Protein AF-A0A4U7N0R2-F1 (afdb_monomer_lite)

pLDDT: mean 84.66, std 19.03, range [26.52, 98.19]

Sequence (463 aa):
MDIRACIILGVGALAMTPAIGAPRGTVIDGLATVQPNGAILVQYSPDLDAARRVENRLSLSYSKRRALQRDLSTLGYSPGSADGVLGRRSRQAIARWQNDRGYDVTGYITGNQLYEIGRLADEERERLARDDRAQERERAQQDKAFWQSTGALGSTWGLNRYLERYPNGAYARDARRQLSAQEENARRDQQAAQERDDRAYWRATGSAGSVSGLNDYLRRYPKGIYAADARRQLAAQRDAEDRAYWQRTGARGDADGLRRYLREYPDGVYAGTARRQLEEVERASRDGADWVRAERSDTIAGYREYLRRNPNGAYVSIAERRLSDLEYQTRTAREDAAWRDADRIHTLQGYRTFLRHYPNSRYASTARARLGDLAAATPLPDHTNAQIERARQYEESLLGPNPSLSMQMEQGLRKLGYQPGPIDGVIDEQTRDAIRALQRKLGRTVTGYVDADTYQILRSEMR

Organism: NCBI:txid420403

InterPro domains:
  IPR002477 Peptidoglycan binding-like [PF01471] (63-114)
  IPR002477 Peptidoglycan binding-like [PF01471] (408-458)
  IPR011990 Tetratricopeptide-like helical domain superfamily [G3DSA:1.25.40.10] (259-409)
  IPR036365 PGBD-like superfamily [SSF47090] (58-118)
  IPR036365 PGBD-like superfamily [SSF47090] (403-459)
  IPR036366 PGBD superfamily [G3DSA:1.10.101.10] (61-117)
  IPR036366 PGBD superfamily [G3DSA:1.10.101.10] (410-461)

Structure (mmCIF, N/CA/C/O backbone):
data_AF-A0A4U7N0R2-F1
#
_entry.id   AF-A0A4U7N0R2-F1
#
loop_
_atom_site.group_PDB
_atom_site.id
_atom_site.type_symbol
_atom_site.label_atom_id
_atom_site.label_alt_id
_atom_site.label_comp_id
_atom_site.label_asym_id
_atom_site.label_entity_id
_atom_site.label_seq_id
_atom_site.pdbx_PDB_ins_code
_atom_site.Cartn_x
_atom_site.Cartn_y
_atom_site.Cartn_z
_atom_site.occupancy
_atom_site.B_iso_or_equiv
_atom_site.auth_seq_id
_atom_site.auth_comp_id
_atom_site.auth_asym_id
_atom_site.auth_atom_id
_atom_site.pdbx_PDB_model_num
ATOM 1 N N . MET A 1 1 ? -0.429 -27.018 49.352 1.00 43.22 1 MET A N 1
ATOM 2 C CA . MET A 1 1 ? -0.210 -28.024 50.415 1.00 43.22 1 MET A CA 1
ATOM 3 C C . MET A 1 1 ? -0.253 -27.274 51.729 1.00 43.22 1 MET A C 1
ATOM 5 O O . MET A 1 1 ? 0.185 -26.134 51.703 1.00 43.22 1 MET A O 1
ATOM 9 N N . ASP A 1 2 ? -0.811 -27.892 52.775 1.00 30.69 2 ASP A N 1
ATOM 10 C CA . ASP A 1 2 ? -1.295 -27.304 54.047 1.00 30.69 2 ASP A CA 1
ATOM 11 C C . ASP A 1 2 ? -2.695 -26.655 53.966 1.00 30.69 2 ASP A C 1
ATOM 13 O O . ASP A 1 2 ? -2.969 -25.935 53.015 1.00 30.69 2 ASP A O 1
ATOM 17 N N . ILE A 1 3 ? -3.682 -26.880 54.852 1.00 31.72 3 ILE A N 1
ATOM 18 C CA . ILE A 1 3 ? -3.799 -27.613 56.131 1.00 31.72 3 ILE A CA 1
ATOM 19 C C . ILE A 1 3 ? -5.263 -28.096 56.311 1.00 31.72 3 ILE A C 1
ATOM 21 O O . ILE A 1 3 ? -6.213 -27.493 55.820 1.00 31.72 3 ILE A O 1
ATOM 25 N N . ARG A 1 4 ? -5.397 -29.207 57.043 1.00 34.94 4 ARG A N 1
ATOM 26 C CA . ARG A 1 4 ? -6.590 -29.899 57.571 1.00 34.94 4 ARG A CA 1
ATOM 27 C C . ARG A 1 4 ? -7.624 -28.997 58.278 1.00 34.94 4 ARG A C 1
ATOM 29 O O . ARG A 1 4 ? -7.218 -28.132 59.040 1.00 34.94 4 ARG A O 1
ATOM 36 N N . ALA A 1 5 ? -8.916 -29.360 58.224 1.00 29.95 5 ALA A N 1
ATOM 37 C CA . ALA A 1 5 ? -9.803 -29.333 59.404 1.00 29.95 5 ALA A CA 1
ATOM 38 C C . ALA A 1 5 ? -11.096 -30.147 59.186 1.00 29.95 5 ALA A C 1
ATOM 40 O O . ALA A 1 5 ? -11.986 -29.770 58.431 1.00 29.95 5 ALA A O 1
ATOM 41 N N . CYS A 1 6 ? -11.170 -31.273 59.891 1.00 35.12 6 CYS A N 1
ATOM 42 C CA . CYS A 1 6 ? -12.349 -32.094 60.132 1.00 35.12 6 CYS A CA 1
ATOM 43 C C . CYS A 1 6 ? -12.993 -31.604 61.434 1.00 35.12 6 CYS A C 1
ATOM 45 O O . CYS A 1 6 ? -12.292 -31.613 62.441 1.00 35.12 6 CYS A O 1
ATOM 47 N N . ILE A 1 7 ? -14.270 -31.198 61.443 1.00 30.86 7 ILE A N 1
ATOM 48 C CA . ILE A 1 7 ? -15.070 -31.061 62.676 1.00 30.86 7 ILE A CA 1
ATOM 49 C C . ILE A 1 7 ? -16.537 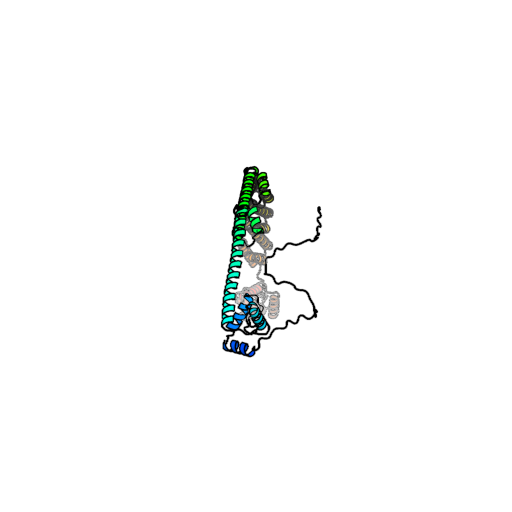-31.388 62.352 1.00 30.86 7 ILE A C 1
ATOM 51 O O . ILE A 1 7 ? -17.271 -30.554 61.831 1.00 30.86 7 ILE A O 1
ATOM 55 N N . ILE A 1 8 ? -16.968 -32.606 62.685 1.00 34.16 8 ILE A N 1
ATOM 56 C CA . ILE A 1 8 ? -18.376 -32.941 62.935 1.00 34.16 8 ILE A CA 1
ATOM 57 C C . ILE A 1 8 ? -18.435 -33.403 64.390 1.00 34.16 8 ILE A C 1
ATOM 59 O O . ILE A 1 8 ? -18.002 -34.504 64.716 1.00 34.16 8 ILE A O 1
ATOM 63 N N . LEU A 1 9 ? -18.946 -32.539 65.263 1.00 32.94 9 LEU A N 1
ATOM 64 C CA . LEU A 1 9 ? -19.370 -32.878 66.618 1.00 32.94 9 LEU A CA 1
ATOM 65 C C . LEU A 1 9 ? -20.692 -32.156 66.874 1.00 32.94 9 LEU A C 1
ATOM 67 O O . LEU A 1 9 ? -20.745 -30.930 66.878 1.00 32.94 9 LEU A O 1
ATOM 71 N N . GLY A 1 10 ? -21.754 -32.930 67.075 1.00 28.73 10 GLY A N 1
ATOM 72 C CA . GLY A 1 10 ? -23.036 -32.455 67.577 1.00 28.73 10 GLY A CA 1
ATOM 73 C C . GLY A 1 10 ? -23.445 -33.337 68.747 1.00 28.73 10 GLY A C 1
ATOM 74 O O . GLY A 1 10 ? -23.947 -34.437 68.539 1.00 28.73 10 GLY A O 1
ATOM 75 N N . VAL A 1 11 ? -23.194 -32.863 69.966 1.00 34.62 11 VAL A N 1
ATOM 76 C CA . VAL A 1 11 ? -23.727 -33.427 71.214 1.00 34.62 11 VAL A CA 1
ATOM 77 C C . VAL A 1 11 ? -24.776 -32.441 71.725 1.00 34.62 11 VAL A C 1
ATOM 79 O O . VAL A 1 11 ? -24.561 -31.231 71.668 1.00 34.62 11 VAL A O 1
ATOM 82 N N . GLY A 1 12 ? -25.936 -32.953 72.137 1.00 30.83 12 GLY A N 1
ATOM 83 C CA . GLY A 1 12 ? -27.104 -32.150 72.499 1.00 30.83 12 GLY A CA 1
ATOM 84 C C . GLY A 1 12 ? -27.069 -31.524 73.894 1.00 30.83 12 GLY A C 1
ATOM 85 O O . GLY A 1 12 ? -26.189 -31.832 74.688 1.00 30.83 12 GLY A O 1
ATOM 86 N N . ALA A 1 13 ? -28.076 -30.687 74.176 1.00 28.27 13 ALA A N 1
ATOM 87 C CA . ALA A 1 13 ? -28.791 -30.566 75.456 1.00 28.27 13 ALA A CA 1
ATOM 88 C C . ALA A 1 13 ? -29.796 -29.386 75.438 1.00 28.27 13 ALA A C 1
ATOM 90 O O . ALA A 1 13 ? -29.449 -28.292 75.013 1.00 28.27 13 ALA A O 1
ATOM 91 N N . LEU A 1 14 ? -31.011 -29.665 75.943 1.00 29.14 14 LEU A N 1
ATOM 92 C CA . LEU A 1 14 ? -31.886 -28.850 76.821 1.00 29.14 14 LEU A CA 1
ATOM 93 C C . LEU A 1 14 ? -32.187 -27.382 76.424 1.00 29.14 14 LEU A C 1
ATOM 95 O O . LEU A 1 14 ? -31.318 -26.526 76.413 1.00 29.14 14 LEU A O 1
ATOM 99 N N . ALA A 1 15 ? -33.417 -27.069 75.999 1.00 30.25 15 ALA A N 1
ATOM 100 C CA . ALA A 1 15 ? -34.596 -26.714 76.817 1.00 30.25 15 ALA A CA 1
ATOM 101 C C . ALA A 1 15 ? -34.608 -25.254 77.314 1.00 30.25 15 ALA A C 1
ATOM 103 O O . ALA A 1 15 ? -33.767 -24.883 78.117 1.00 30.25 15 ALA A O 1
ATOM 104 N N . MET A 1 16 ? -35.621 -24.474 76.900 1.00 27.06 16 MET A N 1
ATOM 105 C CA . MET A 1 16 ? -36.374 -23.538 77.756 1.00 27.06 16 MET A CA 1
ATOM 106 C C . MET A 1 16 ? -37.531 -22.875 76.983 1.00 27.06 16 MET A C 1
ATOM 108 O O . MET A 1 16 ? -37.342 -22.057 76.088 1.00 27.06 16 MET A O 1
ATOM 112 N N . THR A 1 17 ? -38.746 -23.247 77.377 1.00 36.19 17 THR A N 1
ATOM 113 C CA . THR A 1 17 ? -39.987 -22.456 77.301 1.00 36.19 17 THR A CA 1
ATOM 114 C C . THR A 1 17 ? -39.931 -21.240 78.242 1.00 36.19 17 THR A C 1
ATOM 116 O O . THR A 1 17 ? -39.114 -21.224 79.166 1.00 36.19 17 THR A O 1
ATOM 119 N N . PRO A 1 18 ? -40.871 -20.284 78.113 1.00 36.97 18 PRO A N 1
ATOM 120 C CA . PRO A 1 18 ? -41.927 -20.240 79.131 1.00 36.97 18 PRO A CA 1
ATOM 121 C C . PRO A 1 18 ? -43.350 -20.020 78.586 1.00 36.97 18 PRO A C 1
ATOM 123 O O . PRO A 1 18 ? -43.575 -19.526 77.485 1.00 36.97 18 PRO A O 1
ATOM 126 N N . ALA A 1 19 ? -44.294 -20.451 79.421 1.00 29.98 19 ALA A N 1
ATOM 127 C CA . ALA A 1 19 ? -45.746 -20.440 79.278 1.00 29.98 19 ALA A CA 1
ATOM 128 C C . ALA A 1 19 ? -46.394 -19.168 79.865 1.00 29.98 19 ALA A C 1
ATOM 130 O O . ALA A 1 19 ? -45.705 -18.412 80.540 1.00 29.98 19 ALA A O 1
ATOM 131 N N . ILE A 1 20 ? -47.713 -19.003 79.653 1.00 31.81 20 ILE A N 1
ATOM 132 C CA . ILE A 1 20 ? -48.794 -18.539 80.574 1.00 31.81 20 ILE A CA 1
ATOM 133 C C . ILE A 1 20 ? -50.075 -18.418 79.707 1.00 31.81 20 ILE A C 1
ATOM 135 O O . ILE A 1 20 ? -50.011 -17.837 78.633 1.00 31.81 20 ILE A O 1
ATOM 139 N N . GLY A 1 21 ? -51.275 -18.901 80.042 1.00 28.11 21 GLY A N 1
ATOM 140 C CA . GLY A 1 21 ? -51.793 -19.638 81.193 1.00 28.11 21 GLY A CA 1
ATOM 141 C C . GLY A 1 21 ? -53.308 -19.861 81.002 1.00 28.11 21 GLY A C 1
ATOM 142 O O . GLY A 1 21 ? -54.006 -18.983 80.504 1.00 28.11 21 GLY A O 1
ATOM 143 N N . ALA A 1 22 ? -53.808 -21.036 81.388 1.00 27.53 22 ALA A N 1
ATOM 144 C CA . ALA A 1 22 ? -55.233 -21.381 81.455 1.00 27.53 22 ALA A CA 1
ATOM 145 C C . ALA A 1 22 ? -55.630 -21.631 82.926 1.00 27.53 22 ALA A C 1
ATOM 147 O O . ALA A 1 22 ? -54.783 -22.101 83.695 1.00 27.53 22 ALA A O 1
ATOM 148 N N . PRO A 1 23 ? -56.876 -21.353 83.360 1.00 36.75 23 PRO A N 1
ATOM 149 C CA . PRO A 1 23 ? -57.280 -21.606 84.738 1.00 36.75 23 PRO A CA 1
ATOM 150 C C . PRO A 1 23 ? -57.888 -23.008 84.957 1.00 36.75 23 PRO A C 1
ATOM 152 O O . PRO A 1 23 ? -58.881 -23.381 84.348 1.00 36.75 23 PRO A O 1
ATOM 155 N N . ARG A 1 24 ? -57.236 -23.728 85.881 1.00 32.34 24 ARG A N 1
ATOM 156 C CA . ARG A 1 24 ? -57.703 -24.606 86.984 1.00 32.34 24 ARG A CA 1
ATOM 157 C C . ARG A 1 24 ? -58.969 -25.477 86.844 1.00 32.34 24 ARG A C 1
ATOM 159 O O . ARG A 1 24 ? -60.076 -24.973 86.714 1.00 32.34 24 ARG A O 1
ATOM 166 N N . GLY A 1 25 ? -58.791 -26.764 87.174 1.00 28.11 25 GLY A N 1
ATOM 167 C CA . GLY A 1 25 ? -59.831 -27.688 87.640 1.00 28.11 25 GLY A CA 1
ATOM 168 C C . GLY A 1 25 ? -59.230 -28.939 88.301 1.00 28.11 25 GLY A C 1
ATOM 169 O O . GLY A 1 25 ? -58.577 -29.736 87.645 1.00 28.11 25 GLY A O 1
ATOM 170 N N . THR A 1 26 ? -59.411 -29.030 89.614 1.00 30.77 26 THR A N 1
ATOM 171 C CA . THR A 1 26 ? -58.976 -30.005 90.631 1.00 30.77 26 THR A CA 1
ATOM 172 C C . THR A 1 26 ? -59.116 -31.496 90.271 1.00 30.77 26 THR A C 1
ATOM 174 O O . THR A 1 26 ? -60.133 -31.914 89.729 1.00 30.77 26 THR A O 1
ATOM 177 N N . VAL A 1 27 ? -58.125 -32.309 90.667 1.00 27.91 27 VAL A N 1
ATOM 178 C CA . VAL A 1 27 ? -58.166 -33.784 90.663 1.00 27.91 27 VAL A CA 1
ATOM 179 C C . VAL A 1 27 ? -58.765 -34.281 91.983 1.00 27.91 27 VAL A C 1
ATOM 181 O O . VAL A 1 27 ? -58.284 -33.906 93.051 1.00 27.91 27 VAL A O 1
ATOM 184 N N . ILE A 1 28 ? -59.776 -35.147 91.899 1.00 30.97 28 ILE A N 1
ATOM 185 C CA . ILE A 1 28 ? -60.160 -36.093 92.954 1.00 30.97 28 ILE A CA 1
ATOM 186 C C . ILE A 1 28 ? -60.012 -37.514 92.402 1.00 30.97 28 ILE A C 1
ATOM 188 O O . ILE A 1 28 ? -60.328 -37.780 91.244 1.00 30.97 28 ILE A O 1
ATOM 192 N N . ASP A 1 29 ? -59.450 -38.373 93.242 1.00 31.53 29 ASP A N 1
ATOM 193 C CA . ASP A 1 29 ? -59.035 -39.751 92.988 1.00 31.53 29 ASP A CA 1
ATOM 194 C C . ASP A 1 29 ? -60.234 -40.718 92.891 1.00 31.53 29 ASP A C 1
ATOM 196 O O . ASP A 1 29 ? -61.252 -40.502 93.552 1.00 31.53 29 ASP A O 1
ATOM 200 N N . GLY A 1 30 ? -60.088 -41.811 92.128 1.00 27.50 30 GLY A N 1
ATOM 201 C CA . GLY A 1 30 ? -60.951 -42.997 92.248 1.00 27.50 30 GLY A CA 1
ATOM 202 C C . GLY A 1 30 ? -61.660 -43.521 90.988 1.00 27.50 30 GLY A C 1
ATOM 203 O O . GLY A 1 30 ? -62.795 -43.159 90.708 1.00 27.50 30 GLY A O 1
ATOM 204 N N . LEU A 1 31 ? -61.018 -44.517 90.357 1.00 27.02 31 LEU A N 1
ATOM 205 C CA . LEU A 1 31 ? -61.595 -45.666 89.629 1.00 27.02 31 LEU A CA 1
ATOM 206 C C . LEU A 1 31 ? -62.413 -45.408 88.343 1.00 27.02 31 LEU A C 1
ATOM 208 O O . LEU A 1 31 ? -63.621 -45.208 88.382 1.00 27.02 31 LEU A O 1
ATOM 212 N N . ALA A 1 32 ? -61.784 -45.621 87.180 1.00 26.52 32 ALA A N 1
ATOM 213 C CA . ALA A 1 32 ? -61.969 -46.849 86.381 1.00 26.52 32 ALA A CA 1
ATOM 214 C C . ALA A 1 32 ? -61.526 -46.670 84.909 1.00 26.52 32 ALA A C 1
ATOM 216 O O . ALA A 1 32 ? -62.101 -45.901 84.148 1.00 26.52 32 ALA A O 1
ATOM 217 N N . THR A 1 33 ? -60.535 -47.485 84.528 1.00 26.73 33 THR A N 1
ATOM 218 C CA . THR A 1 33 ? -60.283 -48.097 83.203 1.00 26.73 33 THR A CA 1
ATOM 219 C C . THR A 1 33 ? -60.179 -47.235 81.936 1.00 26.73 33 THR A C 1
ATOM 221 O O . THR A 1 33 ? -61.156 -46.765 81.365 1.00 26.73 33 THR A O 1
ATOM 224 N N . VAL A 1 34 ? -58.957 -47.231 81.394 1.00 33.34 34 VAL A N 1
ATOM 225 C CA . VAL A 1 34 ? -58.637 -47.025 79.974 1.00 33.34 34 VAL A CA 1
ATOM 226 C C . VAL A 1 34 ? -59.209 -48.173 79.126 1.00 33.34 34 VAL A C 1
ATOM 228 O O . VAL A 1 34 ? -59.023 -49.340 79.471 1.00 33.34 34 VAL A O 1
ATOM 231 N N . GLN A 1 35 ? -59.793 -47.852 77.965 1.00 29.08 35 GLN A N 1
ATOM 232 C CA . GLN A 1 35 ? -59.765 -48.726 76.785 1.00 29.08 35 GLN A CA 1
ATOM 233 C C . GLN A 1 35 ? -59.067 -48.008 75.613 1.00 29.08 35 GLN A C 1
ATOM 235 O O . GLN A 1 35 ? -59.294 -46.814 75.406 1.00 29.08 35 GLN A O 1
ATOM 240 N N . PRO A 1 36 ? -58.214 -48.707 74.839 1.00 41.34 36 PRO A N 1
ATOM 241 C CA . PRO A 1 36 ? -57.491 -48.136 73.716 1.00 41.34 36 PRO A CA 1
ATOM 242 C C . PRO A 1 36 ? -58.350 -48.270 72.460 1.00 41.34 36 PRO A C 1
ATOM 244 O O . PRO A 1 36 ? -58.511 -49.372 71.959 1.00 41.34 36 PRO A O 1
ATOM 247 N N . ASN A 1 37 ? -58.942 -47.166 72.005 1.00 36.56 37 ASN A N 1
ATOM 248 C CA . ASN A 1 37 ? -59.401 -46.908 70.632 1.00 36.56 37 ASN A CA 1
ATOM 249 C C . ASN A 1 37 ? -60.066 -45.524 70.641 1.00 36.56 37 ASN A C 1
ATOM 251 O O . ASN A 1 37 ? -61.200 -45.386 71.089 1.00 36.56 37 ASN A O 1
ATOM 255 N N . GLY A 1 38 ? -59.349 -44.485 70.202 1.00 38.16 38 GLY A N 1
ATOM 256 C CA . GLY A 1 38 ? -59.771 -43.076 70.267 1.00 38.16 38 GLY A CA 1
ATOM 257 C C . GLY A 1 38 ? -60.905 -42.694 69.308 1.00 38.16 38 GLY A C 1
ATOM 258 O O . GLY A 1 38 ? -60.763 -41.762 68.520 1.00 38.16 38 GLY A O 1
ATOM 259 N N . ALA A 1 39 ? -62.028 -43.409 69.359 1.00 33.66 39 ALA A N 1
ATOM 260 C CA . ALA A 1 39 ? -63.290 -42.969 68.791 1.00 33.66 39 ALA A CA 1
ATOM 261 C C . ALA A 1 39 ? -63.841 -41.829 69.662 1.00 33.66 39 ALA A C 1
ATOM 263 O O . ALA A 1 39 ? -64.302 -42.046 70.780 1.00 33.66 39 ALA A O 1
ATOM 264 N N . ILE A 1 40 ? -63.775 -40.601 69.147 1.00 36.62 40 ILE A N 1
ATOM 265 C CA . ILE A 1 40 ? -64.466 -39.457 69.743 1.00 36.62 40 ILE A CA 1
ATOM 266 C C . ILE A 1 40 ? -65.966 -39.665 69.509 1.00 36.62 40 ILE A C 1
ATOM 268 O O . ILE A 1 40 ? -66.434 -39.618 68.370 1.00 36.62 40 ILE A O 1
ATOM 272 N N . LEU A 1 41 ? -66.714 -39.905 70.587 1.00 34.59 41 LEU A N 1
ATOM 273 C CA . LEU A 1 41 ? -68.175 -39.879 70.584 1.00 34.59 41 LEU A CA 1
ATOM 274 C C . LEU A 1 41 ? -68.637 -38.440 70.333 1.00 34.59 41 LEU A C 1
ATOM 276 O O . LEU A 1 41 ? -68.708 -37.615 71.239 1.00 34.59 41 LEU A O 1
ATOM 280 N N . VAL A 1 42 ? -68.925 -38.145 69.067 1.00 40.00 42 VAL A N 1
ATOM 281 C CA . VAL A 1 42 ? -69.628 -36.934 68.645 1.00 40.00 42 VAL A CA 1
ATOM 282 C C . VAL A 1 42 ? -71.044 -37.014 69.214 1.00 40.00 42 VAL A C 1
ATOM 284 O O . VAL A 1 42 ? -71.835 -37.845 68.769 1.00 40.00 42 VAL A O 1
ATOM 287 N N . GLN A 1 43 ? -71.381 -36.168 70.189 1.00 37.16 43 GLN A N 1
ATOM 288 C CA . GLN A 1 43 ? -72.783 -35.915 70.514 1.00 37.16 43 GLN A CA 1
ATOM 289 C C . GLN A 1 43 ? -73.429 -35.241 69.298 1.00 37.16 43 GLN A C 1
ATOM 291 O O . GLN A 1 43 ? -73.208 -34.071 69.000 1.00 37.16 43 GLN A O 1
ATOM 296 N N . TYR A 1 44 ? -74.162 -36.047 68.540 1.00 39.94 44 TYR A N 1
ATOM 297 C CA . TYR A 1 44 ? -74.904 -35.660 67.353 1.00 39.94 44 TYR A CA 1
ATOM 298 C C . TYR A 1 44 ? -76.145 -34.879 67.800 1.00 39.94 44 TYR A C 1
ATOM 300 O O . TYR A 1 44 ? -77.042 -35.452 68.418 1.00 39.94 44 TYR A O 1
ATOM 308 N N . SER A 1 45 ? -76.183 -33.571 67.538 1.00 46.81 45 SER A N 1
ATOM 309 C CA . SER A 1 45 ? -77.359 -32.748 67.852 1.00 46.81 45 SER A CA 1
ATOM 310 C C . SER A 1 45 ? -78.581 -33.261 67.046 1.00 46.81 45 SER A C 1
ATOM 312 O O . SER A 1 45 ? -78.404 -33.612 65.873 1.00 46.81 45 SER A O 1
ATOM 314 N N . PRO A 1 46 ? -79.803 -33.356 67.614 1.00 53.44 46 PRO A N 1
ATOM 315 C CA . PRO A 1 46 ? -80.897 -34.173 67.070 1.00 53.44 46 PRO A CA 1
ATOM 316 C C . PRO A 1 46 ? -81.608 -33.646 65.804 1.00 53.44 46 PRO A C 1
ATOM 318 O O . PRO A 1 46 ? -82.710 -34.099 65.512 1.00 53.44 46 PRO A O 1
ATOM 321 N N . ASP A 1 47 ? -81.021 -32.740 65.009 1.00 66.62 47 ASP A N 1
ATOM 322 C CA . ASP A 1 47 ? -81.687 -32.256 63.784 1.00 66.62 47 ASP A CA 1
ATOM 323 C C . ASP A 1 47 ? -80.729 -31.808 62.654 1.00 66.62 47 ASP A C 1
ATOM 325 O O . ASP A 1 47 ? -80.777 -30.680 62.150 1.00 66.62 47 ASP A O 1
ATOM 329 N N . LEU A 1 48 ? -79.837 -32.705 62.205 1.00 71.44 48 LEU A N 1
ATOM 330 C CA . LEU A 1 48 ? -79.017 -32.458 61.004 1.00 71.44 48 LEU A CA 1
ATOM 331 C C . LEU A 1 48 ? -79.858 -32.180 59.753 1.00 71.44 48 LEU A C 1
ATOM 333 O O . LEU A 1 48 ? -79.441 -31.410 58.883 1.00 71.44 48 LEU A O 1
ATOM 337 N N . ASP A 1 49 ? -81.036 -32.794 59.654 1.00 76.62 49 ASP A N 1
ATOM 338 C CA . ASP A 1 49 ? -81.939 -32.569 58.534 1.00 76.62 49 ASP A CA 1
ATOM 339 C C . ASP A 1 49 ? -82.517 -31.148 58.560 1.00 76.62 49 ASP A C 1
ATOM 341 O O . ASP A 1 49 ? -82.628 -30.518 57.502 1.00 76.62 49 ASP A O 1
ATOM 345 N N . ALA A 1 50 ? -82.817 -30.578 59.734 1.00 79.81 50 ALA A N 1
ATOM 346 C CA . ALA A 1 50 ? -83.157 -29.160 59.836 1.00 79.81 50 ALA A CA 1
ATOM 347 C C . ALA A 1 50 ? -81.986 -28.250 59.455 1.00 79.81 50 ALA A C 1
ATOM 349 O O . ALA A 1 50 ? -82.192 -27.324 58.667 1.00 79.81 50 ALA A O 1
ATOM 350 N N . ALA A 1 51 ? -80.768 -28.531 59.925 1.00 82.50 51 ALA A N 1
ATOM 351 C CA . ALA A 1 51 ? -79.579 -27.743 59.583 1.00 82.50 51 ALA A CA 1
ATOM 352 C C . ALA A 1 51 ? -79.294 -27.750 58.067 1.00 82.50 51 ALA A C 1
ATOM 354 O O . ALA A 1 51 ? -79.054 -26.703 57.459 1.00 82.50 51 ALA A O 1
ATOM 355 N N . ARG A 1 52 ? -79.436 -28.912 57.415 1.00 87.38 52 ARG A N 1
ATOM 356 C CA . ARG A 1 52 ? -79.327 -29.055 55.955 1.00 87.38 52 ARG A CA 1
ATOM 357 C C . ARG A 1 52 ? -80.410 -28.275 55.209 1.00 87.38 52 ARG A C 1
ATOM 359 O O . ARG A 1 52 ? -80.122 -27.643 54.193 1.00 87.38 52 ARG A O 1
ATOM 366 N N . ARG A 1 53 ? -81.657 -28.289 55.698 1.00 85.81 53 ARG A N 1
ATOM 367 C CA . ARG A 1 53 ? -82.756 -27.486 55.127 1.00 85.81 53 ARG A CA 1
ATOM 368 C C . ARG A 1 53 ? -82.488 -25.986 55.258 1.00 85.81 53 ARG A C 1
ATOM 370 O O . ARG A 1 53 ? -82.786 -25.245 54.325 1.00 85.81 53 ARG A O 1
ATOM 377 N N . VAL A 1 54 ? -81.926 -25.537 56.381 1.00 87.38 54 VAL A N 1
ATOM 378 C CA . VAL A 1 54 ? -81.546 -24.132 56.596 1.00 87.38 54 VAL A CA 1
ATOM 379 C C . VAL A 1 54 ? -80.462 -23.702 55.608 1.00 87.38 54 VAL A C 1
ATOM 381 O O . VAL A 1 54 ? -80.646 -22.689 54.938 1.00 87.38 54 VAL A O 1
ATOM 384 N N . GLU A 1 55 ? -79.401 -24.492 55.432 1.00 90.81 55 GLU A N 1
ATOM 385 C CA . GLU A 1 55 ? -78.351 -24.195 54.448 1.00 90.81 55 GLU A CA 1
ATOM 386 C C . GLU A 1 55 ? -78.891 -24.181 53.006 1.00 90.81 55 GLU A C 1
ATOM 388 O O . GLU A 1 55 ? -78.576 -23.273 52.235 1.00 90.81 55 GLU A O 1
ATOM 393 N N . ASN A 1 56 ? -79.754 -25.137 52.639 1.00 89.12 56 ASN A N 1
ATOM 394 C CA . ASN A 1 56 ? -80.365 -25.180 51.306 1.00 89.12 56 ASN A CA 1
ATOM 395 C C . ASN A 1 56 ? -81.190 -23.917 51.003 1.00 89.12 56 ASN A C 1
ATOM 397 O O . ASN A 1 56 ? -81.144 -23.416 49.880 1.00 89.12 56 ASN A O 1
ATOM 401 N N . ARG A 1 57 ? -81.899 -23.360 51.998 1.00 91.19 57 ARG A N 1
ATOM 402 C CA . ARG A 1 57 ? -82.660 -22.104 51.846 1.00 91.19 57 ARG A CA 1
ATOM 403 C C . ARG A 1 57 ? -81.764 -20.893 51.587 1.00 91.19 57 ARG A C 1
ATOM 405 O O . ARG A 1 57 ? -82.217 -19.956 50.936 1.00 91.19 57 ARG A O 1
ATOM 412 N N . LEU A 1 58 ? -80.494 -20.922 52.008 1.00 88.56 58 LEU A N 1
ATOM 413 C CA . LEU A 1 58 ? -79.533 -19.853 51.697 1.00 88.56 58 LEU A CA 1
ATOM 414 C C . LEU A 1 58 ? -79.219 -19.757 50.199 1.00 88.56 58 LEU A C 1
ATOM 416 O O . LEU A 1 58 ? -78.659 -18.746 49.775 1.00 88.56 58 LEU A O 1
ATOM 420 N N . SER A 1 59 ? -79.553 -20.788 49.406 1.00 89.75 59 SER A N 1
ATOM 421 C CA . SER A 1 59 ? -79.396 -20.807 47.944 1.00 89.75 59 SER A CA 1
ATOM 422 C C . SER A 1 59 ? -78.020 -20.302 47.499 1.00 89.75 59 SER A C 1
ATOM 424 O O . SER A 1 59 ? -77.893 -19.462 46.605 1.00 89.75 59 SER A O 1
ATOM 426 N N . LEU A 1 60 ? -76.964 -20.768 48.176 1.00 90.62 60 LEU A N 1
ATOM 427 C CA . LEU A 1 60 ? -75.609 -20.277 47.939 1.00 90.62 60 LEU A CA 1
ATOM 428 C C . LEU A 1 60 ? -75.214 -20.533 46.487 1.00 90.62 60 LEU A C 1
ATOM 430 O O . LEU A 1 60 ? -75.290 -21.661 46.008 1.00 90.62 60 LEU A O 1
ATOM 434 N N . SER A 1 61 ? -74.758 -19.498 45.787 1.00 93.56 61 SER A N 1
ATOM 435 C CA . SER A 1 61 ? -74.206 -19.656 44.444 1.00 93.56 61 SER A CA 1
ATOM 436 C C . SER A 1 61 ? -72.891 -20.443 44.489 1.00 93.56 61 SER A C 1
ATOM 438 O O . SER A 1 61 ? -72.225 -20.538 45.525 1.00 93.56 61 SER A O 1
ATOM 440 N N . TYR A 1 62 ? -72.464 -20.956 43.334 1.00 92.56 62 TYR A N 1
ATOM 441 C CA . TYR A 1 62 ? -71.139 -21.562 43.171 1.00 92.56 62 TYR A CA 1
ATOM 442 C C . TYR A 1 62 ? -70.011 -20.641 43.670 1.00 92.56 62 TYR A C 1
ATOM 444 O O . TYR A 1 62 ? -69.131 -21.070 44.416 1.00 92.56 62 TYR A O 1
ATOM 452 N N . SER A 1 63 ? -70.075 -19.350 43.327 1.00 93.31 63 SER A N 1
ATOM 453 C CA . SER A 1 63 ? -69.101 -18.347 43.767 1.00 93.31 63 SER A CA 1
ATOM 454 C C . SER A 1 63 ? -69.094 -18.143 45.286 1.00 93.31 63 SER A C 1
ATOM 456 O O . SER A 1 63 ? -68.013 -18.060 45.867 1.00 93.31 63 SER A O 1
ATOM 458 N N . LYS A 1 64 ? -70.264 -18.130 45.943 1.00 94.88 64 LYS A N 1
ATOM 459 C CA . LYS A 1 64 ? -70.376 -18.009 47.408 1.00 94.88 64 LYS A CA 1
ATOM 460 C C . LYS A 1 64 ? -69.844 -19.246 48.136 1.00 94.88 64 LYS A C 1
ATOM 462 O O . LYS A 1 64 ? -69.165 -19.103 49.144 1.00 94.88 64 LYS A O 1
ATOM 467 N N . ARG A 1 65 ? -70.071 -20.454 47.605 1.00 96.12 65 ARG A N 1
ATOM 468 C CA . ARG A 1 65 ? -69.496 -21.691 48.173 1.00 96.12 65 ARG A CA 1
ATOM 469 C C . ARG A 1 65 ? -67.971 -21.728 48.055 1.00 96.12 65 ARG A C 1
ATOM 471 O O . ARG A 1 65 ? -67.300 -22.100 49.012 1.00 96.12 65 ARG A O 1
ATOM 478 N N . ARG A 1 66 ? -67.420 -21.275 46.923 1.00 97.06 66 ARG A N 1
ATOM 479 C CA . ARG A 1 66 ? -65.966 -21.099 46.761 1.00 97.06 66 ARG A CA 1
ATOM 480 C C . ARG A 1 66 ? -65.394 -20.059 47.719 1.00 97.06 66 ARG A C 1
ATOM 482 O O . ARG A 1 66 ? -64.301 -20.265 48.233 1.00 97.06 66 ARG A O 1
ATOM 489 N N . ALA A 1 67 ? -66.104 -18.949 47.931 1.00 95.50 67 ALA A N 1
ATOM 490 C CA . ALA A 1 67 ? -65.704 -17.931 48.898 1.00 95.50 67 ALA A CA 1
ATOM 491 C C . ALA A 1 67 ? -65.641 -18.523 50.311 1.00 95.50 67 ALA A C 1
ATOM 493 O O . ALA A 1 67 ? -64.568 -18.506 50.896 1.00 95.50 67 ALA A O 1
ATOM 494 N N . LEU A 1 68 ? -66.702 -19.204 50.758 1.00 95.88 68 LEU A N 1
ATOM 495 C CA . LEU A 1 68 ? -66.738 -19.905 52.045 1.00 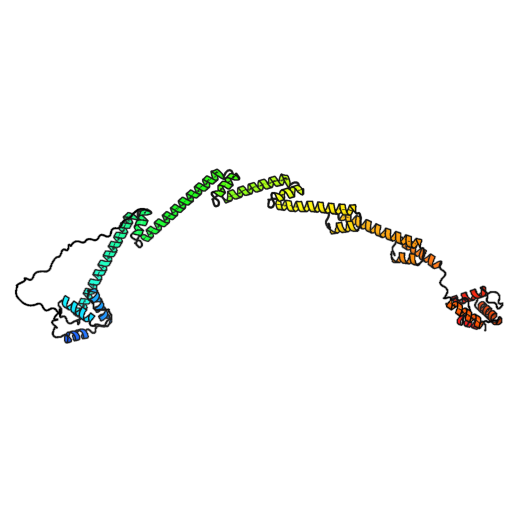95.88 68 LEU A CA 1
ATOM 496 C C . LEU A 1 68 ? -65.561 -20.880 52.228 1.00 95.88 68 LEU A C 1
ATOM 498 O O . LEU A 1 68 ? -64.934 -20.898 53.282 1.00 95.88 68 LEU A O 1
ATOM 502 N N . GLN A 1 69 ? -65.226 -21.682 51.210 1.00 96.94 69 GLN A N 1
ATOM 503 C CA . GLN A 1 69 ? -64.068 -22.583 51.274 1.00 96.94 69 GLN A CA 1
ATOM 504 C C . GLN A 1 69 ? -62.737 -21.817 51.384 1.00 96.94 69 GLN A C 1
ATOM 506 O O . GLN A 1 69 ? -61.870 -22.224 52.149 1.00 96.94 69 GLN A O 1
ATOM 511 N N . ARG A 1 70 ? -62.559 -20.701 50.666 1.00 96.75 70 ARG A N 1
ATOM 512 C CA . ARG A 1 70 ? -61.356 -19.862 50.819 1.00 96.75 70 ARG A CA 1
ATOM 513 C C . ARG A 1 70 ? -61.289 -19.207 52.193 1.00 96.75 70 ARG A C 1
ATOM 515 O O . ARG A 1 70 ? -60.220 -19.192 52.785 1.00 96.75 70 ARG A O 1
ATOM 522 N N . ASP A 1 71 ? -62.414 -18.710 52.691 1.00 97.44 71 ASP A N 1
ATOM 523 C CA . ASP A 1 71 ? -62.502 -18.033 53.982 1.00 97.44 71 ASP A CA 1
ATOM 524 C C . ASP A 1 71 ? -62.177 -18.999 55.125 1.00 97.44 71 ASP A C 1
ATOM 526 O O . ASP A 1 71 ? -61.339 -18.702 55.970 1.00 97.44 71 ASP A O 1
ATOM 530 N N . LEU A 1 72 ? -62.725 -20.216 55.084 1.00 96.19 72 LEU A N 1
ATOM 531 C CA . LEU A 1 72 ? -62.355 -21.285 56.011 1.00 96.19 72 LEU A CA 1
ATOM 532 C C . LEU A 1 72 ? -60.859 -21.634 55.929 1.00 96.19 72 LEU A C 1
ATOM 534 O O . LEU A 1 72 ? -60.245 -21.858 56.967 1.00 96.19 72 LEU A O 1
ATOM 538 N N . SER A 1 73 ? -60.258 -21.649 54.733 1.00 96.56 73 SER A N 1
ATOM 539 C CA . SER A 1 73 ? -58.809 -21.848 54.572 1.00 96.56 73 SER A CA 1
ATOM 540 C C . SER A 1 73 ? -57.966 -20.709 55.137 1.00 96.56 73 SER A C 1
ATOM 542 O O . SER A 1 73 ? -56.964 -20.983 55.791 1.00 96.56 73 SER A O 1
ATOM 544 N N . THR A 1 74 ? -58.366 -19.453 54.927 1.00 96.19 74 THR A N 1
ATOM 545 C CA . THR A 1 74 ? -57.723 -18.283 55.545 1.00 96.19 74 THR A CA 1
ATOM 546 C C . THR A 1 74 ? -57.746 -18.392 57.067 1.00 96.19 74 THR A C 1
ATOM 548 O O . THR A 1 74 ? -56.742 -18.118 57.710 1.00 96.19 74 THR A O 1
ATOM 551 N N . LEU A 1 75 ? -58.861 -18.853 57.634 1.00 95.62 75 LEU A N 1
ATOM 552 C CA . LEU A 1 75 ? -59.031 -19.041 59.076 1.00 95.62 75 LEU A CA 1
ATOM 553 C C . LEU A 1 75 ? -58.308 -20.282 59.636 1.00 95.62 75 LEU A C 1
ATOM 555 O O . LEU A 1 75 ? -58.462 -20.595 60.813 1.00 95.62 75 LEU A O 1
ATOM 559 N N . GLY A 1 76 ? -57.543 -21.010 58.816 1.00 94.38 76 GLY A N 1
ATOM 560 C CA . GLY A 1 76 ? -56.764 -22.176 59.244 1.00 94.38 76 GLY A CA 1
ATOM 561 C C . GLY A 1 76 ? -57.523 -23.508 59.229 1.00 94.38 76 GLY A C 1
ATOM 562 O O . GLY A 1 76 ? -56.958 -24.546 59.581 1.00 94.38 76 GLY A O 1
ATOM 563 N N . TYR A 1 77 ? -58.777 -23.535 58.773 1.00 95.81 77 TYR A N 1
ATOM 564 C CA . TYR A 1 77 ? -59.514 -24.779 58.560 1.00 95.81 77 TYR A CA 1
ATOM 565 C C . TYR A 1 77 ? -59.160 -25.399 57.203 1.00 95.81 77 TYR A C 1
ATOM 567 O O . TYR A 1 77 ? -58.741 -24.730 56.266 1.00 95.81 77 TYR A O 1
ATOM 575 N N . SER A 1 78 ? -59.333 -26.716 57.062 1.00 94.00 78 SER A N 1
ATOM 576 C CA . SER A 1 78 ? -58.930 -27.460 55.855 1.00 94.00 78 SER A CA 1
ATOM 577 C C . SER A 1 78 ? -60.127 -27.973 55.032 1.00 94.00 78 SER A C 1
ATOM 579 O O . SER A 1 78 ? -60.337 -29.188 54.958 1.00 94.00 78 SER A O 1
ATOM 581 N N . PRO A 1 79 ? -60.917 -27.094 54.378 1.00 91.38 79 PRO A N 1
ATOM 582 C CA . PRO A 1 79 ? -62.107 -27.489 53.623 1.00 91.38 79 PRO A CA 1
ATOM 583 C C . PRO A 1 79 ? -61.806 -28.239 52.318 1.00 91.38 79 PRO A C 1
ATOM 585 O O . PRO A 1 79 ? -62.730 -28.803 51.730 1.00 91.38 79 PRO A O 1
ATOM 588 N N . GLY A 1 80 ? -60.539 -28.286 51.889 1.00 90.94 80 GLY A N 1
ATOM 589 C CA . GLY A 1 80 ? -60.110 -28.804 50.588 1.00 90.94 80 GLY A CA 1
ATOM 590 C C . GLY A 1 80 ? -59.902 -27.680 49.572 1.00 90.94 80 GLY A C 1
ATOM 591 O O . GLY A 1 80 ? -59.778 -26.517 49.948 1.00 90.94 80 GLY A O 1
ATOM 592 N N . SER A 1 81 ? -59.843 -28.030 48.287 1.00 92.56 81 SER A N 1
ATOM 593 C CA . SER A 1 81 ? -59.774 -27.043 47.208 1.00 92.56 81 SER A CA 1
ATOM 594 C C . SER A 1 81 ? -61.041 -26.190 47.188 1.00 92.56 81 SER A C 1
ATOM 596 O O . SER A 1 81 ? -62.140 -26.708 47.365 1.00 92.56 81 SER A O 1
ATOM 598 N N . ALA A 1 82 ? -60.903 -24.887 46.941 1.00 92.62 82 ALA A N 1
ATOM 599 C CA . ALA A 1 82 ? -62.042 -23.987 46.784 1.00 92.62 82 ALA A CA 1
ATOM 600 C C . ALA A 1 82 ? -62.707 -24.187 45.411 1.00 92.62 82 ALA A C 1
ATOM 602 O O . ALA A 1 82 ? -62.588 -23.338 44.525 1.00 92.62 82 ALA A O 1
ATOM 603 N N . ASP A 1 83 ? -63.352 -25.333 45.225 1.00 90.50 83 ASP A N 1
ATOM 604 C CA . ASP A 1 83 ? -63.984 -25.824 43.998 1.00 90.50 83 ASP A CA 1
ATOM 605 C C . ASP A 1 83 ? -65.500 -25.575 43.949 1.00 90.50 83 ASP A C 1
ATOM 607 O O . ASP A 1 83 ? -66.144 -25.850 42.946 1.00 90.50 83 ASP A O 1
ATOM 611 N N . GLY A 1 84 ? -66.089 -25.033 45.015 1.00 91.19 84 GLY A N 1
ATOM 612 C CA . GLY A 1 84 ? -67.510 -24.716 45.110 1.00 91.19 84 GLY A CA 1
ATOM 613 C C . GLY A 1 84 ? -68.393 -25.917 45.446 1.00 91.19 84 GLY A C 1
ATOM 614 O O . GLY A 1 84 ? -69.617 -25.754 45.498 1.00 91.19 84 GLY A O 1
ATOM 615 N N . VAL A 1 85 ? -67.804 -27.091 45.698 1.00 93.56 85 VAL A N 1
ATOM 616 C CA . VAL A 1 85 ? -68.487 -28.321 46.108 1.00 93.56 85 VAL A CA 1
ATOM 617 C C . VAL A 1 85 ? -68.257 -28.551 47.604 1.00 93.56 85 VAL A C 1
ATOM 619 O O . VAL A 1 85 ? -67.159 -28.877 48.043 1.00 93.56 85 VAL A O 1
ATOM 622 N N . LEU A 1 86 ? -69.311 -28.438 48.421 1.00 92.12 86 LEU A N 1
ATOM 623 C CA . LEU A 1 86 ? -69.223 -28.661 49.875 1.00 92.12 86 LEU A CA 1
ATOM 624 C C . LEU A 1 86 ? -69.225 -30.160 50.219 1.00 92.12 86 LEU A C 1
ATOM 626 O O . LEU A 1 86 ? -70.189 -30.697 50.773 1.00 92.12 86 LEU A O 1
ATOM 630 N N . GLY A 1 87 ? -68.135 -30.838 49.853 1.00 91.31 87 GLY A N 1
ATOM 631 C CA . GLY A 1 87 ? -67.895 -32.255 50.126 1.00 91.31 87 GLY A CA 1
ATOM 632 C C . GLY A 1 87 ? -67.470 -32.535 51.573 1.00 91.31 87 GLY A C 1
ATOM 633 O O . GLY A 1 87 ? -67.396 -31.634 52.408 1.00 91.31 87 GLY A O 1
ATOM 634 N N . ARG A 1 88 ? -67.137 -33.799 51.878 1.00 92.88 88 ARG A N 1
ATOM 635 C CA . ARG A 1 88 ? -66.822 -34.265 53.248 1.00 92.88 88 ARG A CA 1
ATOM 636 C C . ARG A 1 88 ? -65.790 -33.393 53.981 1.00 92.88 88 ARG A C 1
ATOM 638 O O . ARG A 1 88 ? -65.982 -33.104 55.155 1.00 92.88 88 ARG A O 1
ATOM 645 N N . ARG A 1 89 ? -64.736 -32.934 53.294 1.00 92.12 89 ARG A N 1
ATOM 646 C CA . ARG A 1 89 ? -63.690 -32.071 53.879 1.00 92.12 89 ARG A CA 1
ATOM 647 C C . ARG A 1 89 ? -64.209 -30.680 54.243 1.00 92.12 89 ARG A C 1
ATOM 649 O O . ARG A 1 89 ? -63.937 -30.202 55.337 1.00 92.12 89 ARG A O 1
ATOM 656 N N . SER A 1 90 ? -65.010 -30.059 53.376 1.00 95.88 90 SER A N 1
ATOM 657 C CA . SER A 1 90 ? -65.636 -28.763 53.666 1.00 95.88 90 SER A CA 1
ATOM 658 C C . SER A 1 90 ? -66.637 -28.875 54.818 1.00 95.88 90 SER A C 1
ATOM 660 O O . SER A 1 90 ? -66.639 -28.022 55.696 1.00 95.88 90 SER A O 1
ATOM 662 N N . ARG A 1 91 ? -67.410 -29.969 54.883 1.00 94.94 91 ARG A N 1
ATOM 663 C CA . ARG A 1 91 ? -68.312 -30.261 56.014 1.00 94.94 91 ARG A CA 1
ATOM 664 C C . ARG A 1 91 ? -67.559 -30.403 57.335 1.00 94.94 91 ARG A C 1
ATOM 666 O O . ARG A 1 91 ? -67.967 -29.822 58.331 1.00 94.94 91 ARG A O 1
ATOM 673 N N . GLN A 1 92 ? -66.436 -31.123 57.336 1.00 94.69 92 GLN A N 1
ATOM 674 C CA . GLN A 1 92 ? -65.570 -31.251 58.512 1.00 94.69 92 GLN A CA 1
ATOM 675 C C . GLN A 1 92 ? -64.941 -29.914 58.925 1.00 94.69 92 GLN A C 1
ATOM 677 O O . GLN A 1 92 ? -64.852 -29.637 60.114 1.00 94.69 92 GLN A O 1
ATOM 682 N N . ALA A 1 93 ? -64.520 -29.080 57.971 1.00 94.19 93 ALA A N 1
ATOM 683 C CA . ALA A 1 93 ? -63.991 -27.746 58.254 1.00 94.19 93 ALA A CA 1
ATOM 684 C C . ALA A 1 93 ? -65.051 -26.826 58.880 1.00 94.19 93 ALA A C 1
ATOM 686 O O . ALA A 1 93 ? -64.758 -26.165 59.870 1.00 94.19 93 ALA A O 1
ATOM 687 N N . ILE A 1 94 ? -66.285 -26.847 58.360 1.00 95.06 94 ILE A N 1
ATOM 688 C CA . ILE A 1 94 ? -67.426 -26.120 58.941 1.00 95.06 94 ILE A CA 1
ATOM 689 C C . ILE A 1 94 ? -67.726 -26.636 60.349 1.00 95.06 94 ILE A C 1
ATOM 691 O O . ILE A 1 94 ? -67.878 -25.837 61.260 1.00 95.06 94 ILE A O 1
ATOM 695 N N . ALA A 1 95 ? -67.760 -27.956 60.545 1.00 92.88 95 ALA A N 1
ATOM 696 C CA . ALA A 1 95 ? -68.007 -28.564 61.851 1.00 92.88 95 ALA A CA 1
ATOM 697 C C . ALA A 1 95 ? -66.929 -28.188 62.885 1.00 92.88 95 ALA A C 1
ATOM 699 O O . ALA A 1 95 ? -67.255 -27.863 64.020 1.00 92.88 95 ALA A O 1
ATOM 700 N N . ARG A 1 96 ? -65.647 -28.178 62.493 1.00 95.88 96 ARG A N 1
ATOM 701 C CA . ARG A 1 96 ? -64.547 -27.725 63.362 1.00 95.88 96 ARG A CA 1
ATOM 702 C C . ARG A 1 96 ? -64.678 -26.247 63.709 1.00 95.88 96 ARG A C 1
ATOM 704 O O . ARG A 1 96 ? -64.599 -25.903 64.876 1.00 95.88 96 ARG A O 1
ATOM 711 N N . TRP A 1 97 ? -64.954 -25.399 62.720 1.00 96.31 97 TRP A N 1
ATOM 712 C CA . TRP A 1 97 ? -65.200 -23.980 62.968 1.00 96.31 97 TRP A CA 1
ATOM 713 C C . TRP A 1 97 ? -66.404 -23.762 63.895 1.00 96.31 97 TRP A C 1
ATOM 715 O O . TRP A 1 97 ? -66.323 -22.972 64.827 1.00 96.31 97 TRP A O 1
ATOM 725 N N . GLN A 1 98 ? -67.498 -24.502 63.696 1.00 95.19 98 GLN A N 1
ATOM 726 C CA . GLN A 1 98 ? -68.673 -24.455 64.570 1.00 95.19 98 GLN A CA 1
ATOM 727 C C . GLN A 1 98 ? -68.323 -24.850 66.005 1.00 95.19 98 GLN A C 1
ATOM 729 O O . GLN A 1 98 ? -68.665 -24.115 66.927 1.00 95.19 98 GLN A O 1
ATOM 734 N N . ASN A 1 99 ? -67.595 -25.955 66.181 1.00 94.19 99 ASN A N 1
ATOM 735 C CA . ASN A 1 99 ? -67.118 -26.418 67.481 1.00 94.19 99 ASN A CA 1
ATOM 736 C C . ASN A 1 99 ? -66.261 -25.355 68.184 1.00 94.19 99 ASN A C 1
ATOM 738 O O . ASN A 1 99 ? -66.514 -25.020 69.336 1.00 94.19 99 ASN A O 1
ATOM 742 N N . ASP A 1 100 ? -65.290 -24.781 67.473 1.00 94.50 100 ASP A N 1
ATOM 743 C CA . ASP A 1 100 ? -64.382 -23.766 68.018 1.00 94.50 100 ASP A CA 1
ATOM 744 C C . ASP A 1 100 ? -65.109 -22.463 68.386 1.00 94.50 100 ASP A C 1
ATOM 746 O O . ASP A 1 100 ? -64.627 -21.685 69.209 1.00 94.50 100 ASP A O 1
ATOM 750 N N . ARG A 1 101 ? -66.280 -22.217 67.786 1.00 94.25 101 ARG A N 1
ATOM 751 C CA . ARG A 1 101 ? -67.149 -21.070 68.075 1.00 94.25 101 ARG A CA 1
ATOM 752 C C . ARG A 1 101 ? -68.283 -21.367 69.054 1.00 94.25 101 ARG A C 1
ATOM 754 O O . ARG A 1 101 ? -69.038 -20.452 69.369 1.00 94.25 101 ARG A O 1
ATOM 761 N N . GLY A 1 102 ? -68.397 -22.601 69.547 1.00 90.56 102 GLY A N 1
ATOM 762 C CA . GLY A 1 102 ? -69.463 -23.006 70.468 1.00 90.56 102 GLY A CA 1
ATOM 763 C C . GLY A 1 102 ? -70.851 -23.092 69.822 1.00 90.56 102 GLY A C 1
ATOM 764 O O . GLY A 1 102 ? -71.856 -23.032 70.525 1.00 90.56 102 GLY A O 1
ATOM 765 N N . TYR A 1 103 ? -70.918 -23.210 68.495 1.00 91.62 103 TYR A N 1
ATOM 766 C CA . TYR A 1 103 ? -72.154 -23.511 67.777 1.00 91.62 103 TYR A CA 1
ATOM 767 C C . TYR A 1 103 ? -72.449 -25.012 67.791 1.00 91.62 103 TYR A C 1
ATOM 769 O O . TYR A 1 103 ? -71.546 -25.838 67.931 1.00 91.62 103 TYR A O 1
ATOM 777 N N . ASP A 1 104 ? -73.705 -25.372 67.521 1.00 88.44 104 ASP A N 1
ATOM 778 C CA . ASP A 1 104 ? -74.065 -26.756 67.223 1.00 88.44 104 ASP A CA 1
ATOM 779 C C . ASP A 1 104 ? -73.246 -27.290 66.036 1.00 88.44 104 ASP A C 1
ATOM 781 O O . ASP A 1 104 ? -73.265 -26.741 64.926 1.00 88.44 104 ASP A O 1
ATOM 785 N N . VAL A 1 105 ? -72.532 -28.393 66.274 1.00 91.94 105 VAL A N 1
ATOM 786 C CA . VAL A 1 105 ? -71.609 -29.016 65.317 1.00 91.94 105 VAL A CA 1
ATOM 787 C C . VAL A 1 105 ? -72.395 -29.825 64.284 1.00 91.94 105 VAL A C 1
ATOM 789 O O . VAL A 1 105 ? -72.530 -31.044 64.375 1.00 91.94 105 VAL A O 1
ATOM 792 N N . THR A 1 106 ? -72.944 -29.139 63.283 1.00 90.31 106 THR A N 1
ATOM 793 C CA . THR A 1 106 ? -73.801 -29.749 62.250 1.00 90.31 106 THR A CA 1
ATOM 794 C C . THR A 1 106 ? -73.073 -29.981 60.925 1.00 90.31 106 THR A C 1
ATOM 796 O O . THR A 1 106 ? -73.484 -30.820 60.124 1.00 90.31 106 THR A O 1
ATOM 799 N N . GLY A 1 107 ? -71.996 -29.234 60.657 1.00 89.81 107 GLY A N 1
ATOM 800 C CA . GLY A 1 107 ? -71.305 -29.226 59.363 1.00 89.81 107 GLY A CA 1
ATOM 801 C C . GLY A 1 107 ? -72.086 -28.536 58.231 1.00 89.81 107 GLY A C 1
ATOM 802 O O . GLY A 1 107 ? -71.632 -28.545 57.081 1.00 89.81 107 GLY A O 1
ATOM 803 N N . TYR A 1 108 ? -73.241 -27.936 58.540 1.00 92.56 108 TYR A N 1
ATOM 804 C CA . TYR A 1 108 ? -74.069 -27.131 57.637 1.00 92.56 108 TYR A CA 1
ATOM 805 C C . TYR A 1 108 ? -74.128 -25.689 58.141 1.00 92.56 108 TYR A C 1
ATOM 807 O O . TYR A 1 108 ? -74.236 -25.463 59.342 1.00 92.56 108 TYR A O 1
ATOM 815 N N . ILE A 1 109 ? -74.037 -24.715 57.237 1.00 93.31 109 ILE A N 1
ATOM 816 C CA . ILE A 1 109 ? -73.895 -23.299 57.592 1.00 93.31 109 ILE A CA 1
ATOM 817 C C . ILE A 1 109 ? -75.242 -22.564 57.611 1.00 93.31 109 ILE A C 1
ATOM 819 O O . ILE A 1 109 ? -76.111 -22.800 56.769 1.00 93.31 109 ILE A O 1
ATOM 823 N N . THR A 1 110 ? -75.406 -21.618 58.538 1.00 93.69 110 THR A N 1
ATOM 824 C CA . THR A 1 110 ? -76.518 -20.650 58.534 1.00 93.69 110 THR A CA 1
ATOM 825 C C . THR A 1 110 ? -76.107 -19.320 57.889 1.00 93.69 110 THR A C 1
ATOM 827 O O . THR A 1 110 ? -74.924 -19.050 57.693 1.00 93.69 110 THR A O 1
ATOM 830 N N . GLY A 1 111 ? -77.074 -18.456 57.555 1.00 90.06 111 GLY A N 1
ATOM 831 C CA . GLY A 1 111 ? -76.783 -17.142 56.960 1.00 90.06 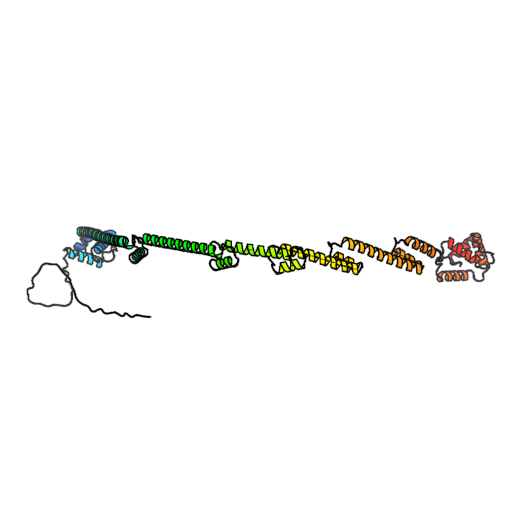111 GLY A CA 1
ATOM 832 C C . GLY A 1 111 ? -75.917 -16.257 57.864 1.00 90.06 111 GLY A C 1
ATOM 833 O O . GLY A 1 111 ? -74.965 -15.640 57.389 1.00 90.06 111 GLY A O 1
ATOM 834 N N . ASN A 1 112 ? -76.190 -16.276 59.173 1.00 92.19 112 ASN A N 1
ATOM 835 C CA . ASN A 1 112 ? -75.411 -15.538 60.169 1.00 92.19 112 ASN A CA 1
ATOM 836 C C . ASN A 1 112 ? -73.986 -16.093 60.295 1.00 92.19 112 ASN A C 1
ATOM 838 O O . ASN A 1 112 ? -73.032 -15.322 60.311 1.00 92.19 112 ASN A O 1
ATOM 842 N N . GLN A 1 113 ? -73.831 -17.421 60.309 1.00 94.12 113 GLN A N 1
ATOM 843 C CA . GLN A 1 113 ? -72.514 -18.058 60.366 1.00 94.12 113 GLN A CA 1
ATOM 844 C C . GLN A 1 113 ? -71.695 -17.804 59.088 1.00 94.12 113 GLN A C 1
ATOM 846 O O . GLN A 1 113 ? -70.492 -17.581 59.165 1.00 94.12 113 GLN A O 1
ATOM 851 N N . LEU A 1 114 ? -72.333 -17.777 57.911 1.00 94.50 114 LEU A N 1
ATOM 852 C CA . LEU A 1 114 ? -71.668 -17.424 56.653 1.00 94.50 114 LEU A CA 1
ATOM 853 C C . LEU A 1 114 ? -71.150 -15.978 56.664 1.00 94.50 114 LEU A C 1
ATOM 855 O O . LEU A 1 114 ? -70.020 -15.736 56.243 1.00 94.50 114 LEU A O 1
ATOM 859 N N . TYR A 1 115 ? -71.963 -15.031 57.144 1.00 92.88 115 TYR A N 1
ATOM 860 C CA . TYR A 1 115 ? -71.548 -13.635 57.312 1.00 92.88 115 TYR A CA 1
ATOM 861 C C . TYR A 1 115 ? -70.381 -13.514 58.298 1.00 92.88 115 TYR A C 1
ATOM 863 O O . TYR A 1 115 ? -69.407 -12.811 58.032 1.00 92.88 115 TYR A O 1
ATOM 871 N N . GLU A 1 116 ? -70.451 -14.243 59.412 1.00 95.00 116 GLU A N 1
ATOM 872 C CA . GLU A 1 116 ? -69.401 -14.241 60.421 1.00 95.00 116 GLU A CA 1
ATOM 873 C C . GLU A 1 116 ? -68.073 -14.793 59.884 1.00 95.00 116 GLU A C 1
ATOM 875 O O . GLU A 1 116 ? -67.046 -14.136 60.047 1.00 95.00 116 GLU A O 1
ATOM 880 N N . ILE A 1 117 ? -68.084 -15.945 59.202 1.00 95.69 117 ILE A N 1
ATOM 881 C CA . ILE A 1 117 ? -66.886 -16.520 58.565 1.00 95.69 117 ILE A CA 1
ATOM 882 C C . ILE A 1 117 ? -66.258 -15.529 57.581 1.00 95.69 117 ILE A C 1
ATOM 884 O O . ILE A 1 117 ? -65.043 -15.339 57.616 1.00 95.69 117 ILE A O 1
ATOM 888 N N . GLY A 1 118 ? -67.072 -14.884 56.737 1.00 95.19 118 GLY A N 1
ATOM 889 C CA . GLY A 1 118 ? -66.591 -13.900 55.764 1.00 95.19 118 GLY A CA 1
ATOM 890 C C . GLY A 1 118 ? -65.859 -12.734 56.433 1.00 95.19 118 GLY A C 1
ATOM 891 O O . GLY A 1 118 ? -64.701 -12.478 56.113 1.00 95.19 118 GLY A O 1
ATOM 892 N N . ARG A 1 119 ? -66.488 -12.100 57.433 1.00 96.06 119 ARG A N 1
ATOM 893 C CA . ARG A 1 119 ? -65.892 -10.984 58.191 1.00 96.06 119 ARG A CA 1
ATOM 894 C C . ARG A 1 119 ? -64.568 -11.374 58.854 1.00 96.06 119 ARG A C 1
ATOM 896 O O . ARG A 1 119 ? -63.595 -10.635 58.768 1.00 96.06 119 ARG A O 1
ATOM 903 N N . LEU A 1 120 ? -64.521 -12.533 59.510 1.00 95.62 120 LEU A N 1
ATOM 904 C CA . LEU A 1 120 ? -63.310 -13.001 60.191 1.00 95.62 120 LEU A CA 1
ATOM 905 C C . LEU A 1 120 ? -62.177 -13.292 59.209 1.00 95.62 120 LEU A C 1
ATOM 907 O O . LEU A 1 120 ? -61.016 -13.025 59.503 1.00 95.62 120 LEU A O 1
ATOM 911 N N . ALA A 1 121 ? -62.506 -13.863 58.052 1.00 95.75 121 ALA A N 1
ATOM 912 C CA . ALA A 1 121 ? -61.517 -14.131 57.024 1.00 95.75 121 ALA A CA 1
ATOM 913 C C . ALA A 1 121 ? -60.986 -12.832 56.399 1.00 95.75 121 ALA A C 1
ATOM 915 O O . ALA A 1 121 ? -59.800 -12.765 56.082 1.00 95.75 121 ALA A O 1
ATOM 916 N N . ASP A 1 122 ? -61.820 -11.798 56.250 1.00 95.31 122 ASP A N 1
ATOM 917 C CA . ASP A 1 122 ? -61.369 -10.460 55.846 1.00 95.31 122 ASP A CA 1
ATOM 918 C C . ASP A 1 122 ? -60.402 -9.856 56.877 1.00 95.31 122 ASP A C 1
ATOM 920 O O . ASP A 1 122 ? -59.299 -9.448 56.511 1.00 95.31 122 ASP A O 1
ATOM 924 N N . GLU A 1 123 ? -60.752 -9.892 58.165 1.00 95.19 123 GLU A N 1
ATOM 925 C CA . GLU A 1 123 ? -59.894 -9.410 59.261 1.00 95.19 123 GLU A CA 1
ATOM 926 C C . GLU A 1 123 ? -58.544 -10.141 59.310 1.00 95.19 123 GLU A C 1
ATOM 928 O O . GLU A 1 123 ? -57.489 -9.517 59.470 1.00 95.19 123 GLU A O 1
ATOM 933 N N . GLU A 1 124 ? -58.560 -11.461 59.128 1.00 94.81 124 GLU A N 1
ATOM 934 C CA . GLU A 1 124 ? -57.349 -12.278 59.123 1.00 94.81 124 GLU A CA 1
ATOM 935 C C . GLU A 1 124 ? -56.479 -12.005 57.888 1.00 94.81 124 GLU A C 1
ATOM 937 O O . GLU A 1 124 ? -55.263 -11.852 58.015 1.00 94.81 124 GLU A O 1
ATOM 942 N N . ARG A 1 125 ? -57.073 -11.842 56.696 1.00 93.62 125 ARG A N 1
ATOM 943 C CA . ARG A 1 125 ? -56.339 -11.409 55.491 1.00 93.62 125 ARG A CA 1
ATOM 944 C C . ARG A 1 125 ? -55.674 -10.053 55.689 1.00 93.62 125 ARG A C 1
ATOM 946 O O . ARG A 1 125 ? -54.525 -9.876 55.290 1.00 93.62 125 ARG A O 1
ATOM 953 N N . GLU A 1 126 ? -56.371 -9.096 56.294 1.00 93.19 126 GLU A N 1
ATOM 954 C CA . GLU A 1 126 ? -55.812 -7.774 56.584 1.00 93.19 126 GLU A CA 1
ATOM 955 C C . GLU A 1 126 ? -54.690 -7.826 57.621 1.00 93.19 126 GLU A C 1
ATOM 957 O O . GLU A 1 126 ? -53.720 -7.072 57.516 1.00 93.19 126 GLU A O 1
ATOM 962 N N . ARG A 1 127 ? -54.799 -8.694 58.633 1.00 93.12 127 ARG A N 1
ATOM 963 C CA . ARG A 1 127 ? -53.724 -8.933 59.603 1.00 93.12 127 ARG A CA 1
ATOM 964 C C . ARG A 1 127 ? -52.486 -9.502 58.911 1.00 93.12 127 ARG A C 1
ATOM 966 O O . ARG A 1 127 ? -51.425 -8.895 59.014 1.00 93.12 127 ARG A O 1
ATOM 973 N N . LEU A 1 128 ? -52.640 -10.575 58.134 1.00 91.50 128 LEU A N 1
ATOM 974 C CA . LEU A 1 128 ? -51.548 -11.186 57.368 1.00 91.50 128 LEU A CA 1
ATOM 975 C C . LEU A 1 128 ? -50.902 -10.178 56.409 1.00 91.50 128 LEU A C 1
ATOM 977 O O . LEU A 1 128 ? -49.689 -10.009 56.418 1.00 91.50 128 LEU A O 1
ATOM 981 N N . ALA A 1 129 ? -51.703 -9.411 55.665 1.00 92.44 129 ALA A N 1
ATOM 982 C CA . ALA A 1 129 ? -51.186 -8.376 54.772 1.00 92.44 129 ALA A CA 1
ATOM 983 C C . ALA A 1 129 ? -50.458 -7.243 55.520 1.00 92.44 129 ALA A C 1
ATOM 985 O O . ALA A 1 129 ? -49.517 -6.651 54.987 1.00 92.44 129 ALA A O 1
ATOM 986 N N . ARG A 1 130 ? -50.886 -6.890 56.741 1.00 92.44 130 ARG A N 1
ATOM 987 C CA . ARG A 1 130 ? -50.178 -5.914 57.587 1.00 92.44 130 ARG A CA 1
ATOM 988 C C . ARG A 1 130 ? -48.837 -6.459 58.063 1.00 92.44 130 ARG A C 1
ATOM 990 O O . ARG A 1 130 ? -47.860 -5.709 58.004 1.00 92.44 130 ARG A O 1
ATOM 997 N N . ASP A 1 131 ? -48.807 -7.716 58.490 1.00 91.00 131 ASP A N 1
ATOM 998 C CA . ASP A 1 131 ? -47.605 -8.403 58.960 1.00 91.00 131 ASP A CA 1
ATOM 999 C C . ASP A 1 131 ? -46.589 -8.554 57.819 1.00 91.00 131 ASP A C 1
ATOM 1001 O O . ASP A 1 131 ? -45.434 -8.156 57.976 1.00 91.00 131 ASP A O 1
ATOM 1005 N N . ASP A 1 132 ? -47.031 -8.989 56.637 1.00 91.69 132 ASP A N 1
ATOM 1006 C CA . ASP A 1 132 ? -46.198 -9.088 55.432 1.00 91.69 132 ASP A CA 1
ATOM 1007 C C . ASP A 1 132 ? -45.582 -7.728 55.073 1.00 91.69 132 ASP A C 1
ATOM 1009 O O . ASP A 1 132 ? -44.363 -7.598 54.944 1.00 91.69 132 ASP A O 1
ATOM 1013 N N . ARG A 1 133 ? -46.395 -6.660 55.025 1.00 92.31 133 ARG A N 1
ATOM 1014 C CA . ARG A 1 133 ? -45.898 -5.293 54.777 1.00 92.31 133 ARG A CA 1
ATOM 1015 C C . ARG A 1 133 ? -44.939 -4.812 55.867 1.00 92.31 133 ARG A C 1
ATOM 1017 O O . ARG A 1 133 ? -44.057 -4.002 55.586 1.00 92.31 133 ARG A O 1
ATOM 1024 N N . ALA A 1 134 ? -45.135 -5.216 57.122 1.00 90.81 134 ALA A N 1
ATOM 1025 C CA . ALA A 1 134 ? -44.237 -4.852 58.215 1.00 90.81 134 ALA A CA 1
ATOM 1026 C C . ALA A 1 134 ? -42.875 -5.534 58.053 1.00 90.81 134 ALA A C 1
ATOM 1028 O O . ALA A 1 134 ? -41.856 -4.847 58.123 1.00 90.81 134 ALA A O 1
ATOM 1029 N N . GLN A 1 135 ? -42.863 -6.829 57.735 1.00 90.19 135 GLN A N 1
ATOM 1030 C CA . GLN A 1 135 ? -41.639 -7.576 57.446 1.00 90.19 135 GLN A CA 1
ATOM 1031 C C . GLN A 1 135 ? -40.911 -7.029 56.213 1.00 90.19 135 GLN A C 1
ATOM 1033 O O . GLN A 1 135 ? -39.690 -6.877 56.232 1.00 90.19 135 GLN A O 1
ATOM 1038 N N . GLU A 1 136 ? -41.633 -6.688 55.144 1.00 90.00 136 GLU A N 1
ATOM 1039 C CA . GLU A 1 136 ? -41.054 -6.054 53.954 1.00 90.00 136 GLU A CA 1
ATOM 1040 C C . GLU A 1 136 ? -40.411 -4.704 54.282 1.00 90.00 136 GLU A C 1
ATOM 1042 O O . GLU A 1 136 ? -39.281 -4.442 53.865 1.00 90.00 136 GLU A O 1
ATOM 1047 N N . ARG A 1 137 ? -41.093 -3.859 55.070 1.00 91.12 137 ARG A N 1
ATOM 1048 C CA . ARG A 1 137 ? -40.536 -2.581 55.537 1.00 91.12 137 ARG A CA 1
ATOM 1049 C C . ARG A 1 137 ? -39.284 -2.785 56.374 1.00 91.12 137 ARG A C 1
ATOM 1051 O O . ARG A 1 137 ? -38.322 -2.048 56.187 1.00 91.12 137 ARG A O 1
ATOM 1058 N N . GLU A 1 138 ? -39.282 -3.763 57.271 1.00 91.44 138 GLU A N 1
ATOM 1059 C CA . GLU A 1 138 ? -38.121 -4.067 58.102 1.00 91.44 138 GLU A CA 1
ATOM 1060 C C . GLU A 1 138 ? -36.935 -4.530 57.247 1.00 91.44 138 GLU A C 1
ATOM 1062 O O . GLU A 1 138 ? -35.842 -3.981 57.366 1.00 91.44 138 GLU A O 1
ATOM 1067 N N . ARG A 1 139 ? -37.151 -5.459 56.307 1.00 90.94 139 ARG A N 1
ATOM 1068 C CA . ARG A 1 139 ? -36.113 -5.899 55.359 1.00 90.94 139 ARG A CA 1
ATOM 1069 C C . ARG A 1 139 ? -35.584 -4.740 54.517 1.00 90.94 139 ARG A C 1
ATOM 1071 O O . ARG A 1 139 ? -34.376 -4.617 54.349 1.00 90.94 139 ARG A O 1
ATOM 1078 N N . ALA A 1 140 ? -36.463 -3.864 54.030 1.00 91.00 140 ALA A N 1
ATOM 1079 C CA . ALA A 1 140 ? -36.068 -2.675 53.278 1.00 91.00 140 ALA A CA 1
ATOM 1080 C C . ALA A 1 140 ? -35.269 -1.679 54.137 1.00 91.00 140 ALA A C 1
ATOM 1082 O O . ALA A 1 140 ? -34.325 -1.055 53.652 1.00 91.00 140 ALA A O 1
ATOM 1083 N N . GLN A 1 141 ? -35.607 -1.540 55.422 1.00 93.00 141 GLN A N 1
ATOM 1084 C CA . GLN A 1 141 ? -34.832 -0.737 56.369 1.00 93.00 141 GLN A CA 1
ATOM 1085 C C . GLN A 1 141 ? -33.462 -1.359 56.649 1.00 93.00 141 GLN A C 1
ATOM 1087 O O . GLN A 1 141 ? -32.474 -0.630 56.667 1.00 93.00 141 GLN A O 1
ATOM 1092 N N . GLN A 1 142 ? -33.380 -2.683 56.813 1.00 93.62 142 GLN A N 1
ATOM 1093 C CA . GLN A 1 142 ? -32.117 -3.404 56.997 1.00 93.62 142 GLN A CA 1
ATOM 1094 C C . GLN A 1 142 ? -31.214 -3.294 55.759 1.00 93.62 142 GLN A C 1
ATOM 1096 O O . GLN A 1 142 ? -30.023 -3.022 55.903 1.00 93.62 142 GLN A O 1
ATOM 1101 N N . ASP A 1 143 ? -31.774 -3.441 54.554 1.00 94.62 143 ASP A N 1
ATOM 1102 C CA . ASP A 1 143 ? -31.086 -3.200 53.278 1.00 94.62 143 ASP A CA 1
ATOM 1103 C C . ASP A 1 143 ? -30.531 -1.764 53.235 1.00 94.62 143 ASP A C 1
ATOM 1105 O O . ASP A 1 143 ? -29.323 -1.553 53.104 1.00 94.62 143 ASP A O 1
ATOM 1109 N N . LYS A 1 144 ? -31.388 -0.765 53.481 1.00 93.88 144 LYS A N 1
ATOM 1110 C CA . LYS A 1 144 ? -30.994 0.650 53.506 1.00 93.88 144 LYS A CA 1
ATOM 1111 C C . LYS A 1 144 ? -29.916 0.962 54.544 1.00 93.88 144 LYS A C 1
ATOM 1113 O O . LYS A 1 144 ? -28.965 1.674 54.227 1.00 93.88 144 LYS A O 1
ATOM 1118 N N . ALA A 1 145 ? -30.039 0.454 55.766 1.00 94.00 145 ALA A N 1
ATOM 1119 C CA . ALA A 1 145 ? -29.054 0.672 56.824 1.00 94.00 145 ALA A CA 1
ATOM 1120 C C . ALA A 1 145 ? -27.707 0.011 56.483 1.00 94.00 145 ALA A C 1
ATOM 1122 O O . ALA A 1 145 ? -26.637 0.586 56.709 1.00 94.00 145 ALA A O 1
ATOM 1123 N N . PHE A 1 146 ? -27.740 -1.178 55.875 1.00 93.62 146 PHE A N 1
ATOM 1124 C CA . PHE A 1 146 ? -26.528 -1.847 55.417 1.00 93.62 146 PHE A CA 1
ATOM 1125 C C . PHE A 1 146 ? -25.871 -1.088 54.261 1.00 93.62 146 PHE A C 1
ATOM 1127 O O . PHE A 1 146 ? -24.660 -0.874 54.288 1.00 93.62 146 PHE A O 1
ATOM 1134 N N . TRP A 1 147 ? -26.656 -0.598 53.298 1.00 92.94 147 TRP A N 1
ATOM 1135 C CA . TRP A 1 147 ? -26.179 0.292 52.240 1.00 92.94 147 TRP A CA 1
ATOM 1136 C C . TRP A 1 147 ? -25.494 1.537 52.816 1.00 92.94 147 TRP A C 1
ATOM 1138 O O . TRP A 1 147 ? -24.365 1.839 52.438 1.00 92.94 147 TRP A O 1
ATOM 1148 N N . GLN A 1 148 ? -26.127 2.216 53.777 1.00 92.31 148 GLN A N 1
ATOM 1149 C CA . GLN A 1 148 ? -25.577 3.418 54.414 1.00 92.31 148 GLN A CA 1
ATOM 1150 C C . GLN A 1 148 ? -24.246 3.173 55.137 1.00 92.31 148 GLN A C 1
ATOM 1152 O O . GLN A 1 148 ? -23.379 4.042 55.112 1.00 92.31 148 GLN A O 1
ATOM 1157 N N . SER A 1 149 ? -24.064 2.003 55.754 1.00 88.75 149 SER A N 1
ATOM 1158 C CA . SER A 1 149 ? -22.829 1.674 56.483 1.00 88.75 149 SER A CA 1
ATOM 1159 C C . SER A 1 149 ? -21.702 1.126 55.602 1.00 88.75 149 SER A C 1
ATOM 1161 O O . SER A 1 149 ? -20.540 1.194 55.996 1.00 88.75 149 SER A O 1
ATOM 1163 N N . THR A 1 150 ? -22.016 0.580 54.422 1.00 89.69 150 THR A N 1
ATOM 1164 C CA . THR A 1 150 ? -21.031 -0.081 53.548 1.00 89.69 150 THR A CA 1
ATOM 1165 C C . THR A 1 150 ? -20.879 0.627 52.204 1.00 89.69 150 THR A C 1
ATOM 1167 O O . THR A 1 150 ? -19.864 1.276 51.952 1.00 89.69 150 THR A O 1
ATOM 1170 N N . GLY A 1 151 ? -21.879 0.505 51.334 1.00 77.19 151 GLY A N 1
ATOM 1171 C CA . GLY A 1 151 ? -21.812 0.936 49.941 1.00 77.19 151 GLY A CA 1
ATOM 1172 C C . GLY A 1 151 ? -21.980 2.440 49.717 1.00 77.19 151 GLY A C 1
ATOM 1173 O O . GLY A 1 151 ? -21.470 2.955 48.729 1.00 77.19 151 GLY A O 1
ATOM 1174 N N . ALA A 1 152 ? -22.617 3.173 50.634 1.00 79.75 152 ALA A N 1
ATOM 1175 C CA . ALA A 1 152 ? -22.890 4.603 50.461 1.00 79.75 152 ALA A CA 1
ATOM 1176 C C . ALA A 1 152 ? -21.625 5.479 50.411 1.00 79.75 152 ALA A C 1
ATOM 1178 O O . ALA A 1 152 ? -21.646 6.539 49.790 1.00 79.75 152 ALA A O 1
ATOM 1179 N N . LEU A 1 153 ? -20.521 5.026 51.015 1.00 83.38 153 LEU A N 1
ATOM 1180 C CA . LEU A 1 153 ? -19.212 5.685 50.911 1.00 83.38 153 LEU A CA 1
ATOM 1181 C C . LEU A 1 153 ? -18.556 5.491 49.533 1.00 83.38 153 LEU A C 1
ATOM 1183 O O . LEU A 1 153 ? -17.541 6.117 49.241 1.00 83.38 153 LEU A O 1
ATOM 1187 N N . GLY A 1 154 ? -19.107 4.604 48.699 1.00 83.19 154 GLY A N 1
ATOM 1188 C CA . GLY A 1 154 ? -18.653 4.363 47.336 1.00 83.19 154 GLY A CA 1
ATOM 1189 C C . GLY A 1 154 ? -17.310 3.646 47.228 1.00 83.19 154 GLY A C 1
ATOM 1190 O O . GLY A 1 154 ? -16.734 3.629 46.151 1.00 83.19 154 GLY A O 1
ATOM 1191 N N . SER A 1 155 ? -16.767 3.055 48.296 1.00 89.94 155 SER A N 1
ATOM 1192 C CA . SER A 1 155 ? -15.523 2.277 48.198 1.00 89.94 155 SER A CA 1
ATOM 1193 C C . SER A 1 155 ? -15.766 0.937 47.496 1.00 89.94 155 SER A C 1
ATOM 1195 O O . SER A 1 155 ? -16.778 0.282 47.736 1.00 89.94 155 SER A O 1
ATOM 1197 N N . THR A 1 156 ? -14.823 0.476 46.669 1.00 90.50 156 THR A N 1
ATOM 1198 C CA . THR A 1 156 ? -14.948 -0.791 45.920 1.00 90.50 156 THR A CA 1
ATOM 1199 C C . THR A 1 156 ? -15.236 -1.978 46.849 1.00 90.50 156 THR A C 1
ATOM 1201 O O . THR A 1 156 ? -16.108 -2.799 46.574 1.00 90.50 156 THR A O 1
ATOM 1204 N N . TRP A 1 157 ? -14.563 -2.024 48.005 1.00 90.50 157 TRP A N 1
ATOM 1205 C CA . TRP A 1 157 ? -14.801 -3.031 49.040 1.00 90.50 157 TRP A CA 1
ATOM 1206 C C . TRP A 1 157 ? -16.209 -2.935 49.649 1.00 90.50 157 TRP A C 1
ATOM 1208 O O . TRP A 1 157 ? -16.891 -3.951 49.772 1.00 90.50 157 TRP A O 1
ATOM 1218 N N . GLY A 1 158 ? -16.676 -1.730 49.997 1.00 92.06 158 GLY A N 1
ATOM 1219 C CA . GLY A 1 158 ? -18.003 -1.524 50.586 1.00 92.06 158 GLY A CA 1
ATOM 1220 C C . GLY A 1 158 ? -19.141 -1.850 49.616 1.00 92.06 158 GLY A C 1
ATOM 1221 O O . GLY A 1 158 ? -20.128 -2.472 50.005 1.00 92.06 158 GLY A O 1
ATOM 1222 N N . LEU A 1 159 ? -18.975 -1.492 48.340 1.00 93.69 159 LEU A N 1
ATOM 1223 C CA . LEU A 1 159 ? -19.916 -1.798 47.262 1.00 93.69 159 LEU A CA 1
ATOM 1224 C C . LEU A 1 159 ? -20.012 -3.309 46.995 1.00 93.69 159 LEU A C 1
ATOM 1226 O O . LEU A 1 159 ? -21.120 -3.837 46.896 1.00 93.69 159 LEU A O 1
ATOM 1230 N N . ASN A 1 160 ? -18.877 -4.020 46.945 1.00 93.94 160 ASN A N 1
ATOM 1231 C CA . ASN A 1 160 ? -18.859 -5.481 46.803 1.00 93.94 160 ASN A CA 1
ATOM 1232 C C . ASN A 1 160 ? -19.506 -6.175 48.005 1.00 93.94 160 ASN A C 1
ATOM 1234 O O . ASN A 1 160 ? -20.371 -7.030 47.826 1.00 93.94 160 ASN A O 1
ATOM 1238 N N . ARG A 1 161 ? -19.182 -5.738 49.228 1.00 95.50 161 ARG A N 1
ATOM 1239 C CA . ARG A 1 161 ? -19.788 -6.270 50.456 1.00 95.50 161 ARG A CA 1
ATOM 1240 C C . ARG A 1 161 ? -21.312 -6.106 50.473 1.00 95.50 161 ARG A C 1
ATOM 1242 O O . ARG A 1 161 ? -22.025 -7.003 50.922 1.00 95.50 161 ARG A O 1
ATOM 1249 N N . TYR A 1 162 ? -21.825 -4.976 49.977 1.00 95.56 162 TYR A N 1
ATOM 1250 C CA . TYR A 1 162 ? -23.263 -4.769 49.796 1.00 95.56 162 TYR A CA 1
ATOM 1251 C C . TYR A 1 162 ? -23.865 -5.771 48.800 1.00 95.56 162 TYR A C 1
ATOM 1253 O O . TYR A 1 162 ? -24.862 -6.419 49.117 1.00 95.56 162 TYR A O 1
ATOM 1261 N N . LEU A 1 163 ? -23.248 -5.942 47.627 1.00 95.12 163 LEU A N 1
ATOM 1262 C CA . LEU A 1 163 ? -23.737 -6.843 46.576 1.00 95.12 163 LEU A CA 1
ATOM 1263 C C . LEU A 1 163 ? -23.700 -8.326 46.969 1.00 95.12 163 LEU A C 1
ATOM 1265 O O . LEU A 1 163 ? -24.565 -9.081 46.532 1.00 95.12 163 LEU A O 1
ATOM 1269 N N . GLU A 1 164 ? -22.748 -8.738 47.805 1.00 95.19 164 GLU A N 1
ATOM 1270 C CA . GLU A 1 164 ? -22.692 -10.094 48.366 1.00 95.19 164 GLU A CA 1
ATOM 1271 C C . GLU A 1 164 ? -23.875 -10.377 49.300 1.00 95.19 164 GLU A C 1
ATOM 1273 O O . GLU A 1 164 ? -24.443 -11.469 49.284 1.00 95.19 164 GLU A O 1
ATOM 1278 N N . ARG A 1 165 ? -24.272 -9.387 50.112 1.00 95.44 165 ARG A N 1
ATOM 1279 C CA . ARG A 1 165 ? -25.360 -9.536 51.088 1.00 95.44 165 ARG A CA 1
ATOM 1280 C C . ARG A 1 165 ? -26.747 -9.318 50.478 1.00 95.44 165 ARG A C 1
ATOM 1282 O O . ARG A 1 165 ? -27.681 -10.024 50.853 1.00 95.44 165 ARG A O 1
ATOM 1289 N N . TYR A 1 166 ? -26.877 -8.362 49.559 1.00 94.75 166 TYR A N 1
ATOM 1290 C CA . TYR A 1 166 ? -28.131 -7.961 48.915 1.00 94.75 166 TYR A CA 1
ATOM 1291 C C . TYR A 1 166 ? -27.980 -7.901 47.382 1.00 94.75 166 TYR A C 1
ATOM 1293 O O . TYR A 1 166 ? -28.068 -6.827 46.781 1.00 94.75 166 TYR A O 1
ATOM 1301 N N . PRO A 1 167 ? -27.803 -9.049 46.701 1.00 95.31 167 PRO A N 1
ATOM 1302 C CA . PRO A 1 167 ? -27.547 -9.086 45.256 1.00 95.31 167 PRO A CA 1
ATOM 1303 C C . PRO A 1 167 ? -28.693 -8.517 44.404 1.00 95.31 167 PRO A C 1
ATOM 1305 O O . PRO A 1 167 ? -28.454 -8.041 43.292 1.00 95.31 167 PRO A O 1
ATOM 1308 N N . ASN A 1 168 ? -29.920 -8.544 44.933 1.00 94.31 168 ASN A N 1
ATOM 1309 C CA . ASN A 1 168 ? -31.129 -7.988 44.317 1.00 94.31 168 ASN A CA 1
ATOM 1310 C C . ASN A 1 168 ? -31.775 -6.896 45.195 1.00 94.31 168 ASN A C 1
ATOM 1312 O O . ASN A 1 168 ? -32.973 -6.651 45.082 1.00 94.31 168 ASN A O 1
ATOM 1316 N N . GLY A 1 169 ? -31.000 -6.287 46.102 1.00 92.88 169 GLY A N 1
ATOM 1317 C CA . GLY A 1 169 ? -31.475 -5.215 46.980 1.00 92.88 169 GLY A CA 1
ATOM 1318 C C . GLY A 1 169 ? -31.786 -3.922 46.229 1.00 92.88 169 GLY A C 1
ATOM 1319 O O . GLY A 1 169 ? -31.412 -3.750 45.063 1.00 92.88 169 GLY A O 1
ATOM 1320 N N . ALA A 1 170 ? -32.435 -2.984 46.915 1.00 93.75 170 ALA A N 1
ATOM 1321 C CA . ALA A 1 170 ? -32.879 -1.720 46.326 1.00 93.75 170 ALA A CA 1
ATOM 1322 C C . ALA A 1 170 ? -31.718 -0.890 45.745 1.00 93.75 170 ALA A C 1
ATOM 1324 O O . ALA A 1 170 ? -31.900 -0.189 44.750 1.00 93.75 170 ALA A O 1
ATOM 1325 N N . TYR A 1 171 ? -30.514 -1.014 46.316 1.00 95.31 171 TYR A N 1
ATOM 1326 C CA . TYR A 1 171 ? -29.323 -0.254 45.920 1.00 95.31 171 TYR A CA 1
ATOM 1327 C C . TYR A 1 171 ? -28.340 -1.059 45.057 1.00 95.31 171 TYR A C 1
ATOM 1329 O O . TYR A 1 171 ? -27.286 -0.550 44.676 1.00 95.31 171 TYR A O 1
ATOM 1337 N N . ALA A 1 172 ? -28.665 -2.302 44.680 1.00 95.25 172 ALA A N 1
ATOM 1338 C CA . ALA A 1 172 ? -27.749 -3.163 43.923 1.00 95.25 172 ALA A CA 1
ATOM 1339 C C . ALA A 1 172 ? -27.392 -2.577 42.547 1.00 95.25 172 ALA A C 1
ATOM 1341 O O . ALA A 1 172 ? -26.246 -2.662 42.097 1.00 95.25 172 ALA A O 1
ATOM 1342 N N . ARG A 1 173 ? -28.356 -1.927 41.882 1.00 95.50 173 ARG A N 1
ATOM 1343 C CA . ARG A 1 173 ? -28.120 -1.237 40.604 1.00 95.50 173 ARG A CA 1
ATOM 1344 C C . ARG A 1 173 ? -27.171 -0.050 40.768 1.00 95.50 173 ARG A C 1
ATOM 1346 O O . ARG A 1 173 ? -26.292 0.138 39.927 1.00 95.50 173 ARG A O 1
ATOM 1353 N N . ASP A 1 174 ? -27.341 0.736 41.828 1.00 93.69 174 ASP A N 1
ATOM 1354 C CA . ASP A 1 174 ? -26.461 1.866 42.125 1.00 93.69 174 ASP A CA 1
ATOM 1355 C C . ASP A 1 174 ? -25.047 1.390 42.442 1.00 93.69 174 ASP A C 1
ATOM 1357 O O . ASP A 1 174 ? -24.088 1.937 41.897 1.00 93.69 174 ASP A O 1
ATOM 1361 N N . ALA A 1 175 ? -24.921 0.327 43.239 1.00 94.88 175 ALA A N 1
ATOM 1362 C CA . ALA A 1 175 ? -23.631 -0.232 43.605 1.00 94.88 175 ALA A CA 1
ATOM 1363 C C . ALA A 1 175 ? -22.843 -0.718 42.381 1.00 94.88 175 ALA A C 1
ATOM 1365 O O . ALA A 1 175 ? -21.683 -0.348 42.200 1.00 94.88 175 ALA A O 1
ATOM 1366 N N . ARG A 1 176 ? -23.497 -1.469 41.483 1.00 94.69 176 ARG A N 1
ATOM 1367 C CA . ARG A 1 176 ? -22.888 -1.935 40.225 1.00 94.69 176 ARG A CA 1
ATOM 1368 C C . ARG A 1 176 ? -22.464 -0.777 39.324 1.00 94.69 176 ARG A C 1
ATOM 1370 O O . ARG A 1 176 ? -21.374 -0.821 38.767 1.00 94.69 176 ARG A O 1
ATOM 1377 N N . ARG A 1 177 ? -23.294 0.269 39.208 1.00 95.25 177 ARG A N 1
ATOM 1378 C CA . ARG A 1 177 ? -22.962 1.468 38.418 1.00 95.25 177 ARG A CA 1
ATOM 1379 C C . ARG A 1 177 ? -21.724 2.179 38.968 1.00 95.25 177 ARG A C 1
ATOM 1381 O O . ARG A 1 177 ? -20.877 2.615 38.192 1.00 95.25 177 ARG A O 1
ATOM 1388 N N . GLN A 1 178 ? -21.622 2.318 40.290 1.00 94.12 178 GLN A N 1
ATOM 1389 C CA . GLN A 1 178 ? -20.464 2.955 40.919 1.00 94.12 178 GLN A CA 1
ATOM 1390 C C . GLN A 1 178 ? -19.187 2.133 40.712 1.00 94.12 178 GLN A C 1
ATOM 1392 O O . GLN A 1 178 ? -18.170 2.701 40.322 1.00 94.12 178 GLN A O 1
ATOM 1397 N N . LEU A 1 179 ? -19.256 0.807 40.879 1.00 92.81 179 LEU A N 1
ATOM 1398 C CA . LEU A 1 179 ? -18.133 -0.094 40.600 1.00 92.81 179 LEU A CA 1
ATOM 1399 C C . LEU A 1 179 ? -17.663 0.020 39.147 1.00 92.81 179 LEU A C 1
ATOM 1401 O O . LEU A 1 179 ? -16.480 0.249 38.910 1.00 92.81 179 LEU A O 1
ATOM 1405 N N . SER A 1 180 ? -18.581 -0.033 38.175 1.00 94.06 180 SER A N 1
ATOM 1406 C CA . SER A 1 180 ? -18.209 0.096 36.761 1.00 94.06 180 SER A CA 1
ATOM 1407 C C . SER A 1 180 ? -17.560 1.444 36.442 1.00 94.06 180 SER A C 1
ATOM 1409 O O . SER A 1 180 ? -16.611 1.499 35.666 1.00 94.06 180 SER A O 1
ATOM 1411 N N . ALA A 1 181 ? -18.031 2.532 37.063 1.00 92.69 181 ALA A N 1
ATOM 1412 C CA . ALA A 1 181 ? -17.443 3.857 36.874 1.00 92.69 181 ALA A CA 1
ATOM 1413 C C . ALA A 1 181 ? -16.027 3.951 37.473 1.00 92.69 181 ALA A C 1
ATOM 1415 O O . ALA A 1 181 ? -15.147 4.579 36.888 1.00 92.69 181 ALA A O 1
ATOM 1416 N N . GLN A 1 182 ? -15.786 3.305 38.618 1.00 91.50 182 GLN A N 1
ATOM 1417 C CA . GLN A 1 182 ? -14.454 3.234 39.223 1.00 91.50 182 GLN A CA 1
ATOM 1418 C C . GLN A 1 182 ? -13.484 2.414 38.384 1.00 91.50 182 GLN A C 1
ATOM 1420 O O . GLN A 1 182 ? -12.357 2.846 38.162 1.00 91.50 182 GLN A O 1
ATOM 1425 N N . GLU A 1 183 ? -13.923 1.258 37.891 1.00 91.31 183 GLU A N 1
ATOM 1426 C CA . GLU A 1 183 ? -13.121 0.434 36.992 1.00 91.31 183 GLU A CA 1
ATOM 1427 C C . GLU A 1 183 ? -12.773 1.185 35.705 1.00 91.31 183 GLU A C 1
ATOM 1429 O O . GLU A 1 183 ? -11.636 1.123 35.241 1.00 91.31 183 GLU A O 1
ATOM 1434 N N . GLU A 1 184 ? -13.727 1.923 35.135 1.00 93.12 184 GLU A N 1
ATOM 1435 C CA . GLU A 1 184 ? -13.482 2.739 33.951 1.00 93.12 184 GLU A CA 1
ATOM 1436 C C . GLU A 1 184 ? -12.472 3.860 34.229 1.00 93.12 184 GLU A C 1
ATOM 1438 O O . GLU A 1 184 ? -11.528 4.030 33.457 1.00 93.12 184 GLU A O 1
ATOM 1443 N N . ASN A 1 185 ? -12.614 4.583 35.342 1.00 92.12 185 ASN A N 1
ATOM 1444 C CA . ASN A 1 185 ? -11.650 5.611 35.736 1.00 92.12 185 ASN A CA 1
ATOM 1445 C C . ASN A 1 185 ? -10.254 5.019 35.963 1.00 92.12 185 ASN A C 1
ATOM 1447 O O . ASN A 1 185 ? -9.284 5.542 35.424 1.00 92.12 185 ASN A O 1
ATOM 1451 N N . ALA A 1 186 ? -10.149 3.884 36.657 1.00 90.94 186 ALA A N 1
ATOM 1452 C CA . ALA A 1 186 ? -8.876 3.200 36.866 1.00 90.94 186 ALA A CA 1
ATOM 1453 C C . ALA A 1 186 ? -8.227 2.769 35.539 1.00 90.94 186 ALA A C 1
ATOM 1455 O O . ALA A 1 186 ? -7.018 2.919 35.364 1.00 90.94 186 ALA A O 1
ATOM 1456 N N . ARG A 1 187 ? -9.020 2.286 34.571 1.00 92.38 187 ARG A N 1
ATOM 1457 C CA . ARG A 1 187 ? -8.530 1.976 33.216 1.00 92.38 187 ARG A CA 1
ATOM 1458 C C . ARG A 1 187 ? -8.033 3.227 32.495 1.00 92.38 187 ARG A C 1
ATOM 1460 O O . ARG A 1 187 ? -6.972 3.174 31.878 1.00 92.38 187 ARG A O 1
ATOM 1467 N N . ARG A 1 188 ? -8.766 4.343 32.582 1.00 93.06 188 ARG A N 1
ATOM 1468 C CA . ARG A 1 188 ? -8.355 5.632 32.000 1.00 93.06 188 ARG A CA 1
ATOM 1469 C C . ARG A 1 188 ? -7.052 6.134 32.621 1.00 93.06 188 ARG A C 1
ATOM 1471 O O . ARG A 1 188 ? -6.162 6.544 31.884 1.00 93.06 188 ARG A O 1
ATOM 1478 N N . ASP A 1 189 ? -6.909 6.044 33.939 1.00 92.62 189 ASP A N 1
ATOM 1479 C CA . ASP A 1 189 ? -5.693 6.445 34.651 1.00 92.62 189 ASP A CA 1
ATOM 1480 C C . ASP A 1 189 ? -4.500 5.559 34.278 1.00 92.62 189 ASP A C 1
ATOM 1482 O O . ASP A 1 189 ? -3.409 6.062 34.008 1.00 92.62 189 ASP A O 1
ATOM 1486 N N . GLN A 1 190 ? -4.708 4.241 34.191 1.00 90.44 190 GLN A N 1
ATOM 1487 C CA . GLN A 1 190 ? -3.681 3.301 33.747 1.00 90.44 190 GLN A CA 1
ATOM 1488 C C . GLN A 1 190 ? -3.255 3.575 32.300 1.00 90.44 190 GLN A C 1
ATOM 1490 O O . GLN A 1 190 ? -2.060 3.583 32.003 1.00 90.44 190 GLN A O 1
ATOM 1495 N N . GLN A 1 191 ? -4.209 3.834 31.404 1.00 91.19 191 GLN A N 1
ATOM 1496 C CA . GLN A 1 191 ? -3.919 4.208 30.022 1.00 91.19 191 GLN A CA 1
ATOM 1497 C C . GLN A 1 191 ? -3.147 5.532 29.966 1.00 91.19 191 GLN A C 1
ATOM 1499 O O . GLN A 1 191 ? -2.121 5.616 29.296 1.00 91.19 191 GLN A O 1
ATOM 1504 N N . ALA A 1 192 ? -3.569 6.546 30.724 1.00 92.50 192 ALA A N 1
ATOM 1505 C CA . ALA A 1 192 ? -2.865 7.820 30.805 1.00 92.50 192 ALA A CA 1
ATOM 1506 C C . ALA A 1 192 ? -1.433 7.658 31.345 1.00 92.50 192 ALA A C 1
ATOM 1508 O O . ALA A 1 192 ? -0.522 8.338 30.873 1.00 92.50 192 ALA A O 1
ATOM 1509 N N . ALA A 1 193 ? -1.208 6.754 32.303 1.00 92.06 193 ALA A N 1
ATOM 1510 C CA . ALA A 1 193 ? 0.127 6.414 32.787 1.00 92.06 193 ALA A CA 1
ATOM 1511 C C . ALA A 1 193 ? 0.976 5.746 31.692 1.00 92.06 193 ALA A C 1
ATOM 1513 O O . ALA A 1 193 ? 2.094 6.191 31.440 1.00 92.06 193 ALA A O 1
ATOM 1514 N N . GLN A 1 194 ? 0.424 4.767 30.967 1.00 90.06 194 GLN A N 1
ATOM 1515 C CA . GLN A 1 194 ? 1.110 4.133 29.834 1.00 90.06 194 GLN A CA 1
ATOM 1516 C C . GLN A 1 194 ? 1.471 5.140 28.737 1.00 90.06 194 GLN A C 1
ATOM 1518 O O . GLN A 1 194 ? 2.575 5.102 28.204 1.00 90.06 194 GLN A O 1
ATOM 1523 N N . GLU A 1 195 ? 0.577 6.078 28.422 1.00 93.06 195 GLU A N 1
ATOM 1524 C CA . GLU A 1 195 ? 0.856 7.137 27.451 1.00 93.06 195 GLU A CA 1
ATOM 1525 C C . GLU A 1 195 ? 1.940 8.111 27.931 1.00 93.06 195 GLU A C 1
ATOM 1527 O O . GLU A 1 195 ? 2.702 8.640 27.118 1.00 93.06 195 GLU A O 1
ATOM 1532 N N . ARG A 1 196 ? 2.023 8.381 29.239 1.00 95.06 196 ARG A N 1
ATOM 1533 C CA . ARG A 1 196 ? 3.115 9.181 29.818 1.00 95.06 196 ARG A CA 1
ATOM 1534 C C . ARG A 1 196 ? 4.446 8.444 29.702 1.00 95.06 196 ARG A C 1
ATOM 1536 O O . ARG A 1 196 ? 5.426 9.070 29.298 1.00 95.06 196 ARG A O 1
ATOM 1543 N N . ASP A 1 197 ? 4.465 7.145 29.988 1.00 95.19 197 ASP A N 1
ATOM 1544 C CA . ASP A 1 197 ? 5.656 6.299 29.874 1.00 95.19 197 ASP A CA 1
ATOM 1545 C C . ASP A 1 197 ? 6.125 6.166 28.421 1.00 95.19 197 ASP A C 1
ATOM 1547 O O . ASP A 1 197 ? 7.320 6.281 28.146 1.00 95.19 197 ASP A O 1
ATOM 1551 N N . ASP A 1 198 ? 5.196 5.992 27.478 1.00 96.31 198 ASP A N 1
ATOM 1552 C CA . ASP A 1 198 ? 5.456 6.019 26.035 1.00 96.31 198 ASP A CA 1
ATOM 1553 C C . ASP A 1 198 ? 6.111 7.354 25.630 1.00 96.31 198 ASP A C 1
ATOM 1555 O O . ASP A 1 198 ? 7.225 7.374 25.099 1.00 96.31 198 ASP A O 1
ATOM 1559 N N . ARG A 1 199 ? 5.492 8.494 25.982 1.00 96.44 199 ARG A N 1
ATOM 1560 C CA . ARG A 1 199 ? 6.042 9.834 25.695 1.00 96.44 199 ARG A CA 1
ATOM 1561 C C . ARG A 1 199 ? 7.420 10.053 26.312 1.00 96.44 199 ARG A C 1
ATOM 1563 O O . ARG A 1 199 ? 8.284 10.652 25.669 1.00 96.44 199 ARG A O 1
ATOM 1570 N N . ALA A 1 200 ? 7.637 9.615 27.549 1.00 96.19 200 ALA A N 1
ATOM 1571 C CA . ALA A 1 200 ? 8.931 9.732 28.215 1.00 96.19 200 ALA A CA 1
ATOM 1572 C C . ALA A 1 200 ? 9.995 8.874 27.515 1.00 96.19 200 ALA A C 1
ATOM 1574 O O . ALA A 1 200 ? 11.100 9.353 27.255 1.00 96.19 200 ALA A O 1
ATOM 1575 N N . TYR A 1 201 ? 9.646 7.644 27.135 1.00 96.81 201 TYR A N 1
ATOM 1576 C CA . TYR A 1 201 ? 10.553 6.747 26.429 1.00 96.81 201 TYR A CA 1
ATOM 1577 C C . TYR A 1 201 ? 10.892 7.259 25.026 1.00 96.81 201 TYR A C 1
ATOM 1579 O O . TYR A 1 201 ? 12.059 7.232 24.633 1.00 96.81 201 TYR A O 1
ATOM 1587 N N . TRP A 1 202 ? 9.912 7.809 24.300 1.00 96.69 202 TRP A N 1
ATOM 1588 C CA . TRP A 1 202 ? 10.133 8.502 23.029 1.00 96.69 202 TRP A CA 1
ATOM 1589 C C . TRP A 1 202 ? 11.119 9.664 23.178 1.00 96.69 202 TRP A C 1
ATOM 1591 O O . TRP A 1 202 ? 12.074 9.763 22.409 1.00 96.69 202 TRP A O 1
ATOM 1601 N N . ARG A 1 203 ? 10.937 10.519 24.195 1.00 95.75 203 ARG A N 1
ATOM 1602 C CA . ARG A 1 203 ? 11.861 11.631 24.472 1.00 95.75 203 ARG A CA 1
ATOM 1603 C C . ARG A 1 203 ? 13.288 11.150 24.724 1.00 95.75 203 ARG A C 1
ATOM 1605 O O . ARG A 1 203 ? 14.212 11.806 24.261 1.00 95.75 203 ARG A O 1
ATOM 1612 N N . ALA A 1 204 ? 13.459 10.022 25.408 1.00 94.56 204 ALA A N 1
ATOM 1613 C CA . ALA A 1 204 ? 14.773 9.473 25.730 1.00 94.56 204 ALA A CA 1
ATOM 1614 C C . ALA A 1 204 ? 15.467 8.778 24.545 1.00 94.56 204 ALA A C 1
ATOM 1616 O O . ALA A 1 204 ? 16.686 8.852 24.431 1.00 94.56 204 ALA A O 1
ATOM 1617 N N . THR A 1 205 ? 14.713 8.092 23.681 1.00 95.00 205 THR A N 1
ATOM 1618 C CA . THR A 1 205 ? 15.279 7.193 22.653 1.00 95.00 205 THR A CA 1
ATOM 1619 C C . THR A 1 205 ? 15.070 7.703 21.230 1.00 95.00 205 THR A C 1
ATOM 1621 O O . THR A 1 205 ? 16.024 7.830 20.467 1.00 95.00 205 THR A O 1
ATOM 1624 N N . GLY A 1 206 ? 13.829 8.017 20.863 1.00 85.81 206 GLY A N 1
ATOM 1625 C CA . GLY A 1 206 ? 13.449 8.337 19.489 1.00 85.81 206 GLY A CA 1
ATOM 1626 C C . GLY A 1 206 ? 13.555 9.815 19.112 1.00 85.81 206 GLY A C 1
ATOM 1627 O O . GLY A 1 206 ? 13.670 10.125 17.931 1.00 85.81 206 GLY A O 1
ATOM 1628 N N . SER A 1 207 ? 13.562 10.738 20.080 1.00 85.88 207 SER A N 1
ATOM 1629 C CA . SER A 1 207 ? 13.519 12.187 19.805 1.00 85.88 207 SER A CA 1
ATOM 1630 C C . SER A 1 207 ? 14.732 12.722 19.037 1.00 85.88 207 SER A C 1
ATOM 1632 O O . SER A 1 207 ? 14.585 13.627 18.220 1.00 85.88 207 SER A O 1
ATOM 1634 N N . ALA A 1 208 ? 15.910 12.131 19.253 1.00 90.44 208 ALA A N 1
ATOM 1635 C CA . ALA A 1 208 ? 17.130 12.445 18.512 1.00 90.44 208 ALA A CA 1
ATOM 1636 C C . ALA A 1 208 ? 17.105 11.920 17.064 1.00 90.44 208 ALA A C 1
ATOM 1638 O O . ALA A 1 208 ? 17.987 12.250 16.274 1.00 90.44 208 ALA A O 1
ATOM 1639 N N . GLY A 1 209 ? 16.127 11.075 16.720 1.00 90.69 209 GLY A N 1
ATOM 1640 C CA . GLY A 1 209 ? 15.950 10.527 15.383 1.00 90.69 209 GLY A CA 1
ATOM 1641 C C . GLY A 1 209 ? 17.011 9.513 14.963 1.00 90.69 209 GLY A C 1
ATOM 1642 O O . GLY A 1 209 ? 17.123 9.244 13.780 1.00 90.69 209 GLY A O 1
ATOM 1643 N N . SER A 1 210 ? 17.817 8.938 15.858 1.00 94.25 210 SER A N 1
ATOM 1644 C CA . SER A 1 210 ? 18.828 7.945 15.453 1.00 94.25 210 SER A CA 1
ATOM 1645 C C . SER A 1 210 ? 18.188 6.605 15.058 1.00 94.25 210 SER A C 1
ATOM 1647 O O . SER A 1 210 ? 17.227 6.174 15.693 1.00 94.25 210 SER A O 1
ATOM 1649 N N . VAL A 1 211 ? 18.736 5.894 14.059 1.00 94.50 211 VAL A N 1
ATOM 1650 C CA . VAL A 1 211 ? 18.227 4.566 13.635 1.00 94.50 211 VAL A CA 1
ATOM 1651 C C . VAL A 1 211 ? 18.081 3.613 14.823 1.00 94.50 211 VAL A C 1
ATOM 1653 O O . VAL A 1 211 ? 17.054 2.951 14.971 1.00 94.50 211 VAL A O 1
ATOM 1656 N N . SER A 1 212 ? 19.103 3.557 15.686 1.00 95.25 212 SER A N 1
ATOM 1657 C CA . SER A 1 212 ? 19.084 2.711 16.884 1.00 95.25 212 SER A CA 1
ATOM 1658 C C . SER A 1 212 ? 17.963 3.124 17.835 1.00 95.25 212 SER A C 1
ATOM 1660 O O . SER A 1 212 ? 17.152 2.284 18.205 1.00 95.25 212 SER A O 1
ATOM 1662 N N . GLY A 1 213 ? 17.861 4.414 18.172 1.00 96.62 213 GLY A N 1
ATOM 1663 C CA . GLY A 1 213 ? 16.857 4.908 19.114 1.00 96.62 213 GLY A CA 1
ATOM 1664 C C . GLY A 1 213 ? 15.420 4.745 18.611 1.00 96.62 213 GLY A C 1
ATOM 1665 O O . GLY A 1 213 ? 14.534 4.363 19.374 1.00 96.62 213 GLY A O 1
ATOM 1666 N N . LEU A 1 214 ? 15.184 4.956 17.312 1.00 97.12 214 LEU A N 1
ATOM 1667 C CA . LEU A 1 214 ? 13.882 4.737 16.674 1.00 97.12 214 LEU A CA 1
ATOM 1668 C C . LEU A 1 214 ? 13.496 3.248 16.677 1.00 97.12 214 LEU A C 1
ATOM 1670 O O . LEU A 1 214 ? 12.343 2.912 16.957 1.00 97.12 214 LEU A O 1
ATOM 1674 N N . ASN A 1 215 ? 14.450 2.349 16.409 1.00 96.75 215 ASN A N 1
ATOM 1675 C CA . ASN A 1 215 ? 14.231 0.903 16.487 1.00 96.75 215 ASN A CA 1
ATOM 1676 C C . ASN A 1 215 ? 13.980 0.430 17.925 1.00 96.75 215 ASN A C 1
ATOM 1678 O O . ASN A 1 215 ? 13.080 -0.382 18.142 1.00 96.75 215 ASN A O 1
ATOM 1682 N N . ASP A 1 216 ? 14.725 0.948 18.902 1.00 97.19 216 ASP A N 1
ATOM 1683 C CA . ASP A 1 216 ? 14.529 0.635 20.321 1.00 97.19 216 ASP A CA 1
ATOM 1684 C C . ASP A 1 216 ? 13.140 1.075 20.798 1.00 97.19 216 ASP A C 1
ATOM 1686 O O . ASP A 1 216 ? 12.414 0.291 21.421 1.00 97.19 216 ASP A O 1
ATOM 1690 N N . TYR A 1 217 ? 12.709 2.282 20.414 1.00 97.56 217 TYR A N 1
ATOM 1691 C CA . TYR A 1 217 ? 11.348 2.756 20.652 1.00 97.56 217 TYR A CA 1
ATOM 1692 C C . TYR A 1 217 ? 10.297 1.813 20.047 1.00 97.56 217 TYR A C 1
ATOM 1694 O O . TYR A 1 217 ? 9.388 1.373 20.752 1.00 97.56 217 TYR A O 1
ATOM 1702 N N . LEU A 1 218 ? 10.433 1.441 18.769 1.00 97.50 218 LEU A N 1
ATOM 1703 C CA . LEU A 1 218 ? 9.473 0.570 18.076 1.00 97.50 218 LEU A CA 1
ATOM 1704 C C . LEU A 1 218 ? 9.412 -0.854 18.639 1.00 97.50 218 LEU A C 1
ATOM 1706 O O . LEU A 1 218 ? 8.353 -1.478 18.573 1.00 97.50 218 LEU A O 1
ATOM 1710 N N . ARG A 1 219 ? 10.512 -1.373 19.198 1.00 97.12 219 ARG A N 1
ATOM 1711 C CA . ARG A 1 219 ? 10.521 -2.674 19.886 1.00 97.12 219 ARG A CA 1
ATOM 1712 C C . ARG A 1 219 ? 9.689 -2.639 21.163 1.00 97.12 219 ARG A C 1
ATOM 1714 O O . ARG A 1 219 ? 8.963 -3.593 21.430 1.00 97.12 219 ARG A O 1
ATOM 1721 N N . ARG A 1 220 ? 9.783 -1.555 21.941 1.00 96.81 220 ARG A N 1
ATOM 1722 C CA . ARG A 1 220 ? 9.048 -1.414 23.207 1.00 96.81 220 ARG A CA 1
ATOM 1723 C C . ARG A 1 220 ? 7.599 -0.966 23.007 1.00 96.81 220 ARG A C 1
ATOM 1725 O O . ARG A 1 220 ? 6.710 -1.485 23.674 1.00 96.81 220 ARG A O 1
ATOM 1732 N N . TYR A 1 221 ? 7.360 -0.048 22.073 1.00 96.06 221 TYR A N 1
ATOM 1733 C CA . TYR A 1 221 ? 6.052 0.547 21.789 1.00 96.06 221 TYR A CA 1
ATOM 1734 C C . TYR A 1 221 ? 5.683 0.425 20.297 1.00 96.06 221 TYR A C 1
ATOM 1736 O O . TYR A 1 221 ? 5.541 1.427 19.594 1.00 96.06 221 TYR A O 1
ATOM 1744 N N . PRO A 1 222 ? 5.452 -0.796 19.774 1.00 96.75 222 PRO A N 1
ATOM 1745 C CA . PRO A 1 222 ? 5.166 -1.011 18.348 1.00 96.75 222 PRO A CA 1
ATOM 1746 C C . PRO A 1 222 ? 3.851 -0.371 17.871 1.00 96.75 222 PRO A C 1
ATOM 1748 O O . PRO A 1 222 ? 3.677 -0.125 16.671 1.00 96.75 222 PRO A O 1
ATOM 1751 N N . LYS A 1 223 ? 2.926 -0.120 18.804 1.00 95.31 223 LYS A N 1
ATOM 1752 C CA . LYS A 1 223 ? 1.648 0.582 18.604 1.00 95.31 223 LYS A CA 1
ATOM 1753 C C . LYS A 1 223 ? 1.564 1.872 19.436 1.00 95.31 223 LYS A C 1
ATOM 1755 O O . LYS A 1 223 ? 0.465 2.352 19.686 1.00 95.31 223 LYS A O 1
ATOM 1760 N N . GLY A 1 224 ? 2.708 2.379 19.902 1.00 94.81 224 GLY A N 1
ATOM 1761 C CA . GLY A 1 224 ? 2.775 3.611 20.680 1.00 94.81 224 GLY A CA 1
ATOM 1762 C C . GLY A 1 224 ? 2.401 4.845 19.868 1.00 94.81 224 GLY A C 1
ATOM 1763 O O . GLY A 1 224 ? 2.332 4.801 18.635 1.00 94.81 224 GLY A O 1
ATOM 1764 N N . ILE A 1 225 ? 2.212 5.958 20.571 1.00 95.94 225 ILE A N 1
ATOM 1765 C CA . ILE A 1 225 ? 1.794 7.254 20.017 1.00 95.94 225 ILE A CA 1
ATOM 1766 C C . ILE A 1 225 ? 2.730 7.695 18.881 1.00 95.94 225 ILE A C 1
ATOM 1768 O O . ILE A 1 225 ? 2.267 8.201 17.862 1.00 95.94 225 ILE A O 1
ATOM 1772 N N . TYR A 1 226 ? 4.035 7.448 19.021 1.00 96.69 226 TYR A N 1
ATOM 1773 C CA . TYR A 1 226 ? 5.062 7.886 18.072 1.00 96.69 226 TYR A CA 1
ATOM 1774 C C . TYR A 1 226 ? 5.532 6.777 17.128 1.00 96.69 226 TYR A C 1
ATOM 1776 O O . TYR A 1 226 ? 6.491 6.962 16.383 1.00 96.69 226 TYR A O 1
ATOM 1784 N N . ALA A 1 227 ? 4.877 5.611 17.106 1.00 96.88 227 ALA A N 1
ATOM 1785 C CA . ALA A 1 227 ? 5.324 4.491 16.275 1.00 96.88 227 ALA A CA 1
ATOM 1786 C C . ALA A 1 227 ? 5.266 4.821 14.772 1.00 96.88 227 ALA A C 1
ATOM 1788 O O . ALA A 1 227 ? 6.141 4.423 14.003 1.00 96.88 227 ALA A O 1
ATOM 1789 N N . ALA A 1 228 ? 4.252 5.572 14.339 1.00 96.88 228 ALA A N 1
ATOM 1790 C CA . ALA A 1 228 ? 4.158 6.041 12.957 1.00 96.88 228 ALA A CA 1
ATOM 1791 C C . ALA A 1 228 ? 5.266 7.056 12.623 1.00 96.88 228 ALA A C 1
ATOM 1793 O O . ALA A 1 228 ? 5.904 6.945 11.574 1.00 96.88 228 ALA A O 1
ATOM 1794 N N . ASP A 1 229 ? 5.538 7.996 13.532 1.00 95.44 229 ASP A N 1
ATOM 1795 C CA . ASP A 1 229 ? 6.614 8.977 13.376 1.00 95.44 229 ASP A CA 1
ATOM 1796 C C . ASP A 1 229 ? 7.985 8.306 13.307 1.00 95.44 229 ASP A C 1
ATOM 1798 O O . ASP A 1 229 ? 8.784 8.632 12.430 1.00 95.44 229 ASP A O 1
ATOM 1802 N N . ALA A 1 230 ? 8.232 7.324 14.176 1.00 97.44 230 ALA A N 1
ATOM 1803 C CA . ALA A 1 230 ? 9.480 6.578 14.213 1.00 97.44 230 ALA A CA 1
ATOM 1804 C C . ALA A 1 230 ? 9.748 5.844 12.891 1.00 97.44 230 ALA A C 1
ATOM 1806 O O . ALA A 1 230 ? 10.826 5.967 12.310 1.00 97.44 230 ALA A O 1
ATOM 1807 N N . ARG A 1 231 ? 8.736 5.135 12.369 1.00 96.56 231 ARG A N 1
ATOM 1808 C CA . ARG A 1 231 ? 8.822 4.447 11.069 1.00 96.56 231 ARG A CA 1
ATOM 1809 C C . ARG A 1 231 ? 9.062 5.423 9.920 1.00 96.56 231 ARG A C 1
ATOM 1811 O O . ARG A 1 231 ? 9.878 5.135 9.049 1.00 96.56 231 ARG A O 1
ATOM 1818 N N . ARG A 1 232 ? 8.387 6.578 9.925 1.00 96.06 232 ARG A N 1
ATOM 1819 C CA . ARG A 1 232 ? 8.587 7.619 8.906 1.00 96.06 232 ARG A CA 1
ATOM 1820 C C . ARG A 1 232 ? 10.018 8.156 8.929 1.00 96.06 232 ARG A C 1
ATOM 1822 O O . ARG A 1 232 ? 10.609 8.321 7.868 1.00 96.06 232 ARG A O 1
ATOM 1829 N N . GLN A 1 233 ? 10.580 8.413 10.110 1.00 95.69 233 GLN A N 1
ATOM 1830 C CA . GLN A 1 233 ? 11.960 8.892 10.237 1.00 95.69 233 GLN A CA 1
ATOM 1831 C C . GLN A 1 233 ? 12.978 7.855 9.749 1.00 95.69 233 GLN A C 1
ATOM 1833 O O . GLN A 1 233 ? 13.886 8.208 8.999 1.00 95.69 233 GLN A O 1
ATOM 1838 N N . LEU A 1 234 ? 12.790 6.576 10.092 1.00 95.19 234 LEU A N 1
ATOM 1839 C CA . LEU A 1 234 ? 13.626 5.482 9.584 1.00 95.19 234 LEU A CA 1
ATOM 1840 C C . LEU A 1 234 ? 13.575 5.382 8.053 1.00 95.19 234 LEU A C 1
ATOM 1842 O O . LEU A 1 234 ? 14.616 5.272 7.408 1.00 95.19 234 LEU A O 1
ATOM 1846 N N . ALA A 1 235 ? 12.379 5.461 7.463 1.00 94.25 235 ALA A N 1
ATOM 1847 C CA . ALA A 1 235 ? 12.220 5.462 6.010 1.00 94.25 235 ALA A CA 1
ATOM 1848 C C . ALA A 1 235 ? 12.928 6.665 5.366 1.00 94.25 235 ALA A C 1
ATOM 1850 O O . ALA A 1 235 ? 13.686 6.495 4.418 1.00 94.25 235 ALA A O 1
ATOM 1851 N N . ALA A 1 236 ? 12.771 7.865 5.933 1.00 93.62 236 ALA A N 1
ATOM 1852 C CA . ALA A 1 236 ? 13.422 9.069 5.423 1.00 93.62 236 ALA A CA 1
ATOM 1853 C C . ALA A 1 236 ? 14.959 8.981 5.452 1.00 93.62 236 ALA A C 1
ATOM 1855 O O . ALA A 1 236 ? 15.617 9.512 4.554 1.00 93.62 236 ALA A O 1
ATOM 1856 N N . GLN A 1 237 ? 15.531 8.312 6.458 1.00 93.38 237 GLN A N 1
ATOM 1857 C CA . GLN A 1 237 ? 16.973 8.063 6.535 1.00 93.38 237 GLN A CA 1
ATOM 1858 C C . GLN A 1 237 ? 17.436 7.071 5.483 1.00 93.38 237 GLN A C 1
ATOM 1860 O O . GLN A 1 237 ? 18.387 7.363 4.762 1.00 93.38 237 GLN A O 1
ATOM 1865 N N . ARG A 1 238 ? 16.715 5.960 5.318 1.00 93.00 238 ARG A N 1
ATOM 1866 C CA . ARG A 1 238 ? 16.991 5.001 4.246 1.00 93.00 238 ARG A CA 1
ATOM 1867 C C . ARG A 1 238 ? 16.936 5.668 2.870 1.00 93.00 238 ARG A C 1
ATOM 1869 O O . ARG A 1 238 ? 17.826 5.455 2.055 1.00 93.00 238 ARG A O 1
ATOM 1876 N N . ASP A 1 239 ? 15.946 6.525 2.634 1.00 94.12 239 ASP A N 1
ATOM 1877 C CA . ASP A 1 239 ? 15.828 7.279 1.384 1.00 94.12 239 ASP A CA 1
ATOM 1878 C C . ASP A 1 239 ? 16.970 8.292 1.209 1.00 94.12 239 ASP A C 1
ATOM 1880 O O . ASP A 1 239 ? 17.384 8.588 0.089 1.00 94.12 239 ASP A O 1
ATOM 1884 N N . ALA A 1 240 ? 17.486 8.870 2.297 1.00 94.25 240 ALA A N 1
ATOM 1885 C CA . ALA A 1 240 ? 18.646 9.756 2.242 1.00 94.25 240 ALA A CA 1
ATOM 1886 C C . ALA A 1 240 ? 19.931 8.989 1.894 1.00 94.25 240 ALA A C 1
ATOM 1888 O O . ALA A 1 240 ? 20.715 9.463 1.069 1.00 94.25 240 ALA A O 1
ATOM 1889 N N . GLU A 1 241 ? 20.121 7.801 2.471 1.00 94.62 241 GLU A N 1
ATOM 1890 C CA . GLU A 1 241 ? 21.230 6.898 2.149 1.00 94.62 241 GLU A CA 1
ATOM 1891 C C . GLU A 1 241 ? 21.170 6.427 0.695 1.00 94.62 241 GLU A C 1
ATOM 1893 O O . GLU A 1 241 ? 22.170 6.521 -0.018 1.00 94.62 241 GLU A O 1
ATOM 1898 N N . ASP A 1 242 ? 19.988 6.019 0.230 1.00 96.94 242 ASP A N 1
ATOM 1899 C CA . ASP A 1 242 ? 19.707 5.700 -1.170 1.00 96.94 242 ASP A CA 1
ATOM 1900 C C . ASP A 1 242 ? 20.101 6.873 -2.081 1.00 96.94 242 ASP A C 1
ATOM 1902 O O . ASP A 1 242 ? 20.921 6.716 -2.991 1.00 96.94 242 ASP A O 1
ATOM 1906 N N . ARG A 1 243 ? 19.621 8.092 -1.779 1.00 96.94 243 ARG A N 1
ATOM 1907 C CA . ARG A 1 243 ? 19.989 9.297 -2.539 1.00 96.94 243 ARG A CA 1
ATOM 1908 C C . ARG A 1 243 ? 21.497 9.523 -2.586 1.00 96.94 243 ARG A C 1
ATOM 1910 O O . ARG A 1 243 ? 22.023 9.844 -3.652 1.00 96.94 243 ARG A O 1
ATOM 1917 N N . ALA A 1 244 ? 22.205 9.346 -1.475 1.00 96.88 244 ALA A N 1
ATOM 1918 C CA . ALA A 1 244 ? 23.658 9.481 -1.443 1.00 96.88 244 ALA A CA 1
ATOM 1919 C C . ALA A 1 244 ? 24.366 8.367 -2.238 1.00 96.88 244 ALA A C 1
ATOM 1921 O O . ALA A 1 244 ? 25.384 8.610 -2.893 1.00 96.88 244 ALA A O 1
ATOM 1922 N N . TYR A 1 245 ? 23.841 7.140 -2.212 1.00 97.25 245 TYR A N 1
ATOM 1923 C CA . TYR A 1 245 ? 24.374 6.025 -2.989 1.00 97.25 245 TYR A CA 1
ATOM 1924 C C . TYR A 1 245 ? 24.162 6.226 -4.494 1.00 97.25 245 TYR A C 1
ATOM 1926 O O . TYR A 1 245 ? 25.102 6.029 -5.269 1.00 97.25 245 TYR A O 1
ATOM 1934 N N . TRP A 1 246 ? 22.987 6.713 -4.902 1.00 97.44 246 TRP A N 1
ATOM 1935 C CA . TRP A 1 246 ? 22.684 7.118 -6.276 1.00 97.44 246 TRP A CA 1
ATOM 1936 C C . TRP A 1 246 ? 23.696 8.136 -6.809 1.00 97.44 246 TRP A C 1
ATOM 1938 O O . TRP A 1 246 ? 24.283 7.909 -7.867 1.00 97.44 246 TRP A O 1
ATOM 1948 N N . GLN A 1 247 ? 23.977 9.204 -6.052 1.00 97.00 247 GLN A N 1
ATOM 1949 C CA . GLN A 1 247 ? 24.944 10.239 -6.453 1.00 97.00 247 GLN A CA 1
ATOM 1950 C C . GLN A 1 247 ? 26.357 9.687 -6.693 1.00 97.00 247 GLN A C 1
ATOM 1952 O O . GLN A 1 247 ? 27.074 10.165 -7.570 1.00 97.00 247 GLN A O 1
ATOM 1957 N N . ARG A 1 248 ? 26.766 8.653 -5.947 1.00 95.81 248 ARG A N 1
ATOM 1958 C CA . ARG A 1 248 ? 28.083 8.013 -6.110 1.00 95.81 248 ARG A CA 1
ATOM 1959 C C . ARG A 1 248 ? 28.145 7.013 -7.262 1.00 95.81 248 ARG A C 1
ATOM 1961 O O . ARG A 1 248 ? 29.235 6.756 -7.772 1.00 95.81 248 ARG A O 1
ATOM 1968 N N . THR A 1 249 ? 27.014 6.411 -7.626 1.00 96.62 249 THR A N 1
ATOM 1969 C CA . THR A 1 249 ? 26.962 5.263 -8.541 1.00 96.62 249 THR A CA 1
ATOM 1970 C C . THR A 1 249 ? 26.193 5.583 -9.816 1.00 96.62 249 THR A C 1
ATOM 1972 O O . THR A 1 249 ? 26.810 5.802 -10.853 1.00 96.62 249 THR A O 1
ATOM 1975 N N . GLY A 1 250 ? 24.864 5.606 -9.753 1.00 92.00 250 GLY A N 1
ATOM 1976 C CA . GLY A 1 250 ? 23.996 5.693 -10.922 1.00 92.00 250 GLY A CA 1
ATOM 1977 C C . GLY A 1 250 ? 23.861 7.086 -11.537 1.00 92.00 250 GLY A C 1
ATOM 1978 O O . GLY A 1 250 ? 23.552 7.179 -12.718 1.00 92.00 250 GLY A O 1
ATOM 1979 N N . ALA A 1 251 ? 24.153 8.166 -10.804 1.00 94.38 251 ALA A N 1
ATOM 1980 C CA . ALA A 1 251 ? 23.949 9.538 -11.287 1.00 94.38 251 ALA A CA 1
ATOM 1981 C C . ALA A 1 251 ? 24.760 9.910 -12.544 1.00 94.38 251 ALA A C 1
ATOM 1983 O O . ALA A 1 251 ? 24.364 10.814 -13.276 1.00 94.38 251 ALA A O 1
ATOM 1984 N N . ARG A 1 252 ? 25.870 9.2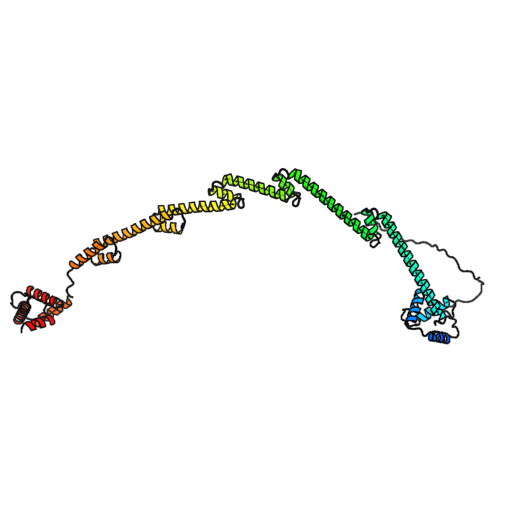12 -12.821 1.00 94.69 252 ARG A N 1
ATOM 1985 C CA . ARG A 1 252 ? 26.645 9.381 -14.064 1.00 94.69 252 ARG A CA 1
ATOM 1986 C C . ARG A 1 252 ? 25.944 8.805 -15.296 1.00 94.69 252 ARG A C 1
ATOM 1988 O O . ARG A 1 252 ? 26.312 9.159 -16.410 1.00 94.69 252 ARG A O 1
ATOM 1995 N N . GLY A 1 253 ? 24.969 7.920 -15.098 1.00 93.62 253 GLY A N 1
ATOM 1996 C CA . GLY A 1 253 ? 24.225 7.274 -16.171 1.00 93.62 253 GLY A CA 1
ATOM 1997 C C . GLY A 1 253 ? 24.996 6.178 -16.909 1.00 93.62 253 GLY A C 1
ATOM 1998 O O . GLY A 1 253 ? 24.539 5.753 -17.958 1.00 93.62 253 GLY A O 1
ATOM 1999 N N . ASP A 1 254 ? 26.144 5.703 -16.414 1.00 95.25 254 ASP A N 1
ATOM 2000 C CA . ASP A 1 254 ? 26.863 4.583 -17.032 1.00 95.25 254 ASP A CA 1
ATOM 2001 C C . ASP A 1 254 ? 26.297 3.219 -16.600 1.00 95.25 254 ASP A C 1
ATOM 2003 O O . ASP A 1 254 ? 25.801 3.052 -15.482 1.00 95.25 254 ASP A O 1
ATOM 2007 N N . ALA A 1 255 ? 26.389 2.217 -17.479 1.00 95.62 255 ALA A N 1
ATOM 2008 C CA . ALA A 1 255 ? 25.764 0.914 -17.251 1.00 95.62 255 ALA A CA 1
ATOM 2009 C C . ALA A 1 255 ? 26.239 0.232 -15.953 1.00 95.62 255 ALA A C 1
ATOM 2011 O O . ALA A 1 255 ? 25.435 -0.367 -15.236 1.00 95.62 255 ALA A O 1
ATOM 2012 N N . ASP A 1 256 ? 27.523 0.345 -15.608 1.00 96.44 256 ASP A N 1
ATOM 2013 C CA . ASP A 1 256 ? 28.081 -0.291 -14.411 1.00 96.44 256 ASP A CA 1
ATOM 2014 C C . ASP A 1 256 ? 27.621 0.403 -13.125 1.00 96.44 256 ASP A C 1
ATOM 2016 O O . ASP A 1 256 ? 27.247 -0.262 -12.155 1.00 96.44 256 ASP A O 1
ATOM 2020 N N . GLY A 1 257 ? 27.612 1.738 -13.107 1.00 97.56 257 GLY A N 1
ATOM 2021 C CA . GLY A 1 257 ? 27.056 2.549 -12.027 1.00 97.56 257 GLY A CA 1
ATOM 2022 C C . GLY A 1 257 ? 25.585 2.237 -11.772 1.00 97.56 257 GLY A C 1
ATOM 2023 O O . GLY A 1 257 ? 25.205 1.961 -10.632 1.00 97.56 257 GLY A O 1
ATOM 2024 N N . LEU A 1 258 ? 24.781 2.190 -12.834 1.00 98.00 258 LEU A N 1
ATOM 2025 C CA . LEU A 1 258 ? 23.352 1.884 -12.769 1.00 98.00 258 LEU A CA 1
ATOM 2026 C C . LEU A 1 258 ? 23.082 0.452 -12.279 1.00 98.00 258 LEU A C 1
ATOM 2028 O O . LEU A 1 258 ? 22.226 0.247 -11.418 1.00 98.00 258 LEU A O 1
ATOM 2032 N N . ARG A 1 259 ? 23.848 -0.542 -12.750 1.00 97.81 259 ARG A N 1
ATOM 2033 C CA . ARG A 1 259 ? 23.753 -1.936 -12.274 1.00 97.81 259 ARG A CA 1
ATOM 2034 C C . ARG A 1 259 ? 24.167 -2.091 -10.813 1.00 97.81 259 ARG A C 1
ATOM 2036 O O . ARG A 1 259 ? 23.571 -2.896 -10.100 1.00 97.81 259 ARG A O 1
ATOM 2043 N N . ARG A 1 260 ? 25.191 -1.360 -10.355 1.00 98.06 260 ARG A N 1
ATOM 2044 C CA . ARG A 1 260 ? 25.574 -1.332 -8.931 1.00 98.06 260 ARG A CA 1
ATOM 2045 C C . ARG A 1 260 ? 24.459 -0.732 -8.082 1.00 98.06 260 ARG A C 1
ATOM 2047 O O . ARG A 1 260 ? 24.070 -1.356 -7.102 1.00 98.06 260 ARG A O 1
ATOM 2054 N N . TYR A 1 261 ? 23.906 0.407 -8.504 1.00 98.00 261 TYR A N 1
ATOM 2055 C CA . TYR A 1 261 ? 22.769 1.036 -7.834 1.00 98.00 261 TYR A CA 1
ATOM 2056 C C . TYR A 1 261 ? 21.583 0.074 -7.684 1.00 98.00 261 TYR A C 1
ATOM 2058 O O . TYR A 1 261 ? 21.120 -0.155 -6.572 1.00 98.00 261 TYR A O 1
ATOM 2066 N N . LEU A 1 262 ? 21.148 -0.557 -8.777 1.00 97.88 262 LEU A N 1
ATOM 2067 C CA . LEU A 1 262 ? 20.001 -1.471 -8.775 1.00 97.88 262 LEU A CA 1
ATOM 2068 C C . LEU A 1 262 ? 20.209 -2.748 -7.954 1.00 97.88 262 LEU A C 1
ATOM 2070 O O . LEU A 1 262 ? 19.232 -3.377 -7.560 1.00 97.88 262 LEU A O 1
ATOM 2074 N N . ARG A 1 263 ? 21.457 -3.153 -7.708 1.00 97.81 263 ARG A N 1
ATOM 2075 C CA . ARG A 1 263 ? 21.765 -4.316 -6.867 1.00 97.81 263 ARG A CA 1
ATOM 2076 C C . ARG A 1 263 ? 21.600 -4.005 -5.384 1.00 97.81 263 ARG A C 1
ATOM 2078 O O . ARG A 1 263 ? 21.103 -4.850 -4.651 1.00 97.81 263 ARG A O 1
ATOM 2085 N N . GLU A 1 264 ? 22.021 -2.813 -4.972 1.00 97.19 264 GLU A N 1
ATOM 2086 C CA . GLU A 1 264 ? 21.944 -2.360 -3.580 1.00 97.19 264 GLU A CA 1
ATOM 2087 C C . GLU A 1 264 ? 20.539 -1.840 -3.232 1.00 97.19 264 GLU A C 1
ATOM 2089 O O . GLU A 1 264 ? 19.981 -2.165 -2.187 1.00 97.19 264 GLU A O 1
ATOM 2094 N N . TYR A 1 265 ? 19.930 -1.082 -4.149 1.00 96.44 265 TYR A N 1
ATOM 2095 C CA . TYR A 1 265 ? 18.612 -0.466 -3.995 1.00 96.44 265 TYR A CA 1
ATOM 2096 C C . TYR A 1 265 ? 17.670 -0.886 -5.139 1.00 96.44 265 TYR A C 1
ATOM 2098 O O . TYR A 1 265 ? 17.283 -0.054 -5.966 1.00 96.44 265 TYR A O 1
ATOM 2106 N N . PRO A 1 266 ? 17.264 -2.171 -5.210 1.00 96.62 266 PRO A N 1
ATOM 2107 C CA . PRO A 1 266 ? 16.404 -2.672 -6.286 1.00 96.62 266 PRO A CA 1
ATOM 2108 C C . PRO A 1 266 ? 15.034 -1.990 -6.328 1.00 96.62 266 PRO A C 1
ATOM 2110 O O . PRO A 1 266 ? 14.495 -1.803 -7.417 1.00 96.62 266 PRO A O 1
ATOM 2113 N N . ASP A 1 267 ? 14.524 -1.567 -5.168 1.00 94.94 267 ASP A N 1
ATOM 2114 C CA . ASP A 1 267 ? 13.260 -0.838 -4.991 1.00 94.94 267 ASP A CA 1
ATOM 2115 C C . ASP A 1 267 ? 13.486 0.574 -4.423 1.00 94.94 267 ASP A C 1
ATOM 2117 O O . ASP A 1 267 ? 12.617 1.144 -3.765 1.00 94.94 267 ASP A O 1
ATOM 2121 N N . GLY A 1 268 ? 14.685 1.121 -4.636 1.00 94.69 268 GLY A N 1
ATOM 2122 C CA . GLY A 1 268 ? 15.041 2.466 -4.202 1.00 94.69 268 GLY A CA 1
ATOM 2123 C C . GLY A 1 268 ? 14.292 3.577 -4.935 1.00 94.69 268 GLY A C 1
ATOM 2124 O O . GLY A 1 268 ? 13.674 3.366 -5.983 1.00 94.69 268 GLY A O 1
ATOM 2125 N N . VAL A 1 269 ? 14.424 4.798 -4.422 1.00 95.75 269 VAL A N 1
ATOM 2126 C CA . VAL A 1 269 ? 13.800 6.022 -4.949 1.00 95.75 269 VAL A CA 1
ATOM 2127 C C . VAL A 1 269 ? 14.147 6.241 -6.428 1.00 95.75 269 VAL A C 1
ATOM 2129 O O . VAL A 1 269 ? 13.305 6.705 -7.198 1.00 95.75 269 VAL A O 1
ATOM 2132 N N . TYR A 1 270 ? 15.358 5.866 -6.857 1.00 97.00 270 TYR A N 1
ATOM 2133 C CA . TYR A 1 270 ? 15.801 5.991 -8.249 1.00 97.00 270 TYR A CA 1
ATOM 2134 C C . TYR A 1 270 ? 15.792 4.681 -9.028 1.00 97.00 270 TYR A C 1
ATOM 2136 O O . TYR A 1 270 ? 16.217 4.682 -10.181 1.00 97.00 270 TYR A O 1
ATOM 2144 N N . ALA A 1 271 ? 15.286 3.571 -8.482 1.00 97.56 271 ALA A N 1
ATOM 2145 C CA . ALA A 1 271 ? 15.326 2.281 -9.173 1.00 97.56 271 ALA A CA 1
ATOM 2146 C C . ALA A 1 271 ? 14.631 2.329 -10.540 1.00 97.56 271 ALA A C 1
ATOM 2148 O O . ALA A 1 271 ? 15.174 1.858 -11.539 1.00 97.56 271 ALA A O 1
ATOM 2149 N N . GLY A 1 272 ? 13.465 2.977 -10.623 1.00 97.19 272 GLY A N 1
ATOM 2150 C CA . GLY A 1 272 ? 12.769 3.173 -11.897 1.00 97.19 272 GLY A CA 1
ATOM 2151 C C . GLY A 1 272 ? 13.579 3.999 -12.904 1.00 97.19 272 GLY A C 1
ATOM 2152 O O . GLY A 1 272 ? 13.656 3.644 -14.079 1.00 97.19 272 GLY A O 1
ATOM 2153 N N . THR A 1 273 ? 14.226 5.073 -12.445 1.00 97.38 273 THR A N 1
ATOM 2154 C CA . THR A 1 273 ? 15.103 5.906 -13.283 1.00 97.38 273 THR A CA 1
ATOM 2155 C C . THR A 1 273 ? 16.319 5.121 -13.757 1.00 97.38 273 THR A C 1
ATOM 2157 O O . THR A 1 273 ? 16.629 5.143 -14.946 1.00 97.38 273 THR A O 1
ATOM 2160 N N . ALA A 1 274 ? 16.951 4.372 -12.856 1.00 98.12 274 ALA A N 1
ATOM 2161 C CA . ALA A 1 274 ? 18.150 3.613 -13.146 1.00 98.12 274 ALA A CA 1
ATOM 2162 C C . ALA A 1 274 ? 17.901 2.508 -14.180 1.00 98.12 274 ALA A C 1
ATOM 2164 O O . ALA A 1 274 ? 18.701 2.346 -15.097 1.00 98.12 274 ALA A O 1
ATOM 2165 N N . ARG A 1 275 ? 16.771 1.788 -14.083 1.00 98.12 275 ARG A N 1
ATOM 2166 C CA . ARG A 1 275 ? 16.393 0.754 -15.065 1.00 98.12 275 ARG A CA 1
ATOM 2167 C C . ARG A 1 275 ? 16.214 1.336 -16.465 1.00 98.12 275 ARG A C 1
ATOM 2169 O O . ARG A 1 275 ? 16.766 0.787 -17.411 1.00 98.12 275 ARG A O 1
ATOM 2176 N N . ARG A 1 276 ? 15.496 2.460 -16.589 1.00 97.81 276 ARG A N 1
ATOM 2177 C CA . ARG A 1 276 ? 15.285 3.125 -17.888 1.00 97.81 276 ARG A CA 1
ATOM 2178 C C . ARG A 1 276 ? 16.598 3.598 -18.510 1.00 97.81 276 ARG A C 1
ATOM 2180 O O . ARG A 1 276 ? 16.841 3.335 -19.681 1.00 97.81 276 ARG A O 1
ATOM 2187 N N . GLN A 1 277 ? 17.450 4.261 -17.725 1.00 97.75 277 GLN A N 1
ATOM 2188 C CA . GLN A 1 277 ? 18.751 4.728 -18.214 1.00 97.75 277 GLN A CA 1
ATOM 2189 C C . GLN A 1 277 ? 19.657 3.560 -18.611 1.00 97.75 277 GLN A C 1
ATOM 2191 O O . GLN A 1 277 ? 20.346 3.627 -19.625 1.00 97.75 277 GLN A O 1
ATOM 2196 N N . LEU A 1 278 ? 19.630 2.464 -17.848 1.00 97.31 278 LEU A N 1
ATOM 2197 C CA . LEU A 1 278 ? 20.442 1.290 -18.142 1.00 97.31 278 LEU A CA 1
ATOM 2198 C C . LEU A 1 278 ? 20.034 0.667 -19.477 1.00 97.31 278 LEU A C 1
ATOM 2200 O O . LEU A 1 278 ? 20.891 0.367 -20.303 1.00 97.31 278 LEU A O 1
ATOM 2204 N N . GLU A 1 279 ? 18.731 0.512 -19.701 1.00 95.94 279 GLU A N 1
ATOM 2205 C CA . GLU A 1 279 ? 18.197 0.001 -20.960 1.00 95.94 279 GLU A CA 1
ATOM 2206 C C . GLU A 1 279 ? 18.611 0.873 -22.150 1.00 95.94 279 GLU A C 1
ATOM 2208 O O . GLU A 1 279 ? 19.019 0.345 -23.183 1.00 95.94 279 GLU A O 1
ATOM 2213 N N . GLU A 1 280 ? 18.555 2.197 -22.003 1.00 94.50 280 GLU A N 1
ATOM 2214 C CA . GLU A 1 280 ? 18.958 3.141 -23.043 1.00 94.50 280 GLU A CA 1
ATOM 2215 C C . GLU A 1 280 ? 20.442 3.005 -23.403 1.00 94.50 280 GLU A C 1
ATOM 2217 O O . GLU A 1 280 ? 20.779 2.844 -24.580 1.00 94.50 280 GLU A O 1
ATOM 2222 N N . VAL A 1 281 ? 21.321 3.000 -22.398 1.00 95.38 281 VAL A N 1
ATOM 2223 C CA . VAL A 1 281 ? 22.775 2.876 -22.583 1.00 95.38 281 VAL A CA 1
ATOM 2224 C C . VAL A 1 281 ? 23.134 1.529 -23.197 1.00 95.38 281 VAL A C 1
ATOM 2226 O O . VAL A 1 281 ? 23.944 1.448 -24.125 1.00 95.38 281 VAL A O 1
ATOM 2229 N N . GLU A 1 282 ? 22.517 0.452 -22.718 1.00 94.44 282 GLU A N 1
ATOM 2230 C CA . GLU A 1 282 ? 22.743 -0.877 -23.269 1.00 94.44 282 GLU A CA 1
ATOM 2231 C C . GLU A 1 282 ? 22.196 -1.017 -24.691 1.00 94.44 282 GLU A C 1
ATOM 2233 O O . GLU A 1 282 ? 22.823 -1.674 -25.521 1.00 94.44 282 GLU A O 1
ATOM 2238 N N . ARG A 1 283 ? 21.047 -0.405 -24.999 1.00 93.44 283 ARG A N 1
ATOM 2239 C CA . ARG A 1 283 ? 20.490 -0.378 -26.355 1.00 93.44 283 ARG A CA 1
ATOM 2240 C C . ARG A 1 283 ? 21.429 0.357 -27.305 1.00 93.44 283 ARG A C 1
ATOM 2242 O O . ARG A 1 283 ? 21.740 -0.198 -28.352 1.00 93.44 283 ARG A O 1
ATOM 2249 N N . ALA A 1 284 ? 21.927 1.533 -26.924 1.00 92.62 284 ALA A N 1
ATOM 2250 C CA . ALA A 1 284 ? 22.916 2.270 -27.710 1.00 92.62 284 ALA A CA 1
ATOM 2251 C C . ALA A 1 284 ? 24.211 1.460 -27.911 1.00 92.62 284 ALA A C 1
ATOM 2253 O O . ALA A 1 284 ? 24.741 1.391 -29.018 1.00 92.62 284 ALA A O 1
ATOM 2254 N N . SER A 1 285 ? 24.682 0.772 -26.866 1.00 93.00 285 SER A N 1
ATOM 2255 C CA . SER A 1 285 ? 25.861 -0.102 -26.955 1.00 93.00 285 SER A CA 1
ATOM 2256 C C . SER A 1 285 ? 25.637 -1.284 -27.909 1.00 93.00 285 SER A C 1
ATOM 2258 O O . SER A 1 285 ? 26.525 -1.629 -28.690 1.00 93.00 285 SER A O 1
ATOM 2260 N N . ARG A 1 286 ? 24.450 -1.911 -27.867 1.00 94.62 286 ARG A N 1
ATOM 2261 C CA . ARG A 1 286 ? 24.073 -3.012 -28.768 1.00 94.62 286 ARG A CA 1
ATOM 2262 C C . ARG A 1 286 ? 23.987 -2.547 -30.221 1.00 94.62 286 ARG A C 1
ATOM 2264 O O . ARG A 1 286 ? 24.570 -3.208 -31.077 1.00 94.62 286 ARG A O 1
ATOM 2271 N N . ASP A 1 287 ? 23.337 -1.410 -30.465 1.00 96.69 287 ASP A N 1
ATOM 2272 C CA . ASP A 1 287 ? 23.225 -0.780 -31.787 1.00 96.69 287 ASP A CA 1
ATOM 2273 C C . ASP A 1 287 ? 24.614 -0.504 -32.389 1.00 96.69 287 ASP A C 1
ATOM 2275 O O . ASP A 1 287 ? 24.927 -0.982 -33.479 1.00 96.69 287 ASP A O 1
ATOM 2279 N N . GLY A 1 288 ? 25.512 0.134 -31.627 1.00 96.00 288 GLY A N 1
ATOM 2280 C CA . GLY A 1 288 ? 26.897 0.359 -32.055 1.00 96.00 288 GLY A CA 1
ATOM 2281 C C . GLY A 1 288 ? 27.663 -0.934 -32.365 1.00 96.00 288 GLY A C 1
ATOM 2282 O O . GLY A 1 288 ? 28.391 -1.007 -33.354 1.00 96.00 288 GLY A O 1
ATOM 2283 N N . ALA A 1 289 ? 27.474 -1.994 -31.575 1.00 96.31 289 ALA A N 1
ATOM 2284 C CA . ALA A 1 289 ? 28.118 -3.282 -31.831 1.00 96.31 289 ALA A CA 1
ATOM 2285 C C . ALA A 1 289 ? 27.569 -3.994 -33.084 1.00 96.31 289 ALA A C 1
ATOM 2287 O O . ALA A 1 289 ? 28.334 -4.643 -33.803 1.00 96.31 289 ALA A O 1
ATOM 2288 N N . ASP A 1 290 ? 26.259 -3.912 -33.343 1.00 97.31 290 ASP A N 1
ATOM 2289 C CA . ASP A 1 290 ? 25.655 -4.393 -34.592 1.00 97.31 290 ASP A CA 1
ATOM 2290 C C . ASP A 1 290 ? 26.171 -3.588 -35.795 1.00 97.31 290 ASP A C 1
ATOM 2292 O O . ASP A 1 290 ? 26.509 -4.186 -36.819 1.00 97.31 290 ASP A O 1
ATOM 2296 N N . TRP A 1 291 ? 26.300 -2.265 -35.658 1.00 97.88 291 TRP A N 1
ATOM 2297 C CA . TRP A 1 291 ? 26.850 -1.394 -36.699 1.00 97.88 291 TRP A CA 1
ATOM 2298 C C . TRP A 1 291 ? 28.286 -1.781 -37.066 1.00 97.88 291 TRP A C 1
ATOM 2300 O O . TRP A 1 291 ? 28.566 -2.048 -38.233 1.00 97.88 291 TRP A O 1
ATOM 2310 N N . VAL A 1 292 ? 29.178 -1.915 -36.077 1.00 97.94 292 VAL A N 1
ATOM 2311 C CA . VAL A 1 292 ? 30.580 -2.313 -36.312 1.00 97.94 292 VAL A CA 1
ATOM 2312 C C . VAL A 1 292 ? 30.668 -3.668 -37.022 1.00 97.94 292 VAL A C 1
ATOM 2314 O O . VAL A 1 292 ? 31.538 -3.868 -37.867 1.00 97.94 292 VAL A O 1
ATOM 2317 N N . ARG A 1 293 ? 29.768 -4.616 -36.724 1.00 97.62 293 ARG A N 1
ATOM 2318 C CA . ARG A 1 293 ? 29.706 -5.894 -37.455 1.00 97.62 293 ARG A CA 1
ATOM 2319 C C . ARG A 1 293 ? 29.309 -5.704 -38.917 1.00 97.62 293 ARG A C 1
ATOM 2321 O O . ARG A 1 293 ? 29.931 -6.319 -39.783 1.00 97.62 293 ARG A O 1
ATOM 2328 N N . ALA A 1 294 ? 28.293 -4.885 -39.187 1.00 98.00 294 ALA A N 1
ATOM 2329 C CA . ALA A 1 294 ? 27.850 -4.596 -40.546 1.00 98.00 294 ALA A CA 1
ATOM 2330 C C . ALA A 1 294 ? 28.955 -3.899 -41.349 1.00 98.00 294 ALA A C 1
ATOM 2332 O O . ALA A 1 294 ? 29.312 -4.386 -42.421 1.00 98.00 294 ALA A O 1
ATOM 2333 N N . GLU A 1 295 ? 29.561 -2.857 -40.781 1.00 97.81 295 GLU A N 1
ATOM 2334 C CA . GLU A 1 295 ? 30.672 -2.106 -41.370 1.00 97.81 295 GLU A CA 1
ATOM 2335 C C . GLU A 1 295 ? 31.895 -2.986 -41.631 1.00 97.81 295 GLU A C 1
ATOM 2337 O O . GLU A 1 295 ? 32.447 -2.966 -42.725 1.00 97.81 295 GLU A O 1
ATOM 2342 N N . ARG A 1 296 ? 32.280 -3.837 -40.674 1.00 97.44 296 ARG A N 1
ATOM 2343 C CA . ARG A 1 296 ? 33.411 -4.757 -40.853 1.00 97.44 296 ARG A CA 1
ATOM 2344 C C . ARG A 1 296 ? 33.161 -5.795 -41.949 1.00 97.44 296 ARG A C 1
ATOM 2346 O O . ARG A 1 296 ? 34.118 -6.262 -42.558 1.00 97.44 296 ARG A O 1
ATOM 2353 N N . SER A 1 297 ? 31.905 -6.193 -42.167 1.00 97.00 297 SER A N 1
ATOM 2354 C CA . SER A 1 297 ? 31.546 -7.101 -43.262 1.00 97.00 297 SER A CA 1
ATOM 2355 C C . SER A 1 297 ? 31.449 -6.392 -44.615 1.00 97.00 297 SER A C 1
ATOM 2357 O O . SER A 1 297 ? 31.714 -7.023 -45.630 1.00 97.00 297 SER A O 1
ATOM 2359 N N . ASP A 1 298 ? 31.037 -5.120 -44.616 1.00 97.12 298 ASP A N 1
ATOM 2360 C CA . ASP A 1 298 ? 30.754 -4.283 -45.789 1.00 97.12 298 ASP A CA 1
ATOM 2361 C C . ASP A 1 298 ? 29.983 -5.022 -46.904 1.00 97.12 298 ASP A C 1
ATOM 2363 O O . ASP A 1 298 ? 30.334 -4.997 -48.083 1.00 97.12 298 ASP A O 1
ATOM 2367 N N . THR A 1 299 ? 28.920 -5.741 -46.523 1.00 97.44 299 THR A N 1
ATOM 2368 C CA . THR A 1 299 ? 28.094 -6.521 -47.457 1.00 97.44 299 THR A CA 1
ATOM 2369 C C . THR A 1 299 ? 26.625 -6.121 -47.404 1.00 97.44 299 THR A C 1
ATOM 2371 O O . THR A 1 299 ? 26.102 -5.733 -46.359 1.00 97.44 299 THR A O 1
ATOM 2374 N N . ILE A 1 300 ? 25.914 -6.328 -48.519 1.00 97.44 300 ILE A N 1
ATOM 2375 C CA . ILE A 1 300 ? 24.451 -6.171 -48.615 1.00 97.44 300 ILE A CA 1
ATOM 2376 C C . ILE A 1 300 ? 23.737 -6.941 -47.490 1.00 97.44 300 ILE A C 1
ATOM 2378 O O . ILE A 1 300 ? 22.827 -6.416 -46.852 1.00 97.44 300 ILE A O 1
ATOM 2382 N N . ALA A 1 301 ? 24.154 -8.185 -47.225 1.00 97.69 301 ALA A N 1
ATOM 2383 C CA . ALA A 1 301 ? 23.566 -9.012 -46.173 1.00 97.69 301 ALA A CA 1
ATOM 2384 C C . ALA A 1 301 ? 23.823 -8.436 -44.769 1.00 97.69 301 ALA A C 1
ATOM 2386 O O . ALA A 1 301 ? 22.901 -8.391 -43.957 1.00 97.69 301 ALA A O 1
ATOM 2387 N N . GLY A 1 302 ? 25.043 -7.953 -44.506 1.00 98.00 302 GLY A N 1
ATOM 2388 C CA . GLY A 1 302 ? 25.414 -7.333 -43.233 1.00 98.00 302 GLY A CA 1
ATOM 2389 C C . GLY A 1 302 ? 24.587 -6.087 -42.917 1.00 98.00 302 GLY A C 1
ATOM 2390 O O . GLY A 1 302 ? 24.015 -5.991 -41.831 1.00 98.00 302 GLY A O 1
ATOM 2391 N N . TYR A 1 303 ? 24.446 -5.168 -43.877 1.00 98.19 303 TYR A N 1
ATOM 2392 C CA . TYR A 1 303 ? 23.653 -3.948 -43.678 1.00 98.19 303 TYR A CA 1
ATOM 2393 C C . TYR A 1 303 ? 22.149 -4.217 -43.559 1.00 98.19 303 TYR A C 1
ATOM 2395 O O . TYR A 1 303 ? 21.485 -3.598 -42.729 1.00 98.19 303 TYR A O 1
ATOM 2403 N N . ARG A 1 304 ? 21.598 -5.179 -44.312 1.00 98.12 304 ARG A N 1
ATOM 2404 C CA . ARG A 1 304 ? 20.186 -5.583 -44.162 1.00 98.12 304 ARG A CA 1
ATOM 2405 C C . ARG A 1 304 ? 19.894 -6.174 -42.785 1.00 98.12 304 ARG A C 1
ATOM 2407 O O . ARG A 1 304 ? 18.858 -5.869 -42.200 1.00 98.12 304 ARG A O 1
ATOM 2414 N N . GLU A 1 305 ? 20.799 -6.994 -42.254 1.00 98.06 305 GLU A N 1
ATOM 2415 C CA . GLU A 1 305 ? 20.640 -7.561 -40.912 1.00 98.06 305 GLU A CA 1
ATOM 2416 C C . GLU A 1 305 ? 20.729 -6.481 -39.825 1.00 98.06 305 GLU A C 1
ATOM 2418 O O . GLU A 1 305 ? 19.928 -6.498 -38.888 1.00 98.06 305 GLU A O 1
ATOM 2423 N N . TYR A 1 306 ? 21.640 -5.511 -39.974 1.00 98.00 306 TYR A N 1
ATOM 2424 C CA . TYR A 1 306 ? 21.707 -4.345 -39.089 1.00 98.00 306 TYR A CA 1
ATOM 2425 C C . TYR A 1 306 ? 20.378 -3.578 -39.062 1.00 98.00 306 TYR A C 1
ATOM 2427 O O . TYR A 1 306 ? 19.806 -3.405 -37.987 1.00 98.00 306 TYR A O 1
ATOM 2435 N N . LEU A 1 307 ? 19.851 -3.194 -40.232 1.00 97.88 307 LEU A N 1
ATOM 2436 C CA . LEU A 1 307 ? 18.595 -2.441 -40.354 1.00 97.88 307 LEU A CA 1
ATOM 2437 C C . LEU A 1 307 ? 17.396 -3.204 -39.777 1.00 97.88 307 LEU A C 1
ATOM 2439 O O . LEU A 1 307 ? 16.517 -2.612 -39.157 1.00 97.88 307 LEU A O 1
ATOM 2443 N N . ARG A 1 308 ? 17.376 -4.533 -39.925 1.00 97.56 308 ARG A N 1
ATOM 2444 C CA . ARG A 1 308 ? 16.328 -5.389 -39.356 1.00 97.56 308 ARG A CA 1
ATOM 2445 C C . ARG A 1 308 ? 16.370 -5.429 -37.826 1.00 97.56 308 ARG A C 1
ATOM 2447 O O . ARG A 1 308 ? 15.317 -5.455 -37.193 1.00 97.56 308 ARG A O 1
ATOM 2454 N N . ARG A 1 309 ? 17.565 -5.489 -37.226 1.00 96.50 309 ARG A N 1
ATOM 2455 C CA . ARG A 1 309 ? 17.740 -5.522 -35.761 1.00 96.50 309 ARG A CA 1
ATOM 2456 C C . ARG A 1 309 ? 17.578 -4.152 -35.113 1.00 96.50 309 ARG A C 1
ATOM 2458 O O . ARG A 1 309 ? 17.072 -4.076 -33.998 1.00 96.50 309 ARG A O 1
ATOM 2465 N N . ASN A 1 310 ? 17.985 -3.097 -35.815 1.00 96.94 310 ASN A N 1
ATOM 2466 C CA . ASN A 1 310 ? 18.053 -1.731 -35.305 1.00 96.94 310 ASN A CA 1
ATOM 2467 C C . ASN A 1 310 ? 17.261 -0.763 -36.205 1.00 96.94 310 ASN A C 1
ATOM 2469 O O . ASN A 1 310 ? 17.844 0.174 -36.744 1.00 96.94 310 ASN A O 1
ATOM 2473 N N . PRO A 1 311 ? 15.932 -0.937 -36.366 1.00 95.38 311 PRO A N 1
ATOM 2474 C CA . PRO A 1 311 ? 15.134 -0.136 -37.304 1.00 95.38 311 PRO A CA 1
ATOM 2475 C C . PRO A 1 311 ? 15.076 1.358 -36.950 1.00 95.38 311 PRO A C 1
ATOM 2477 O O . PRO A 1 311 ? 14.848 2.185 -37.821 1.00 95.38 311 PRO A O 1
ATOM 2480 N N . ASN A 1 312 ? 15.308 1.703 -35.680 1.00 92.69 312 ASN A N 1
ATOM 2481 C CA . ASN A 1 312 ? 15.394 3.079 -35.179 1.00 92.69 312 ASN A CA 1
ATOM 2482 C C . ASN A 1 312 ? 16.781 3.361 -34.564 1.00 92.69 312 ASN A C 1
ATOM 2484 O O . ASN A 1 312 ? 16.893 4.097 -33.581 1.00 92.69 312 ASN A O 1
ATOM 2488 N N . GLY A 1 313 ? 17.819 2.680 -35.061 1.00 94.00 313 GLY A N 1
ATOM 2489 C CA . GLY A 1 313 ? 19.200 2.843 -34.607 1.00 94.00 313 GLY A CA 1
ATOM 2490 C C . GLY A 1 313 ? 19.833 4.150 -35.085 1.00 94.00 313 GLY A C 1
ATOM 2491 O O . GLY A 1 313 ? 19.387 4.766 -36.054 1.00 94.00 313 GLY A O 1
ATOM 2492 N N . ALA A 1 314 ? 20.913 4.564 -34.429 1.00 95.44 314 ALA A N 1
ATOM 2493 C CA . ALA A 1 314 ? 21.641 5.786 -34.763 1.00 95.44 314 ALA A CA 1
ATOM 2494 C C . ALA A 1 314 ? 22.311 5.728 -36.150 1.00 95.44 314 ALA A C 1
ATOM 2496 O O . ALA A 1 314 ? 22.564 6.770 -36.754 1.00 95.44 314 ALA A O 1
ATOM 2497 N N . TYR A 1 315 ? 22.579 4.524 -36.671 1.00 97.00 315 TYR A N 1
ATOM 2498 C CA . TYR A 1 315 ? 23.302 4.321 -37.930 1.00 97.00 315 TYR A CA 1
ATOM 2499 C C . TYR A 1 315 ? 22.402 3.917 -39.103 1.00 97.00 315 TYR A C 1
ATOM 2501 O O . TYR A 1 315 ? 22.917 3.620 -40.180 1.00 97.00 315 TYR A O 1
ATOM 2509 N N . VAL A 1 316 ? 21.071 3.942 -38.944 1.00 97.94 316 VAL A N 1
ATOM 2510 C CA . VAL A 1 316 ? 20.102 3.554 -39.992 1.00 97.94 316 VAL A CA 1
ATOM 2511 C C . VAL A 1 316 ? 20.364 4.293 -41.304 1.00 97.94 316 VAL A C 1
ATOM 2513 O O . VAL A 1 316 ? 20.621 3.658 -42.324 1.00 97.94 316 VAL A O 1
ATOM 2516 N N . SER A 1 317 ? 20.429 5.625 -41.271 1.00 97.19 317 SER A N 1
ATOM 2517 C CA . SER A 1 317 ? 20.631 6.435 -42.480 1.00 97.19 317 SER A CA 1
ATOM 2518 C C . SER A 1 317 ? 21.976 6.167 -43.170 1.00 97.19 317 SER A C 1
ATOM 2520 O O . SER A 1 317 ? 22.094 6.297 -44.389 1.00 97.19 317 SER A O 1
ATOM 2522 N N . ILE A 1 318 ? 23.009 5.807 -42.400 1.00 97.75 318 ILE A N 1
ATOM 2523 C CA . ILE A 1 318 ? 24.340 5.482 -42.933 1.00 97.75 318 ILE A CA 1
ATOM 2524 C C . ILE A 1 318 ? 24.311 4.085 -43.571 1.00 97.75 318 ILE A C 1
ATOM 2526 O O . ILE A 1 318 ? 24.799 3.910 -44.689 1.00 97.75 318 ILE A O 1
ATOM 2530 N N . ALA A 1 319 ? 23.688 3.112 -42.899 1.00 98.06 319 ALA A N 1
ATOM 2531 C CA . ALA A 1 319 ? 23.515 1.750 -43.391 1.00 98.06 319 ALA A CA 1
ATOM 2532 C C . ALA A 1 319 ? 22.701 1.699 -44.691 1.00 98.06 319 ALA A C 1
ATOM 2534 O O . ALA A 1 319 ? 23.109 1.023 -45.632 1.00 98.06 319 ALA A O 1
ATOM 2535 N N . GLU A 1 320 ? 21.589 2.434 -44.774 1.00 98.06 320 GLU A N 1
ATOM 2536 C CA . GLU A 1 320 ? 20.740 2.499 -45.973 1.00 98.06 320 GLU A CA 1
ATOM 2537 C C . GLU A 1 320 ? 21.496 3.049 -47.183 1.00 98.06 320 GLU A C 1
ATOM 2539 O O . GLU A 1 320 ? 21.438 2.475 -48.274 1.00 98.06 320 GLU A O 1
ATOM 2544 N N . ARG A 1 321 ? 22.260 4.131 -46.990 1.00 98.12 321 ARG A N 1
ATOM 2545 C CA . ARG A 1 321 ? 23.087 4.706 -48.055 1.00 98.12 321 ARG A CA 1
ATOM 2546 C C . ARG A 1 321 ? 24.118 3.699 -48.552 1.00 98.12 321 ARG A C 1
ATOM 2548 O O . ARG A 1 321 ? 24.207 3.458 -49.754 1.00 98.12 321 ARG A O 1
ATOM 2555 N N . ARG A 1 322 ? 24.864 3.076 -47.634 1.00 97.94 322 ARG A N 1
ATOM 2556 C CA . ARG A 1 322 ? 25.908 2.116 -48.005 1.00 97.94 322 ARG A CA 1
ATOM 2557 C C . ARG A 1 322 ? 25.332 0.870 -48.678 1.00 97.94 322 ARG A C 1
ATOM 2559 O O . ARG A 1 322 ? 25.906 0.381 -49.648 1.00 97.94 322 ARG A O 1
ATOM 2566 N N . LEU A 1 323 ? 24.178 0.395 -48.212 1.00 97.88 323 LEU A N 1
ATOM 2567 C CA . LEU A 1 323 ? 23.436 -0.697 -48.834 1.00 97.88 323 LEU A CA 1
ATOM 2568 C C . LEU A 1 323 ? 23.064 -0.366 -50.285 1.00 97.88 323 LEU A C 1
ATOM 2570 O O . LEU A 1 323 ? 23.348 -1.166 -51.175 1.00 97.88 323 LEU A O 1
ATOM 2574 N N . SER A 1 324 ? 22.497 0.818 -50.529 1.00 97.56 324 SER A N 1
ATOM 2575 C CA . SER A 1 324 ? 22.150 1.281 -51.878 1.00 97.56 324 SER A CA 1
ATOM 2576 C C . SER A 1 324 ? 23.375 1.341 -52.799 1.00 97.56 324 SER A C 1
ATOM 2578 O O . SER A 1 324 ? 23.310 0.889 -53.944 1.00 97.56 324 SER A O 1
ATOM 2580 N N . ASP A 1 325 ? 24.511 1.845 -52.308 1.00 97.31 325 ASP A N 1
ATOM 2581 C CA . ASP A 1 325 ? 25.755 1.912 -53.083 1.00 97.31 325 ASP A CA 1
ATOM 2582 C C . ASP A 1 325 ? 26.272 0.516 -53.464 1.00 97.31 325 ASP A C 1
ATOM 2584 O O . ASP A 1 325 ? 26.620 0.270 -54.622 1.00 97.31 325 ASP A O 1
ATOM 2588 N N . LEU A 1 326 ? 26.287 -0.424 -52.513 1.00 96.44 326 LEU A N 1
ATOM 2589 C CA . LEU A 1 326 ? 26.720 -1.804 -52.755 1.00 96.44 326 LEU A CA 1
ATOM 2590 C C . LEU A 1 326 ? 25.780 -2.546 -53.714 1.00 96.44 326 LEU A C 1
ATOM 2592 O O . LEU A 1 326 ? 26.237 -3.302 -54.577 1.00 96.44 326 LEU A O 1
ATOM 2596 N N . GLU A 1 327 ? 24.470 -2.333 -53.596 1.00 95.25 327 GLU A N 1
ATOM 2597 C CA . GLU A 1 327 ? 23.477 -2.884 -54.522 1.00 95.25 327 GLU A CA 1
ATOM 2598 C C . GLU A 1 327 ? 23.656 -2.318 -55.933 1.00 95.25 327 GLU A C 1
ATOM 2600 O O . GLU A 1 327 ? 23.631 -3.073 -56.912 1.00 95.25 327 GLU A O 1
ATOM 2605 N N . TYR A 1 328 ? 23.908 -1.011 -56.044 1.00 91.69 328 TYR A N 1
ATOM 2606 C CA . TYR A 1 328 ? 24.222 -0.360 -57.310 1.00 91.69 328 TYR A CA 1
ATOM 2607 C C . TYR A 1 328 ? 25.476 -0.965 -57.951 1.00 91.69 328 TYR A C 1
ATOM 2609 O O . TYR A 1 328 ? 25.407 -1.403 -59.099 1.00 91.69 328 TYR A O 1
ATOM 2617 N N . GLN A 1 329 ? 26.581 -1.065 -57.205 1.00 93.00 329 GLN A N 1
ATOM 2618 C CA . GLN A 1 329 ? 27.847 -1.644 -57.674 1.00 93.00 329 GLN A CA 1
ATOM 2619 C C . GLN A 1 329 ? 27.708 -3.116 -58.077 1.00 93.00 329 GLN A C 1
ATOM 2621 O O . GLN A 1 329 ? 28.208 -3.532 -59.118 1.00 93.00 329 GLN A O 1
ATOM 2626 N N . THR A 1 330 ? 26.995 -3.917 -57.281 1.00 93.44 330 THR A N 1
ATOM 2627 C CA . THR A 1 330 ? 26.770 -5.340 -57.581 1.00 93.44 330 THR A CA 1
ATOM 2628 C C . THR A 1 330 ? 25.966 -5.504 -58.869 1.00 93.44 330 THR A C 1
ATOM 2630 O O . THR A 1 330 ? 26.265 -6.372 -59.693 1.00 93.44 330 THR A O 1
ATOM 2633 N N . ARG A 1 331 ? 24.939 -4.670 -59.064 1.00 89.88 331 ARG A N 1
ATOM 2634 C CA . ARG A 1 331 ? 24.117 -4.679 -60.276 1.00 89.88 331 ARG A CA 1
ATOM 2635 C C . ARG A 1 331 ? 24.929 -4.278 -61.507 1.00 89.88 331 ARG A C 1
ATOM 2637 O O . ARG A 1 331 ? 24.869 -4.997 -62.503 1.00 89.88 331 ARG A O 1
ATOM 2644 N N . THR A 1 332 ? 25.698 -3.192 -61.436 1.00 90.31 332 THR A N 1
ATOM 2645 C CA . THR A 1 332 ? 26.516 -2.725 -62.566 1.00 90.31 332 THR A CA 1
ATOM 2646 C C . THR A 1 332 ? 27.662 -3.683 -62.880 1.00 90.31 332 THR A C 1
ATOM 2648 O O . THR A 1 332 ? 27.895 -3.969 -64.046 1.00 90.31 332 THR A O 1
ATOM 2651 N N . ALA A 1 333 ? 28.309 -4.292 -61.883 1.00 91.19 333 ALA A N 1
ATOM 2652 C CA . ALA A 1 333 ? 29.348 -5.299 -62.115 1.00 91.19 333 ALA A CA 1
ATOM 2653 C C . ALA A 1 333 ? 28.815 -6.549 -62.845 1.00 91.19 333 ALA A C 1
ATOM 2655 O O . ALA A 1 333 ? 29.495 -7.099 -63.714 1.00 91.19 333 ALA A O 1
ATOM 2656 N N . ARG A 1 334 ? 27.590 -6.995 -62.519 1.00 91.69 334 ARG A N 1
ATOM 2657 C CA . ARG A 1 334 ? 26.915 -8.096 -63.234 1.00 91.69 334 ARG A CA 1
ATOM 2658 C C . ARG A 1 334 ? 26.592 -7.720 -64.676 1.00 91.69 334 ARG A C 1
ATOM 2660 O O . ARG A 1 334 ? 26.822 -8.524 -65.573 1.00 91.69 334 ARG A O 1
ATOM 2667 N N . GLU A 1 335 ? 26.086 -6.509 -64.888 1.00 92.62 335 GLU A N 1
ATOM 2668 C CA . GLU A 1 335 ? 25.834 -5.959 -66.222 1.00 92.62 335 GLU A CA 1
ATOM 2669 C C . GLU A 1 335 ? 27.128 -5.886 -67.050 1.00 92.62 335 GLU A C 1
ATOM 2671 O O . GLU A 1 335 ? 27.162 -6.373 -68.177 1.00 92.62 335 GLU A O 1
ATOM 2676 N N . ASP A 1 336 ? 28.219 -5.382 -66.470 1.00 93.00 336 ASP A N 1
ATOM 2677 C CA . ASP A 1 336 ? 29.531 -5.274 -67.119 1.00 93.00 336 ASP A CA 1
ATOM 2678 C C . ASP A 1 336 ? 30.130 -6.639 -67.470 1.00 93.00 336 ASP A C 1
ATOM 2680 O O . ASP A 1 336 ? 30.763 -6.802 -68.514 1.00 93.00 336 ASP A O 1
ATOM 2684 N N . ALA A 1 337 ? 29.956 -7.640 -66.603 1.00 93.31 337 ALA A N 1
ATOM 2685 C CA . ALA A 1 337 ? 30.371 -9.012 -66.883 1.00 93.31 337 ALA A CA 1
ATOM 2686 C C . ALA A 1 337 ? 29.541 -9.629 -68.018 1.00 93.31 337 ALA A C 1
ATOM 2688 O O . ALA A 1 337 ? 30.115 -10.183 -68.953 1.00 93.31 337 ALA A O 1
ATOM 2689 N N . ALA A 1 338 ? 28.214 -9.474 -67.979 1.00 92.88 338 ALA A N 1
ATOM 2690 C CA . ALA A 1 338 ? 27.323 -9.956 -69.030 1.00 92.88 338 ALA A CA 1
ATOM 2691 C C . ALA A 1 338 ? 27.620 -9.291 -70.382 1.00 92.88 338 ALA A C 1
ATOM 2693 O O . ALA A 1 338 ? 27.578 -9.951 -71.420 1.00 92.88 338 ALA A O 1
ATOM 2694 N N . TRP A 1 339 ? 27.961 -8.000 -70.370 1.00 93.31 339 TRP A N 1
ATOM 2695 C CA . TRP A 1 339 ? 28.393 -7.281 -71.561 1.00 93.31 339 TRP A CA 1
ATOM 2696 C C . TRP A 1 339 ? 29.711 -7.827 -72.107 1.00 93.31 339 TRP A C 1
ATOM 2698 O O . TRP A 1 339 ? 29.781 -8.153 -73.289 1.00 93.31 339 TRP A O 1
ATOM 2708 N N . ARG A 1 340 ? 30.740 -7.976 -71.259 1.00 94.44 340 ARG A N 1
ATOM 2709 C CA . ARG A 1 340 ? 32.037 -8.542 -71.667 1.00 94.44 340 ARG A CA 1
ATOM 2710 C C . ARG A 1 340 ? 31.893 -9.942 -72.252 1.00 94.44 340 ARG A C 1
ATOM 2712 O O . ARG A 1 340 ? 32.541 -10.243 -73.247 1.00 94.44 340 ARG A O 1
ATOM 2719 N N . ASP A 1 341 ? 31.041 -10.779 -71.667 1.00 90.94 341 ASP A N 1
ATOM 2720 C CA . ASP A 1 341 ? 30.768 -12.119 -72.184 1.00 90.94 341 ASP A CA 1
ATOM 2721 C C . ASP A 1 341 ? 30.066 -12.070 -73.543 1.00 90.94 341 ASP A C 1
ATOM 2723 O O . ASP A 1 341 ? 30.519 -12.740 -74.472 1.00 90.94 341 ASP A O 1
ATOM 2727 N N . ALA A 1 342 ? 29.011 -11.258 -73.680 1.00 91.00 342 ALA A N 1
ATOM 2728 C CA . ALA A 1 342 ? 28.307 -11.067 -74.947 1.00 91.00 342 ALA A CA 1
ATOM 2729 C C . ALA A 1 342 ? 29.236 -10.520 -76.038 1.00 91.00 342 ALA A C 1
ATOM 2731 O O . ALA A 1 342 ? 29.149 -10.946 -77.190 1.00 91.00 342 ALA A O 1
ATOM 2732 N N . ASP A 1 343 ? 30.148 -9.620 -75.665 1.00 90.69 343 ASP A N 1
ATOM 2733 C CA . ASP A 1 343 ? 31.112 -9.047 -76.590 1.00 90.69 343 ASP A CA 1
ATOM 2734 C C . ASP A 1 343 ? 32.199 -10.033 -77.007 1.00 90.69 343 ASP A C 1
ATOM 2736 O O . ASP A 1 343 ? 32.516 -10.144 -78.185 1.00 90.69 343 ASP A O 1
ATOM 2740 N N . ARG A 1 344 ? 32.724 -10.806 -76.053 1.00 89.56 344 ARG A N 1
ATOM 2741 C CA . ARG A 1 344 ? 33.752 -11.818 -76.311 1.00 89.56 344 ARG A CA 1
ATOM 2742 C C . ARG A 1 344 ? 33.257 -12.913 -77.250 1.00 89.56 344 ARG A C 1
ATOM 2744 O O . ARG A 1 344 ? 34.010 -13.342 -78.115 1.00 89.56 344 ARG A O 1
ATOM 2751 N N . ILE A 1 345 ? 32.030 -13.405 -77.055 1.00 87.31 345 ILE A N 1
ATOM 2752 C CA . ILE A 1 345 ? 31.473 -14.452 -77.928 1.00 87.31 345 ILE A CA 1
ATOM 2753 C C . ILE A 1 345 ? 31.053 -13.900 -79.291 1.00 87.31 345 ILE A C 1
ATOM 2755 O O . ILE A 1 345 ? 30.996 -14.668 -80.243 1.00 87.31 345 ILE A O 1
ATOM 2759 N N . HIS A 1 346 ? 30.746 -12.601 -79.373 1.00 85.25 346 HIS A N 1
ATOM 2760 C CA . HIS A 1 346 ? 30.431 -11.880 -80.606 1.00 85.25 346 HIS A CA 1
ATOM 2761 C C . HIS A 1 346 ? 29.417 -12.606 -81.516 1.00 85.25 346 HIS A C 1
ATOM 2763 O O . HIS A 1 346 ? 29.626 -12.769 -82.715 1.00 85.25 346 HIS A O 1
ATOM 2769 N N . THR A 1 347 ? 28.300 -13.075 -80.943 1.00 83.56 347 THR A N 1
ATOM 2770 C CA . THR A 1 347 ? 27.243 -13.793 -81.683 1.00 83.56 347 THR A CA 1
ATOM 2771 C C . THR A 1 347 ? 25.889 -13.094 -81.595 1.00 83.56 347 THR A C 1
ATOM 2773 O O . THR A 1 347 ? 25.584 -12.409 -80.614 1.00 83.56 347 THR A O 1
ATOM 2776 N N . LEU A 1 348 ? 25.013 -13.356 -82.578 1.00 80.88 348 LEU A N 1
ATOM 2777 C CA . LEU A 1 348 ? 23.613 -12.909 -82.561 1.00 80.88 348 LEU A CA 1
ATOM 2778 C C . LEU A 1 348 ? 22.899 -13.295 -81.254 1.00 80.88 348 LEU A C 1
ATOM 2780 O O . LEU A 1 348 ? 22.201 -12.484 -80.643 1.00 80.88 348 LEU A O 1
ATOM 2784 N N . GLN A 1 349 ? 23.085 -14.540 -80.806 1.00 84.00 349 GLN A N 1
ATOM 2785 C CA . GLN A 1 349 ? 22.450 -15.052 -79.592 1.00 84.00 349 GLN A CA 1
ATOM 2786 C C . GLN A 1 349 ? 23.009 -14.402 -78.318 1.00 84.00 349 GLN A C 1
ATOM 2788 O O . GLN A 1 349 ? 22.248 -14.155 -77.375 1.00 84.00 349 GLN A O 1
ATOM 2793 N N . GLY A 1 350 ? 24.308 -14.089 -78.300 1.00 87.31 350 GLY A N 1
ATOM 2794 C CA . GLY A 1 350 ? 24.973 -13.388 -77.204 1.00 87.31 350 GLY A CA 1
ATOM 2795 C C . GLY A 1 350 ? 24.380 -12.008 -76.947 1.00 87.31 350 GLY A C 1
ATOM 2796 O O . GLY A 1 350 ? 23.886 -11.737 -75.850 1.00 87.31 350 GLY A O 1
ATOM 2797 N N . TYR A 1 351 ? 24.333 -11.163 -77.979 1.00 87.81 351 TYR A N 1
ATOM 2798 C CA . TYR A 1 351 ? 23.786 -9.810 -77.850 1.00 87.81 351 TYR A CA 1
ATOM 2799 C C . TYR A 1 351 ? 22.269 -9.796 -77.604 1.00 87.81 351 TYR A C 1
ATOM 2801 O O . TYR A 1 351 ? 21.795 -8.987 -76.804 1.00 87.81 351 TYR A O 1
ATOM 2809 N N . ARG A 1 352 ? 21.493 -10.723 -78.195 1.00 92.31 352 ARG A N 1
ATOM 2810 C CA . ARG A 1 352 ? 20.054 -10.882 -77.882 1.00 92.31 352 ARG A CA 1
ATOM 2811 C C . ARG A 1 352 ? 19.818 -11.240 -76.418 1.00 92.31 352 ARG A C 1
ATOM 2813 O O . ARG A 1 352 ? 18.918 -10.693 -75.785 1.00 92.31 352 ARG A O 1
ATOM 2820 N N . THR A 1 353 ? 20.622 -12.154 -75.877 1.00 93.56 353 THR A N 1
ATOM 2821 C CA . THR A 1 353 ? 20.538 -12.562 -74.470 1.00 93.56 353 THR A CA 1
ATOM 2822 C C . THR A 1 353 ? 20.880 -11.400 -73.547 1.00 93.56 353 THR A C 1
ATOM 2824 O O . THR A 1 353 ? 20.111 -11.116 -72.630 1.00 93.56 353 THR A O 1
ATOM 2827 N N . PHE A 1 354 ? 21.961 -10.673 -73.834 1.00 93.19 354 PHE A N 1
ATOM 2828 C CA . PHE A 1 354 ? 22.333 -9.475 -73.087 1.00 93.19 354 PHE A CA 1
ATOM 2829 C C . PHE A 1 354 ? 21.208 -8.430 -73.071 1.00 93.19 354 PHE A C 1
ATOM 2831 O O . PHE A 1 354 ? 20.774 -8.019 -71.999 1.00 93.19 354 PHE A O 1
ATOM 2838 N N . LEU A 1 355 ? 20.668 -8.062 -74.237 1.00 93.56 355 LEU A N 1
ATOM 2839 C CA . LEU A 1 355 ? 19.591 -7.071 -74.357 1.00 93.56 355 LEU A CA 1
ATOM 2840 C C . LEU A 1 355 ? 18.284 -7.500 -73.686 1.00 93.56 355 LEU A C 1
ATOM 2842 O O . LEU A 1 355 ? 17.539 -6.648 -73.213 1.00 93.56 355 LEU A O 1
ATOM 2846 N N . ARG A 1 356 ? 17.997 -8.804 -73.625 1.00 94.69 356 ARG A N 1
ATOM 2847 C CA . ARG A 1 356 ? 16.833 -9.325 -72.899 1.00 94.69 356 ARG A CA 1
ATOM 2848 C C . ARG A 1 356 ? 16.987 -9.155 -71.387 1.00 94.69 356 ARG A C 1
ATOM 2850 O O . ARG A 1 356 ? 16.016 -8.815 -70.721 1.00 94.69 356 ARG A O 1
ATOM 2857 N N . HIS A 1 357 ? 18.182 -9.398 -70.848 1.00 93.81 357 HIS A N 1
ATOM 2858 C CA . HIS A 1 357 ? 18.447 -9.266 -69.412 1.00 93.81 357 HIS A CA 1
ATOM 2859 C C . HIS A 1 357 ? 18.706 -7.815 -68.981 1.00 93.81 357 HIS A C 1
ATOM 2861 O O . HIS A 1 357 ? 18.353 -7.443 -67.864 1.00 93.81 357 HIS A O 1
ATOM 2867 N N . TYR A 1 358 ? 19.268 -6.989 -69.867 1.00 93.00 358 TYR A N 1
ATOM 2868 C CA . TYR A 1 358 ? 19.654 -5.606 -69.588 1.00 93.00 358 TYR A CA 1
ATOM 2869 C C . TYR A 1 358 ? 19.194 -4.638 -70.704 1.00 93.00 358 TYR A C 1
ATOM 2871 O O . TYR A 1 358 ? 20.018 -3.995 -71.359 1.00 93.00 358 TYR A O 1
ATOM 2879 N N . PRO A 1 359 ? 17.874 -4.489 -70.939 1.00 91.69 359 PRO A N 1
ATOM 2880 C CA . PRO A 1 359 ? 17.333 -3.726 -72.076 1.00 91.69 359 PRO A CA 1
ATOM 2881 C C . PRO A 1 359 ? 17.633 -2.221 -72.037 1.00 91.69 359 PRO A C 1
ATOM 2883 O O . PRO A 1 359 ? 17.687 -1.575 -73.087 1.00 91.69 359 PRO A O 1
ATOM 2886 N N . ASN A 1 360 ? 17.851 -1.684 -70.834 1.00 90.00 360 ASN A N 1
ATOM 2887 C CA . ASN A 1 360 ? 18.153 -0.274 -70.567 1.00 90.00 360 ASN A CA 1
ATOM 2888 C C . ASN A 1 360 ? 19.610 -0.066 -70.115 1.00 90.00 360 ASN A C 1
ATOM 2890 O O . ASN A 1 360 ? 19.926 0.939 -69.486 1.00 90.00 360 ASN A O 1
ATOM 2894 N N . SER A 1 361 ? 20.485 -1.036 -70.393 1.00 90.88 361 SER A N 1
ATOM 2895 C CA . SER A 1 361 ? 21.919 -0.929 -70.119 1.00 90.88 361 SER A CA 1
ATOM 2896 C C . SER A 1 361 ? 22.558 0.239 -70.870 1.00 90.88 361 SER A C 1
ATOM 2898 O O . SER A 1 361 ? 22.159 0.559 -71.993 1.00 90.88 361 SER A O 1
ATOM 2900 N N . ARG A 1 362 ? 23.656 0.780 -70.325 1.00 92.81 362 ARG A N 1
ATOM 2901 C CA . ARG A 1 362 ? 24.546 1.699 -71.060 1.00 92.81 362 ARG A CA 1
ATOM 2902 C C . ARG A 1 362 ? 25.146 1.083 -72.329 1.00 92.81 362 ARG A C 1
ATOM 2904 O O . ARG A 1 362 ? 25.518 1.810 -73.242 1.00 92.81 362 ARG A O 1
ATOM 2911 N N . TYR A 1 363 ? 25.211 -0.245 -72.402 1.00 91.94 363 TYR A N 1
ATOM 2912 C CA . TYR A 1 363 ? 25.689 -0.985 -73.568 1.00 91.94 363 TYR A CA 1
ATOM 2913 C C . TYR A 1 363 ? 24.570 -1.373 -74.537 1.00 91.94 363 TYR A C 1
ATOM 2915 O O . TYR A 1 363 ? 24.846 -1.975 -75.572 1.00 91.94 363 TYR A O 1
ATOM 2923 N N . ALA A 1 364 ? 23.303 -1.062 -74.237 1.00 90.75 364 ALA A N 1
ATOM 2924 C CA . ALA A 1 364 ? 22.175 -1.525 -75.041 1.00 90.75 364 ALA A CA 1
ATOM 2925 C C . ALA A 1 364 ? 22.212 -0.986 -76.481 1.00 90.75 364 ALA A C 1
ATOM 2927 O O . ALA A 1 364 ? 21.903 -1.717 -77.421 1.00 90.75 364 ALA A O 1
ATOM 2928 N N . SER A 1 365 ? 22.619 0.270 -76.680 1.00 87.19 365 SER A N 1
ATOM 2929 C CA . SER A 1 365 ? 22.800 0.843 -78.021 1.00 87.19 365 SER A CA 1
ATOM 2930 C C . SER A 1 365 ? 23.882 0.095 -78.805 1.00 87.19 365 SER A C 1
ATOM 2932 O O . SER A 1 365 ? 23.622 -0.377 -79.911 1.00 87.19 365 SER A O 1
ATOM 2934 N N . THR A 1 366 ? 25.057 -0.100 -78.202 1.00 90.75 366 THR A N 1
ATOM 2935 C CA . THR A 1 366 ? 26.184 -0.824 -78.806 1.00 90.75 366 THR A CA 1
ATOM 2936 C C . THR A 1 366 ? 25.833 -2.281 -79.110 1.00 90.75 366 THR A C 1
ATOM 2938 O O . THR A 1 366 ? 26.162 -2.786 -80.180 1.00 90.75 366 THR A O 1
ATOM 2941 N N . ALA A 1 367 ? 25.120 -2.958 -78.207 1.00 89.75 367 ALA A N 1
ATOM 2942 C CA . ALA A 1 367 ? 24.653 -4.326 -78.408 1.00 89.75 367 ALA A CA 1
ATOM 2943 C C . ALA A 1 367 ? 23.698 -4.439 -79.608 1.00 89.75 367 ALA A C 1
ATOM 2945 O O . ALA A 1 367 ? 23.811 -5.377 -80.392 1.00 89.75 367 ALA A O 1
ATOM 2946 N N . ARG A 1 368 ? 22.766 -3.484 -79.768 1.00 89.19 368 ARG A N 1
ATOM 2947 C CA . ARG A 1 368 ? 21.823 -3.450 -80.903 1.00 89.19 368 ARG A CA 1
ATOM 2948 C C . ARG A 1 368 ? 22.537 -3.205 -82.229 1.00 89.19 368 ARG A C 1
ATOM 2950 O O . ARG A 1 368 ? 22.202 -3.869 -83.203 1.00 89.19 368 ARG A O 1
ATOM 2957 N N . ALA A 1 369 ? 23.516 -2.300 -82.250 1.00 83.94 369 ALA A N 1
ATOM 2958 C CA . ALA A 1 369 ? 24.322 -2.035 -83.440 1.00 83.94 369 ALA A CA 1
ATOM 2959 C C . ALA A 1 369 ? 25.069 -3.300 -83.894 1.00 83.94 369 ALA A C 1
ATOM 2961 O O . ALA A 1 369 ? 24.844 -3.781 -85.000 1.00 83.94 369 ALA A O 1
ATOM 2962 N N . ARG A 1 370 ? 25.832 -3.928 -82.987 1.00 85.44 370 ARG A N 1
ATOM 2963 C CA . ARG A 1 370 ? 26.580 -5.166 -83.276 1.00 85.44 370 ARG A CA 1
ATOM 2964 C C . ARG A 1 370 ? 25.679 -6.331 -83.687 1.00 85.44 370 ARG A C 1
ATOM 2966 O O . ARG A 1 370 ? 26.057 -7.146 -84.521 1.00 85.44 370 ARG A O 1
ATOM 2973 N N . LEU A 1 371 ? 24.474 -6.409 -83.119 1.00 85.56 371 LEU A N 1
ATOM 2974 C CA . LEU A 1 371 ? 23.466 -7.384 -83.529 1.00 85.56 371 LEU A CA 1
ATOM 2975 C C . LEU A 1 371 ? 23.008 -7.164 -84.981 1.00 85.56 371 LEU A C 1
ATOM 2977 O O . LEU A 1 371 ? 22.815 -8.142 -85.698 1.00 85.56 371 LEU A O 1
ATOM 2981 N N . GLY A 1 372 ? 22.828 -5.907 -85.397 1.00 79.19 372 GLY A N 1
ATOM 2982 C CA . GLY A 1 372 ? 22.488 -5.541 -86.772 1.00 79.19 372 GLY A CA 1
ATOM 2983 C C . GLY A 1 372 ? 23.599 -5.901 -87.758 1.00 79.19 372 GLY A C 1
ATOM 2984 O O . GLY A 1 372 ? 23.324 -6.555 -88.761 1.00 79.19 372 GLY A O 1
ATOM 2985 N N . ASP A 1 373 ? 24.848 -5.569 -87.426 1.00 79.50 373 ASP A N 1
ATOM 2986 C CA . ASP A 1 373 ? 26.014 -5.870 -88.269 1.00 79.50 373 ASP A CA 1
ATOM 2987 C C . ASP A 1 373 ? 26.197 -7.383 -88.465 1.00 79.50 373 ASP A C 1
ATOM 2989 O O . ASP A 1 373 ? 26.346 -7.860 -89.589 1.00 79.50 373 ASP A O 1
ATOM 2993 N N . LEU A 1 374 ? 26.103 -8.168 -87.384 1.00 77.88 374 LEU A N 1
ATOM 2994 C CA . LEU A 1 374 ? 26.186 -9.632 -87.451 1.00 77.88 374 LEU A CA 1
ATOM 2995 C C . LEU A 1 374 ? 25.015 -10.257 -88.221 1.00 77.88 374 LEU A C 1
ATOM 2997 O O . LEU A 1 374 ? 25.194 -11.276 -88.891 1.00 77.88 374 LEU A O 1
ATOM 3001 N N . ALA A 1 375 ? 23.821 -9.663 -88.146 1.00 70.31 375 ALA A N 1
ATOM 3002 C CA . ALA A 1 375 ? 22.670 -10.111 -88.926 1.00 70.31 375 ALA A CA 1
ATOM 3003 C C . ALA A 1 375 ? 22.845 -9.821 -90.424 1.00 70.31 375 ALA A C 1
ATOM 3005 O O . ALA A 1 375 ? 22.376 -10.607 -91.239 1.00 70.31 375 ALA A O 1
ATOM 3006 N N . ALA A 1 376 ? 23.533 -8.732 -90.777 1.00 64.12 376 ALA A N 1
ATOM 3007 C CA 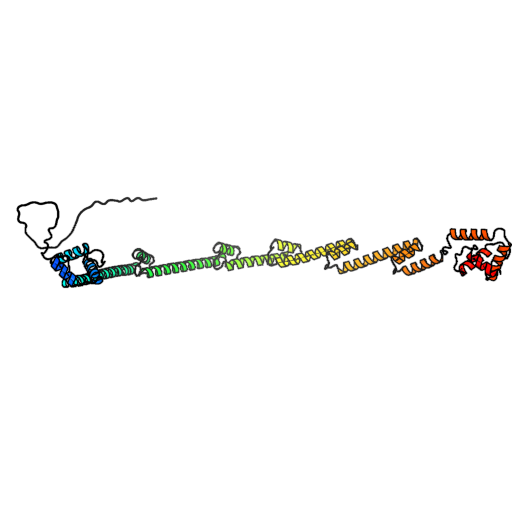. ALA A 1 376 ? 23.844 -8.374 -92.159 1.00 64.12 376 ALA A CA 1
ATOM 3008 C C . ALA A 1 376 ? 25.022 -9.181 -92.742 1.00 64.12 376 ALA A C 1
ATOM 3010 O O . ALA A 1 376 ? 25.034 -9.462 -93.937 1.00 64.12 376 ALA A O 1
ATOM 3011 N N . ALA A 1 377 ? 25.998 -9.570 -91.911 1.00 58.22 377 ALA A N 1
ATOM 3012 C CA . ALA A 1 377 ? 27.179 -10.342 -92.315 1.00 58.22 377 ALA A CA 1
ATOM 3013 C C . ALA A 1 377 ? 26.933 -11.859 -92.439 1.00 58.22 377 ALA A C 1
ATOM 3015 O O . ALA A 1 377 ? 27.742 -12.567 -93.034 1.00 58.22 377 ALA A O 1
ATOM 3016 N N . THR A 1 378 ? 25.832 -12.371 -91.882 1.00 46.44 378 THR A N 1
ATOM 3017 C CA . THR A 1 378 ? 25.400 -13.761 -92.084 1.00 46.44 378 THR A CA 1
ATOM 3018 C C . THR A 1 378 ? 24.579 -13.809 -93.378 1.00 46.44 378 THR A C 1
ATOM 3020 O O . THR A 1 378 ? 23.509 -13.195 -93.398 1.00 46.44 378 THR A O 1
ATOM 3023 N N . PRO A 1 379 ? 25.015 -14.495 -94.459 1.00 46.12 379 PRO A N 1
ATOM 3024 C CA . PRO A 1 379 ? 24.171 -14.665 -95.636 1.00 46.12 379 PRO A CA 1
ATOM 3025 C C . PRO A 1 379 ? 22.846 -15.289 -95.199 1.00 46.12 379 PRO A C 1
ATOM 3027 O O . PRO A 1 379 ? 22.836 -16.240 -94.412 1.00 46.12 379 PRO A O 1
ATOM 3030 N N . LEU A 1 380 ? 21.735 -14.717 -95.665 1.00 42.62 380 LEU A N 1
ATOM 3031 C CA . LEU A 1 380 ? 20.395 -15.264 -95.461 1.00 42.62 380 LEU A CA 1
ATOM 3032 C C . LEU A 1 380 ? 20.429 -16.778 -95.752 1.00 42.62 380 LEU A C 1
ATOM 3034 O O . LEU A 1 380 ? 21.046 -17.170 -96.741 1.00 42.62 380 LEU A O 1
ATOM 3038 N N . PRO A 1 381 ? 19.832 -17.641 -94.910 1.00 44.62 381 PRO A N 1
ATOM 3039 C CA . PRO A 1 381 ? 19.839 -19.075 -95.160 1.00 44.62 381 PRO A CA 1
ATOM 3040 C C . PRO A 1 381 ? 19.017 -19.372 -96.420 1.00 44.62 381 PRO A C 1
ATOM 3042 O O . PRO A 1 381 ? 17.791 -19.473 -96.362 1.00 44.62 381 PRO A O 1
ATOM 3045 N N . ASP A 1 382 ? 19.698 -19.504 -97.555 1.00 43.91 382 ASP A N 1
ATOM 3046 C CA . ASP A 1 382 ? 19.130 -20.063 -98.773 1.00 43.91 382 ASP A CA 1
ATOM 3047 C C . ASP A 1 382 ? 18.837 -21.551 -98.521 1.00 43.91 382 ASP A C 1
ATOM 3049 O O . ASP A 1 382 ? 19.726 -22.337 -98.216 1.00 43.91 382 ASP A O 1
ATOM 3053 N N . HIS A 1 383 ? 17.542 -21.871 -98.558 1.00 59.78 383 HIS A N 1
ATOM 3054 C CA . HIS A 1 383 ? 16.877 -23.127 -98.933 1.00 59.78 383 HIS A CA 1
ATOM 3055 C C . HIS A 1 383 ? 17.573 -24.472 -98.630 1.00 59.78 383 HIS A C 1
ATOM 3057 O O . HIS A 1 383 ? 18.702 -24.742 -99.016 1.00 59.78 383 HIS A O 1
ATOM 3063 N N . THR A 1 384 ? 16.838 -25.398 -97.999 1.00 61.66 384 THR A N 1
ATOM 3064 C CA . THR A 1 384 ? 17.345 -26.743 -97.656 1.00 61.66 384 THR A CA 1
ATOM 3065 C C . THR A 1 384 ? 17.991 -27.448 -98.860 1.00 61.66 384 THR A C 1
ATOM 3067 O O . THR A 1 384 ? 17.409 -27.445 -99.944 1.00 61.66 384 THR A O 1
ATOM 3070 N N . ASN A 1 385 ? 19.132 -28.132 -98.666 1.00 66.88 385 ASN A N 1
ATOM 3071 C CA . ASN A 1 385 ? 19.782 -28.966 -99.701 1.00 66.88 385 ASN A CA 1
ATOM 3072 C C . ASN A 1 385 ? 18.788 -29.888 -100.438 1.00 66.88 385 ASN A C 1
ATOM 3074 O O . ASN A 1 385 ? 18.950 -30.157 -101.622 1.00 66.88 385 ASN A O 1
ATOM 3078 N N . ALA A 1 386 ? 17.720 -30.322 -99.761 1.00 71.38 386 ALA A N 1
ATOM 3079 C CA . ALA A 1 386 ? 16.648 -31.127 -100.342 1.00 71.38 386 ALA A CA 1
ATOM 3080 C C . ALA A 1 386 ? 15.840 -30.406 -101.444 1.00 71.38 386 ALA A C 1
ATOM 3082 O O . ALA A 1 386 ? 15.408 -31.041 -102.402 1.00 71.38 386 ALA A O 1
ATOM 3083 N N . GLN A 1 387 ? 15.622 -29.093 -101.329 1.00 71.75 387 GLN A N 1
ATOM 3084 C CA . GLN A 1 387 ? 14.912 -28.295 -102.337 1.00 71.75 387 GLN A CA 1
ATOM 3085 C C . GLN A 1 387 ? 15.778 -28.045 -103.575 1.00 71.75 387 GLN A C 1
ATOM 3087 O O . GLN A 1 387 ? 15.266 -28.112 -104.691 1.00 71.75 387 GLN A O 1
ATOM 3092 N N . ILE A 1 388 ? 17.081 -27.818 -103.381 1.00 75.44 388 ILE A N 1
ATOM 3093 C CA . ILE A 1 388 ? 18.051 -27.677 -104.476 1.00 75.44 388 ILE A CA 1
ATOM 3094 C C . ILE A 1 388 ? 18.155 -28.994 -105.246 1.00 75.44 388 ILE A C 1
ATOM 3096 O O . ILE A 1 388 ? 18.024 -28.996 -106.465 1.00 75.44 388 ILE A O 1
ATOM 3100 N N . GLU A 1 389 ? 18.296 -30.118 -104.538 1.00 78.94 389 GLU A N 1
ATOM 3101 C CA . GLU A 1 389 ? 18.401 -31.436 -105.167 1.00 78.94 389 GLU A CA 1
ATOM 3102 C C . GLU A 1 389 ? 17.134 -31.792 -105.960 1.00 78.94 389 GLU A C 1
ATOM 3104 O O . GLU A 1 389 ? 17.212 -32.284 -107.082 1.00 78.94 389 GLU A O 1
ATOM 3109 N N . ARG A 1 390 ? 15.947 -31.459 -105.432 1.00 82.88 390 ARG A N 1
ATOM 3110 C CA . ARG A 1 390 ? 14.676 -31.673 -106.138 1.00 82.88 390 ARG A CA 1
ATOM 3111 C C . ARG A 1 390 ? 14.558 -30.826 -107.406 1.00 82.88 390 ARG A C 1
ATOM 3113 O O . ARG A 1 390 ? 14.079 -31.325 -108.422 1.00 82.88 390 ARG A O 1
ATOM 3120 N N . ALA A 1 391 ? 14.969 -29.559 -107.352 1.00 82.62 391 ALA A N 1
ATOM 3121 C CA . ALA A 1 391 ? 14.956 -28.681 -108.519 1.00 82.62 391 ALA A CA 1
ATOM 3122 C C . ALA A 1 391 ? 15.985 -29.129 -109.568 1.00 82.62 391 ALA A C 1
ATOM 3124 O O . ALA A 1 391 ? 15.671 -29.147 -110.753 1.00 82.62 391 ALA A O 1
ATOM 3125 N N . ARG A 1 392 ? 17.166 -29.586 -109.136 1.00 85.06 392 ARG A N 1
ATOM 3126 C CA . ARG A 1 392 ? 18.195 -30.161 -110.009 1.00 85.06 392 ARG A CA 1
ATOM 3127 C C . ARG A 1 392 ? 17.706 -31.415 -110.731 1.00 85.06 392 ARG A C 1
ATOM 3129 O O . ARG A 1 392 ? 17.853 -31.501 -111.942 1.00 85.06 392 ARG A O 1
ATOM 3136 N N . GLN A 1 393 ? 17.085 -32.352 -110.015 1.00 85.44 393 GLN A N 1
ATOM 3137 C CA . GLN A 1 393 ? 16.522 -33.568 -110.615 1.00 85.44 393 GLN A CA 1
ATOM 3138 C C . GLN A 1 393 ? 15.400 -33.253 -111.607 1.00 85.44 393 GLN A C 1
ATOM 3140 O O . GLN A 1 393 ? 15.299 -33.892 -112.653 1.00 85.44 393 GLN A O 1
ATOM 3145 N N . TYR A 1 394 ? 14.557 -32.263 -111.297 1.00 86.12 394 TYR A N 1
ATOM 3146 C CA . TYR A 1 394 ? 13.518 -31.818 -112.220 1.00 86.12 394 TYR A CA 1
ATOM 3147 C C . TYR A 1 394 ? 14.129 -31.203 -113.484 1.00 86.12 394 TYR A C 1
ATOM 3149 O O . TYR A 1 394 ? 13.756 -31.599 -114.587 1.00 86.12 394 TYR A O 1
ATOM 3157 N N . GLU A 1 395 ? 15.094 -30.295 -113.335 1.00 87.12 395 GLU A N 1
ATOM 3158 C CA . GLU A 1 395 ? 15.814 -29.690 -114.454 1.00 87.12 395 GLU A CA 1
ATOM 3159 C C . GLU A 1 395 ? 16.512 -30.751 -115.317 1.00 87.12 395 GLU A C 1
ATOM 3161 O O . GLU A 1 395 ? 16.367 -30.732 -116.536 1.00 87.12 395 GLU A O 1
ATOM 3166 N N . GLU A 1 396 ? 17.190 -31.722 -114.703 1.00 84.00 396 GLU A N 1
ATOM 3167 C CA . GLU A 1 396 ? 17.836 -32.840 -115.400 1.00 84.00 396 GLU A CA 1
ATOM 3168 C C . GLU A 1 396 ? 16.820 -33.711 -116.153 1.00 84.00 396 GLU A C 1
ATOM 3170 O O . GLU A 1 396 ? 17.040 -34.050 -117.316 1.00 84.00 396 GLU A O 1
ATOM 3175 N N . SER A 1 397 ? 15.669 -34.011 -115.539 1.00 84.00 397 SER A N 1
ATOM 3176 C CA . SER A 1 397 ? 14.587 -34.773 -116.183 1.00 84.00 397 SER A CA 1
ATOM 3177 C C . SER A 1 397 ? 13.937 -34.033 -117.355 1.00 84.00 397 SER A C 1
ATOM 3179 O O . SER A 1 397 ? 13.436 -34.660 -118.288 1.00 84.00 397 SER A O 1
ATOM 3181 N N . LEU A 1 398 ? 13.935 -32.700 -117.298 1.00 82.50 398 LEU A N 1
ATOM 3182 C CA . LEU A 1 398 ? 13.320 -31.834 -118.290 1.00 82.50 398 LEU A CA 1
ATOM 3183 C C . LEU A 1 398 ? 14.262 -31.560 -119.465 1.00 82.50 398 LEU A C 1
ATOM 3185 O O . LEU A 1 398 ? 13.827 -31.574 -120.616 1.00 82.50 398 LEU A O 1
ATOM 3189 N N . LEU A 1 399 ? 15.533 -31.285 -119.172 1.00 76.69 399 LEU A N 1
ATOM 3190 C CA . LEU A 1 399 ? 16.521 -30.863 -120.156 1.00 76.69 399 LEU A CA 1
ATOM 3191 C C . LEU A 1 399 ? 17.270 -32.031 -120.781 1.00 76.69 399 LEU A C 1
ATOM 3193 O O . LEU A 1 399 ? 17.508 -31.981 -121.984 1.00 76.69 399 LEU A O 1
ATOM 3197 N N . GLY A 1 400 ? 17.610 -33.082 -120.024 1.00 68.25 400 GLY A N 1
ATOM 3198 C CA . GLY A 1 400 ? 18.408 -34.208 -120.523 1.00 68.25 400 GLY A CA 1
ATOM 3199 C C . GLY A 1 400 ? 19.558 -33.771 -121.458 1.00 68.25 400 GLY A C 1
ATOM 3200 O O . GLY A 1 400 ? 20.083 -32.666 -121.336 1.00 68.25 400 GLY A O 1
ATOM 3201 N N . PRO A 1 401 ? 19.948 -34.582 -122.455 1.00 68.50 401 PRO A N 1
ATOM 3202 C CA . PRO A 1 401 ? 20.844 -34.149 -123.527 1.00 68.50 401 PRO A CA 1
ATOM 3203 C C . PRO A 1 401 ? 20.079 -33.417 -124.652 1.00 68.50 401 PRO A C 1
ATOM 3205 O O . PRO A 1 401 ? 20.254 -33.739 -125.826 1.00 68.50 401 PRO A O 1
ATOM 3208 N N . ASN A 1 402 ? 19.191 -32.469 -124.324 1.00 77.88 402 ASN A N 1
ATOM 3209 C CA . ASN A 1 402 ? 18.431 -31.691 -125.309 1.00 77.88 402 ASN A CA 1
ATOM 3210 C C . ASN A 1 402 ? 18.892 -30.217 -125.354 1.00 77.88 402 ASN A C 1
ATOM 3212 O O . ASN A 1 402 ? 18.242 -29.346 -124.768 1.00 77.88 402 ASN A O 1
ATOM 3216 N N . PRO A 1 403 ? 19.982 -29.901 -126.085 1.00 78.50 403 PRO A N 1
ATOM 3217 C CA . PRO A 1 403 ? 20.522 -28.539 -126.160 1.00 78.50 403 PRO A CA 1
ATOM 3218 C C . PRO A 1 403 ? 19.533 -27.535 -126.772 1.00 78.50 403 PRO A C 1
ATOM 3220 O O . PRO A 1 403 ? 19.597 -26.340 -126.485 1.00 78.50 403 PRO A O 1
ATOM 3223 N N . SER A 1 404 ? 18.568 -27.998 -127.577 1.00 83.62 404 SER A N 1
ATOM 3224 C CA . SER A 1 404 ? 17.531 -27.129 -128.140 1.00 83.62 404 SER A CA 1
ATOM 3225 C C . SER A 1 404 ? 16.600 -26.547 -127.079 1.00 83.62 404 SER A C 1
ATOM 3227 O O . SER A 1 404 ? 16.122 -25.431 -127.265 1.00 83.62 404 SER A O 1
ATOM 3229 N N . LEU A 1 405 ? 16.341 -27.260 -125.978 1.00 83.94 405 LEU A N 1
ATOM 3230 C CA . LEU A 1 405 ? 15.461 -26.771 -124.917 1.00 83.94 405 LEU A CA 1
ATOM 3231 C C . LEU A 1 405 ? 16.185 -25.788 -123.985 1.00 83.94 405 LEU A C 1
ATOM 3233 O O . LEU A 1 405 ? 15.614 -24.751 -123.658 1.00 83.94 405 LEU A O 1
ATOM 3237 N N . SER A 1 406 ? 17.447 -26.053 -123.634 1.00 86.06 406 SER A N 1
ATOM 3238 C CA . SER A 1 406 ? 18.289 -25.124 -122.861 1.00 86.06 406 SER A CA 1
ATOM 3239 C C . SER A 1 406 ? 18.453 -23.776 -123.572 1.00 86.06 406 SER A C 1
ATOM 3241 O O . SER A 1 406 ? 18.226 -22.733 -122.961 1.00 86.06 406 SER A O 1
ATOM 3243 N N . MET A 1 407 ? 18.696 -23.787 -124.893 1.00 86.06 407 MET A N 1
ATOM 3244 C CA . MET A 1 407 ? 18.753 -22.553 -125.692 1.00 86.06 407 MET A CA 1
ATOM 3245 C C . MET A 1 407 ? 17.441 -21.763 -125.634 1.00 86.06 407 MET A C 1
ATOM 3247 O O . MET A 1 407 ? 17.452 -20.533 -125.580 1.00 86.06 407 MET A O 1
ATOM 3251 N N . GLN A 1 408 ? 16.290 -22.445 -125.651 1.00 87.38 408 GLN A N 1
ATOM 3252 C CA . GLN A 1 408 ? 14.998 -21.767 -125.530 1.00 87.38 408 GLN A CA 1
ATOM 3253 C C . GLN A 1 408 ? 14.819 -21.158 -124.129 1.00 87.38 408 GLN A C 1
ATOM 3255 O O . GLN A 1 408 ? 14.288 -20.053 -124.014 1.00 87.38 408 GLN A O 1
ATOM 3260 N N . MET A 1 409 ? 15.307 -21.816 -123.071 1.00 87.00 409 MET A N 1
ATOM 3261 C CA . MET A 1 409 ? 15.269 -21.273 -121.706 1.00 87.00 409 MET A CA 1
ATOM 3262 C C . MET A 1 409 ? 16.140 -20.026 -121.555 1.00 87.00 409 MET A C 1
ATOM 3264 O O . MET A 1 409 ? 15.671 -19.020 -121.023 1.00 87.00 409 MET A O 1
ATOM 3268 N N . GLU A 1 410 ? 17.368 -20.052 -122.072 1.00 89.44 410 GLU A N 1
ATOM 3269 C CA . GLU A 1 410 ? 18.255 -18.884 -122.130 1.00 89.44 410 GLU A CA 1
ATOM 3270 C C . GLU A 1 410 ? 17.608 -17.748 -122.943 1.00 89.44 410 GLU A C 1
ATOM 3272 O O . GLU A 1 410 ? 17.596 -16.590 -122.522 1.00 89.44 410 GLU A O 1
ATOM 3277 N N . GLN A 1 411 ? 16.958 -18.056 -124.072 1.00 88.69 411 GLN A N 1
ATOM 3278 C CA . GLN A 1 411 ? 16.175 -17.063 -124.817 1.00 88.69 411 GLN A CA 1
ATOM 3279 C C . GLN A 1 411 ? 15.024 -16.478 -123.993 1.00 88.69 411 GLN A C 1
ATOM 3281 O O . GLN A 1 411 ? 14.823 -15.261 -124.019 1.00 88.69 411 GLN A O 1
ATOM 3286 N N . GLY A 1 412 ? 14.283 -17.314 -123.261 1.00 89.75 412 GLY A N 1
ATOM 3287 C CA . GLY A 1 412 ? 13.187 -16.894 -122.388 1.00 89.75 412 GLY A CA 1
ATOM 3288 C C . GLY A 1 412 ? 13.668 -15.974 -121.265 1.00 89.75 412 GLY A C 1
ATOM 3289 O O . GLY A 1 412 ? 13.106 -14.897 -121.065 1.00 89.75 412 GLY A O 1
ATOM 3290 N N . LEU A 1 413 ? 14.769 -16.334 -120.598 1.00 89.88 413 LEU A N 1
ATOM 3291 C CA . LEU A 1 413 ? 15.418 -15.498 -119.584 1.00 89.88 413 LEU A CA 1
ATOM 3292 C C . LEU A 1 413 ? 15.816 -14.138 -120.164 1.00 89.88 413 LEU A C 1
ATOM 3294 O O . LEU A 1 413 ? 15.530 -13.102 -119.560 1.00 89.88 413 LEU A O 1
ATOM 3298 N N . ARG A 1 414 ? 16.395 -14.128 -121.372 1.00 90.25 414 ARG A N 1
ATOM 3299 C CA . ARG A 1 414 ? 16.773 -12.890 -122.059 1.00 90.25 414 ARG A CA 1
ATOM 3300 C C . ARG A 1 414 ? 15.570 -12.022 -122.430 1.00 90.25 414 ARG A C 1
ATOM 3302 O O . ARG A 1 414 ? 15.626 -10.809 -122.239 1.00 90.25 414 ARG A O 1
ATOM 3309 N N . LYS A 1 415 ? 14.472 -12.614 -122.917 1.00 88.56 415 LYS A N 1
ATOM 3310 C CA . LYS A 1 415 ? 13.216 -11.890 -123.205 1.00 88.56 415 LYS A CA 1
ATOM 3311 C C . LYS A 1 415 ? 12.617 -11.252 -121.948 1.00 88.56 415 LYS A C 1
ATOM 3313 O O . LYS A 1 415 ? 12.132 -10.128 -122.013 1.00 88.56 415 LYS A O 1
ATOM 3318 N N . LEU A 1 416 ? 12.712 -11.931 -120.805 1.00 86.69 416 LEU A N 1
ATOM 3319 C CA . LEU A 1 416 ? 12.257 -11.428 -119.504 1.00 86.69 416 LEU A CA 1
ATOM 3320 C C . LEU A 1 416 ? 13.157 -10.327 -118.908 1.00 86.69 416 LEU A C 1
ATOM 3322 O O . LEU A 1 416 ? 12.858 -9.805 -117.830 1.00 86.69 416 LEU A O 1
ATOM 3326 N N . GLY A 1 417 ? 14.240 -9.963 -119.599 1.00 87.12 417 GLY A N 1
ATOM 3327 C CA . GLY A 1 417 ? 15.180 -8.925 -119.180 1.00 87.12 417 GLY A CA 1
ATOM 3328 C C . GLY A 1 417 ? 16.290 -9.420 -118.252 1.00 87.12 417 GLY A C 1
ATOM 3329 O O . GLY A 1 417 ? 16.999 -8.598 -117.674 1.00 87.12 417 GLY A O 1
ATOM 3330 N N . TYR A 1 418 ? 16.458 -10.735 -118.102 1.00 89.31 418 TYR A N 1
ATOM 3331 C CA . TYR A 1 418 ? 17.599 -11.320 -117.401 1.00 89.31 418 TYR A CA 1
ATOM 3332 C C . TYR A 1 418 ? 18.769 -11.540 -118.363 1.00 89.31 418 TYR A C 1
ATOM 3334 O O . TYR A 1 418 ? 18.598 -11.575 -119.579 1.00 89.31 418 TYR A O 1
ATOM 3342 N N . GLN A 1 419 ? 19.980 -11.667 -117.826 1.00 87.88 419 GLN A N 1
ATOM 3343 C CA . GLN A 1 419 ? 21.206 -11.804 -118.614 1.00 87.88 419 GLN A CA 1
ATOM 3344 C C . GLN A 1 419 ? 21.795 -13.204 -118.409 1.00 87.88 419 GLN A C 1
ATOM 3346 O O . GLN A 1 419 ? 22.642 -13.365 -117.539 1.00 87.88 419 GLN A O 1
ATOM 3351 N N . PRO A 1 420 ? 21.336 -14.221 -119.162 1.00 83.88 420 PRO A N 1
ATOM 3352 C CA . PRO A 1 420 ? 21.842 -15.585 -119.013 1.00 83.88 420 PRO A CA 1
ATOM 3353 C C . PRO A 1 420 ? 23.220 -15.804 -119.656 1.00 83.88 420 PRO A C 1
ATOM 3355 O O . PRO A 1 420 ? 23.818 -16.838 -119.425 1.00 83.88 420 PRO A O 1
ATOM 3358 N N . GLY A 1 421 ? 23.737 -14.847 -120.435 1.00 85.56 421 GLY A N 1
ATOM 3359 C CA . GLY A 1 421 ? 24.979 -15.014 -121.199 1.00 85.56 421 GLY A CA 1
ATOM 3360 C C . GLY A 1 421 ? 24.724 -15.349 -122.678 1.00 85.56 421 GLY A C 1
ATOM 3361 O O . GLY A 1 421 ? 23.654 -15.005 -123.207 1.00 85.56 421 GLY A O 1
ATOM 3362 N N . PRO A 1 422 ? 25.713 -15.927 -123.391 1.00 85.44 422 PRO A N 1
ATOM 3363 C CA . PRO A 1 422 ? 25.532 -16.462 -124.741 1.00 85.44 422 PRO A CA 1
ATOM 3364 C C . PRO A 1 422 ? 24.427 -17.523 -124.763 1.00 85.44 422 PRO A C 1
ATOM 3366 O O . PRO A 1 422 ? 24.351 -18.349 -123.869 1.00 85.44 422 PRO A O 1
ATOM 3369 N N . ILE A 1 423 ? 23.569 -17.504 -125.786 1.00 87.06 423 ILE A N 1
ATOM 3370 C CA . ILE A 1 423 ? 22.572 -18.567 -125.973 1.00 87.06 423 ILE A CA 1
ATOM 3371 C C . ILE A 1 423 ? 23.254 -19.688 -126.749 1.00 87.06 423 ILE A C 1
ATOM 3373 O O . ILE A 1 423 ? 23.307 -19.639 -127.981 1.00 87.06 423 ILE A O 1
ATOM 3377 N N . ASP A 1 424 ? 23.821 -20.643 -126.029 1.00 83.44 424 ASP A N 1
ATOM 3378 C CA . ASP A 1 424 ? 24.575 -21.773 -126.576 1.00 83.44 424 ASP A CA 1
ATOM 3379 C C . ASP A 1 424 ? 23.994 -23.134 -126.157 1.00 83.44 424 ASP A C 1
ATOM 3381 O O . ASP A 1 424 ? 24.415 -24.175 -126.671 1.00 83.44 424 ASP A O 1
ATOM 3385 N N . GLY A 1 425 ? 22.962 -23.128 -125.306 1.00 83.81 425 GLY A N 1
ATOM 3386 C CA . GLY A 1 425 ? 22.287 -24.328 -124.833 1.00 83.81 425 GLY A CA 1
ATOM 3387 C C . GLY A 1 425 ? 23.005 -25.023 -123.685 1.00 83.81 425 GLY A C 1
ATOM 3388 O O . GLY A 1 425 ? 22.661 -26.170 -123.375 1.00 83.81 425 GLY A O 1
ATOM 3389 N N . VAL A 1 426 ? 23.976 -24.358 -123.061 1.00 83.62 426 VAL A N 1
ATOM 3390 C CA . VAL A 1 426 ? 24.692 -24.829 -121.882 1.00 83.62 426 VAL A CA 1
ATOM 3391 C C . VAL A 1 426 ? 24.330 -23.941 -120.694 1.00 83.62 426 VAL A C 1
ATOM 3393 O O . VAL A 1 426 ? 24.769 -22.804 -120.586 1.00 83.62 426 VAL A O 1
ATOM 3396 N N . ILE A 1 427 ? 23.605 -24.509 -119.725 1.00 81.75 427 ILE A N 1
ATOM 3397 C CA . ILE A 1 427 ? 23.263 -23.796 -118.488 1.00 81.75 427 ILE A CA 1
ATOM 3398 C C . ILE A 1 427 ? 24.499 -23.686 -117.586 1.00 81.75 427 ILE A C 1
ATOM 3400 O O . ILE A 1 427 ? 24.757 -24.541 -116.730 1.00 81.75 427 ILE A O 1
ATOM 3404 N N . ASP A 1 428 ? 25.258 -22.618 -117.798 1.00 80.50 428 ASP A N 1
ATOM 3405 C CA . ASP A 1 428 ? 26.432 -22.219 -117.030 1.00 80.50 428 ASP A CA 1
ATOM 3406 C C . ASP A 1 428 ? 26.073 -21.324 -115.826 1.00 80.50 428 ASP A C 1
ATOM 3408 O O . ASP A 1 428 ? 24.904 -21.038 -115.563 1.00 80.50 428 ASP A O 1
ATOM 3412 N N . GLU A 1 429 ? 27.075 -20.864 -115.068 1.00 79.06 429 GLU A N 1
ATOM 3413 C CA . GLU A 1 429 ? 26.843 -20.053 -113.863 1.00 79.06 429 GLU A CA 1
ATOM 3414 C C . GLU A 1 429 ? 26.175 -18.697 -114.165 1.00 79.06 429 GLU A C 1
ATOM 3416 O O . GLU A 1 429 ? 25.402 -18.209 -113.340 1.00 79.06 429 GLU A O 1
ATOM 3421 N N . GLN A 1 430 ? 26.382 -18.114 -115.356 1.00 76.94 430 GLN A N 1
ATOM 3422 C CA . GLN A 1 430 ? 25.676 -16.888 -115.756 1.00 76.94 430 GLN A CA 1
ATOM 3423 C C . GLN A 1 430 ? 24.182 -17.162 -115.940 1.00 76.94 430 GLN A C 1
ATOM 3425 O O . GLN A 1 430 ? 23.330 -16.411 -115.448 1.00 76.94 430 GLN A O 1
ATOM 3430 N N . THR A 1 431 ? 23.850 -18.294 -116.558 1.00 85.81 431 THR A N 1
ATOM 3431 C CA . THR A 1 431 ? 22.466 -18.749 -116.684 1.00 85.81 431 THR A CA 1
ATOM 3432 C C . THR A 1 431 ? 21.867 -19.095 -115.314 1.00 85.81 431 THR A C 1
ATOM 3434 O O . THR A 1 431 ? 20.724 -18.721 -115.033 1.00 85.81 431 THR A O 1
ATOM 3437 N N . ARG A 1 432 ? 22.637 -19.716 -114.404 1.00 87.19 432 ARG A N 1
ATOM 3438 C CA . ARG A 1 432 ? 22.219 -19.976 -113.007 1.00 87.19 432 ARG A CA 1
ATOM 3439 C C . ARG A 1 432 ? 21.875 -18.689 -112.268 1.00 87.19 432 ARG A C 1
ATOM 3441 O O . ARG A 1 432 ? 20.840 -18.623 -111.602 1.00 87.19 432 ARG A O 1
ATOM 3448 N N . ASP A 1 433 ? 22.695 -17.653 -112.400 1.00 80.56 433 ASP A N 1
ATOM 3449 C CA . ASP A 1 433 ? 22.450 -16.358 -111.766 1.00 80.56 433 ASP A CA 1
ATOM 3450 C C . ASP A 1 433 ? 21.192 -15.674 -112.303 1.00 80.56 433 ASP A C 1
ATOM 3452 O O . ASP A 1 433 ? 20.392 -15.143 -111.520 1.00 80.56 433 ASP A O 1
ATOM 3456 N N . ALA A 1 434 ? 20.960 -15.755 -113.616 1.00 83.81 434 ALA A N 1
ATOM 3457 C CA . ALA A 1 434 ? 19.723 -15.295 -114.235 1.00 83.81 434 ALA A CA 1
ATOM 3458 C C . ALA A 1 434 ? 18.494 -16.047 -113.684 1.00 83.81 434 ALA A C 1
ATOM 3460 O O . ALA A 1 434 ? 17.486 -15.414 -113.356 1.00 83.81 434 ALA A O 1
ATOM 3461 N N . ILE A 1 435 ? 18.591 -17.367 -113.482 1.00 87.62 435 ILE A N 1
ATOM 3462 C CA . ILE A 1 435 ? 17.533 -18.182 -112.859 1.00 87.62 435 ILE A CA 1
ATOM 3463 C C . ILE A 1 435 ? 17.297 -17.758 -111.402 1.00 87.62 435 ILE A C 1
ATOM 3465 O O . ILE A 1 435 ? 16.151 -17.529 -111.010 1.00 87.62 435 ILE A O 1
ATOM 3469 N N . ARG A 1 436 ? 18.352 -17.570 -110.595 1.00 85.25 436 ARG A N 1
ATOM 3470 C CA . ARG A 1 436 ? 18.223 -17.097 -109.201 1.00 85.25 436 ARG A CA 1
ATOM 3471 C C . ARG A 1 436 ? 17.583 -15.712 -109.131 1.00 85.25 436 ARG A C 1
ATOM 3473 O O . ARG A 1 436 ? 16.821 -15.419 -108.209 1.00 85.25 436 ARG A O 1
ATOM 3480 N N . ALA A 1 437 ? 17.910 -14.826 -110.070 1.00 81.56 437 ALA A N 1
ATOM 3481 C CA . ALA A 1 437 ? 17.317 -13.494 -110.154 1.00 81.56 437 ALA A CA 1
ATOM 3482 C C . ALA A 1 437 ? 15.825 -13.555 -110.527 1.00 81.56 437 ALA A C 1
ATOM 3484 O O . ALA A 1 437 ? 15.016 -12.815 -109.956 1.00 81.56 437 ALA A O 1
ATOM 3485 N N . LEU A 1 438 ? 15.445 -14.466 -111.427 1.00 83.81 438 LEU A N 1
ATOM 3486 C CA . LEU A 1 438 ? 14.049 -14.741 -111.759 1.00 83.81 438 LEU A CA 1
ATOM 3487 C C . LEU A 1 438 ? 13.282 -15.287 -110.550 1.00 83.81 438 LEU A C 1
ATOM 3489 O O . LEU A 1 438 ? 12.261 -14.720 -110.165 1.00 83.81 438 LEU A O 1
ATOM 3493 N N . GLN A 1 439 ? 13.807 -16.317 -109.888 1.00 87.75 439 GLN A N 1
ATOM 3494 C CA . GLN A 1 439 ? 13.188 -16.924 -108.706 1.00 87.75 439 GLN A CA 1
ATOM 3495 C C . GLN A 1 439 ? 13.000 -15.917 -107.564 1.00 87.75 439 GLN A C 1
ATOM 3497 O O . GLN A 1 439 ? 11.918 -15.860 -106.974 1.00 87.75 439 GLN A O 1
ATOM 3502 N N . ARG A 1 440 ? 13.996 -15.050 -107.320 1.00 82.06 440 ARG A N 1
ATOM 3503 C CA . ARG A 1 440 ? 13.890 -13.940 -106.355 1.00 82.06 440 ARG A CA 1
ATOM 3504 C C . ARG A 1 440 ? 12.756 -12.983 -106.701 1.00 82.06 440 ARG A C 1
ATOM 3506 O O . ARG A 1 440 ? 11.960 -12.652 -105.826 1.00 82.06 440 ARG A O 1
ATOM 3513 N N . LYS A 1 441 ? 12.647 -12.560 -107.967 1.00 81.69 441 LYS A N 1
ATOM 3514 C CA . LYS A 1 441 ? 11.572 -11.651 -108.409 1.00 81.69 441 LYS A CA 1
ATOM 3515 C C . LYS A 1 441 ? 10.187 -12.276 -108.238 1.00 81.69 441 LYS A C 1
ATOM 3517 O O . LYS A 1 441 ? 9.232 -11.572 -107.929 1.00 81.69 441 LYS A O 1
ATOM 3522 N N . LEU A 1 442 ? 10.084 -13.588 -108.418 1.00 76.88 442 LEU A N 1
ATOM 3523 C CA . LEU A 1 442 ? 8.835 -14.332 -108.283 1.00 76.88 442 LEU A CA 1
ATOM 3524 C C . LEU A 1 442 ? 8.473 -14.661 -106.823 1.00 76.88 442 LEU A C 1
ATOM 3526 O O . LEU A 1 442 ? 7.422 -15.258 -106.588 1.00 76.88 442 LEU A O 1
ATOM 3530 N N . GLY A 1 443 ? 9.329 -14.311 -105.852 1.00 74.69 443 GLY A N 1
ATOM 3531 C CA . GLY A 1 443 ? 9.142 -14.672 -104.444 1.00 74.69 443 GLY A CA 1
ATOM 3532 C C . GLY A 1 443 ? 9.180 -16.184 -104.210 1.00 74.69 443 GLY A C 1
ATOM 3533 O O . GLY A 1 443 ? 8.519 -16.688 -103.302 1.00 74.69 443 GLY A O 1
ATOM 3534 N N . ARG A 1 444 ? 9.896 -16.919 -105.068 1.00 75.88 444 ARG A N 1
ATOM 3535 C CA . ARG A 1 444 ? 10.023 -18.379 -105.017 1.00 75.88 444 ARG A CA 1
ATOM 3536 C C . ARG A 1 444 ? 11.328 -18.786 -104.349 1.00 75.88 444 ARG A C 1
ATOM 3538 O O . ARG A 1 444 ? 12.214 -17.970 -104.115 1.00 75.88 444 ARG A O 1
ATOM 3545 N N . THR A 1 445 ? 11.423 -20.073 -104.036 1.00 73.19 445 THR A N 1
ATOM 3546 C CA . THR A 1 445 ? 12.658 -20.700 -103.567 1.00 73.19 445 THR A CA 1
ATOM 3547 C C . THR A 1 445 ? 13.762 -20.479 -104.606 1.00 73.19 445 THR A C 1
ATOM 3549 O O . THR A 1 445 ? 13.619 -20.871 -105.760 1.00 73.19 445 THR A O 1
ATOM 3552 N N . VAL A 1 446 ? 14.847 -19.824 -104.198 1.00 83.12 446 VAL A N 1
ATOM 3553 C CA . VAL A 1 446 ? 15.977 -19.429 -105.043 1.00 83.12 446 VAL A CA 1
ATOM 3554 C C . VAL A 1 446 ? 16.964 -20.591 -105.118 1.00 83.12 446 VAL A C 1
ATOM 3556 O O . VAL A 1 446 ? 17.964 -20.634 -104.409 1.00 83.12 446 VAL A O 1
ATOM 3559 N N . THR A 1 447 ? 16.652 -21.596 -105.929 1.00 81.44 447 THR A N 1
ATOM 3560 C CA . THR A 1 447 ? 17.490 -22.797 -106.081 1.00 81.44 447 THR A CA 1
ATOM 3561 C C . THR A 1 447 ? 18.606 -22.610 -107.107 1.00 81.44 447 THR A C 1
ATOM 3563 O O . THR A 1 447 ? 19.611 -23.311 -107.049 1.00 81.44 447 THR A O 1
ATOM 3566 N N . GLY A 1 448 ? 18.434 -21.692 -108.064 1.00 82.88 448 GLY A N 1
ATOM 3567 C CA . GLY A 1 448 ? 19.297 -21.567 -109.244 1.00 82.88 448 GLY A CA 1
ATOM 3568 C C . GLY A 1 448 ? 19.110 -22.674 -110.289 1.00 82.88 448 GLY A C 1
ATOM 3569 O O . GLY A 1 448 ? 19.786 -22.658 -111.314 1.00 82.88 448 GLY A O 1
ATOM 3570 N N . TYR A 1 449 ? 18.178 -23.602 -110.064 1.00 87.56 449 TYR A N 1
ATOM 3571 C CA . TYR A 1 449 ? 17.779 -24.648 -111.008 1.00 87.56 449 TYR A CA 1
ATOM 3572 C C . TYR A 1 449 ? 16.339 -24.413 -111.463 1.00 87.56 449 TYR A C 1
ATOM 3574 O O . TYR A 1 449 ? 15.507 -23.953 -110.678 1.00 87.56 449 TYR A O 1
ATOM 3582 N N . VAL A 1 450 ? 16.029 -24.737 -112.716 1.00 86.00 450 VAL A N 1
ATOM 3583 C CA . VAL A 1 450 ? 14.675 -24.603 -113.262 1.00 86.00 450 VAL A CA 1
ATOM 3584 C C . VAL A 1 450 ? 13.773 -25.686 -112.667 1.00 86.00 450 VAL A C 1
ATOM 3586 O O . VAL A 1 450 ? 13.900 -26.855 -113.006 1.00 86.00 450 VAL A O 1
ATOM 3589 N N . ASP A 1 451 ? 12.841 -25.303 -111.793 1.00 84.94 451 ASP A N 1
ATOM 3590 C CA . ASP A 1 451 ? 11.768 -26.176 -111.300 1.00 84.94 451 ASP A CA 1
ATOM 3591 C C . ASP A 1 451 ? 10.497 -26.075 -112.169 1.00 84.94 451 ASP A C 1
ATOM 3593 O O . ASP A 1 451 ? 10.459 -25.359 -113.173 1.00 84.94 451 ASP A O 1
ATOM 3597 N N . ALA A 1 452 ? 9.441 -26.812 -111.807 1.00 82.50 452 ALA A N 1
ATOM 3598 C CA . ALA A 1 452 ? 8.207 -26.862 -112.592 1.00 82.50 452 ALA A CA 1
ATOM 3599 C C . ALA A 1 452 ? 7.563 -25.484 -112.792 1.00 82.50 452 ALA A C 1
ATOM 3601 O O . ALA A 1 452 ? 7.148 -25.162 -113.905 1.00 82.50 452 ALA A O 1
ATOM 3602 N N . ASP A 1 453 ? 7.529 -24.660 -111.747 1.00 82.75 453 ASP A N 1
ATOM 3603 C CA . ASP A 1 453 ? 6.928 -23.328 -111.799 1.00 82.75 453 ASP A CA 1
ATOM 3604 C C . ASP A 1 453 ? 7.796 -22.364 -112.620 1.00 82.75 453 ASP A C 1
ATOM 3606 O O . ASP A 1 453 ? 7.286 -21.634 -113.475 1.00 82.75 453 ASP A O 1
ATOM 3610 N N . THR A 1 454 ? 9.118 -22.407 -112.419 1.00 84.81 454 THR A N 1
ATOM 3611 C CA . THR A 1 454 ? 10.093 -21.612 -113.181 1.00 84.81 454 THR A CA 1
ATOM 3612 C C . THR A 1 454 ? 10.029 -21.966 -114.668 1.00 84.81 454 THR A C 1
ATOM 3614 O O . THR A 1 454 ? 10.029 -21.076 -115.521 1.00 84.81 454 THR A O 1
ATOM 3617 N N . TYR A 1 455 ? 9.892 -23.255 -114.998 1.00 86.25 455 TYR A N 1
ATOM 3618 C CA . TYR A 1 455 ? 9.762 -23.712 -116.378 1.00 86.25 455 TYR A CA 1
ATOM 3619 C C . TYR A 1 455 ? 8.489 -23.209 -117.056 1.00 86.25 455 TYR A C 1
ATOM 3621 O O . TYR A 1 455 ? 8.553 -22.787 -118.208 1.00 86.25 455 TYR A O 1
ATOM 3629 N N . GLN A 1 456 ? 7.335 -23.237 -116.379 1.00 83.38 456 GLN A N 1
ATOM 3630 C CA . GLN A 1 456 ? 6.082 -22.770 -116.987 1.00 83.38 456 GLN A CA 1
ATOM 3631 C C . GLN A 1 456 ? 6.153 -21.293 -117.379 1.00 83.38 456 GLN A C 1
ATOM 3633 O O . GLN A 1 456 ? 5.644 -20.918 -118.434 1.00 83.38 456 GLN A O 1
ATOM 3638 N N . ILE A 1 457 ? 6.830 -20.478 -116.568 1.00 83.94 457 ILE A N 1
ATOM 3639 C CA . ILE A 1 457 ? 7.034 -19.053 -116.844 1.00 83.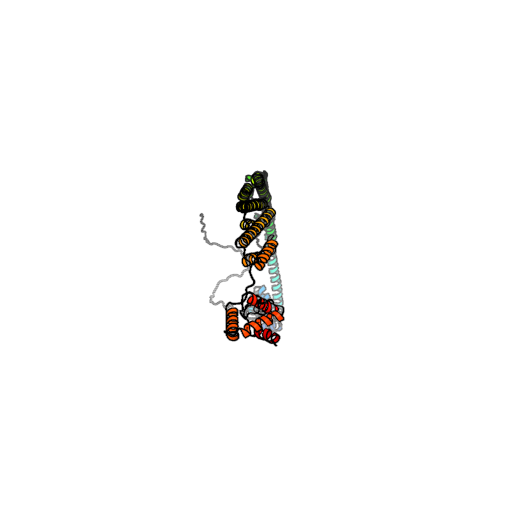94 457 ILE A CA 1
ATOM 3640 C C . ILE A 1 457 ? 7.989 -18.865 -118.020 1.00 83.94 457 ILE A C 1
ATOM 3642 O O . ILE A 1 457 ? 7.690 -18.110 -118.937 1.00 83.94 457 ILE A O 1
ATOM 3646 N N . LEU A 1 458 ? 9.111 -19.586 -118.058 1.00 84.62 458 LEU A N 1
ATOM 3647 C CA . LEU A 1 458 ? 9.995 -19.526 -119.224 1.00 84.62 458 LEU A CA 1
ATOM 3648 C C . LEU A 1 458 ? 9.254 -19.984 -120.487 1.00 84.62 458 LEU A C 1
ATOM 3650 O O . LEU A 1 458 ? 9.348 -19.347 -121.530 1.00 84.62 458 LEU A O 1
ATOM 3654 N N . ARG A 1 459 ? 8.422 -21.023 -120.383 1.00 83.06 459 ARG A N 1
ATOM 3655 C CA . ARG A 1 459 ? 7.631 -21.561 -121.492 1.00 83.06 459 ARG A CA 1
ATOM 3656 C C . ARG A 1 459 ? 6.566 -20.618 -122.022 1.00 83.06 459 ARG A C 1
ATOM 3658 O O . ARG A 1 459 ? 6.343 -20.635 -123.233 1.00 83.06 459 ARG A O 1
ATOM 3665 N N . SER A 1 460 ? 5.925 -19.807 -121.184 1.00 80.56 460 SER A N 1
ATOM 3666 C CA . SER A 1 460 ? 4.986 -18.798 -121.686 1.00 80.56 460 SER A CA 1
ATOM 3667 C C . SER A 1 460 ? 5.679 -17.737 -122.541 1.00 80.56 460 SER A C 1
ATOM 3669 O O . SER A 1 460 ? 5.068 -17.235 -123.477 1.00 80.56 460 SER A O 1
ATOM 3671 N N . GLU A 1 461 ? 6.960 -17.469 -122.290 1.00 76.25 461 GLU A N 1
ATOM 3672 C CA . GLU A 1 461 ? 7.760 -16.466 -123.010 1.00 76.25 461 GLU A CA 1
ATOM 3673 C C . GLU A 1 461 ? 8.469 -17.027 -124.259 1.00 76.25 461 GLU A C 1
ATOM 3675 O O . GLU A 1 461 ? 8.944 -16.280 -125.123 1.00 76.25 461 GLU A O 1
ATOM 3680 N N . MET A 1 462 ? 8.543 -18.357 -124.375 1.00 72.44 462 MET A N 1
ATOM 3681 C CA . MET A 1 462 ? 9.127 -19.075 -125.518 1.00 72.44 462 MET A CA 1
ATOM 3682 C C . MET A 1 462 ? 8.155 -19.228 -126.704 1.00 72.44 462 MET A C 1
ATOM 3684 O O . MET A 1 462 ? 8.584 -19.688 -127.762 1.00 72.44 462 MET A O 1
ATOM 3688 N N . ARG A 1 463 ? 6.874 -18.864 -126.544 1.00 59.97 463 ARG A N 1
ATOM 3689 C CA . ARG A 1 463 ? 5.858 -18.905 -127.612 1.00 59.97 463 ARG A CA 1
ATOM 3690 C C . ARG A 1 463 ? 5.875 -17.693 -128.535 1.00 59.97 463 ARG A C 1
ATOM 3692 O O . ARG A 1 463 ? 6.334 -16.607 -128.109 1.00 59.97 463 ARG A O 1
#

Secondary structure (DSSP, 8-state):
-----------------------------------S---------S-HHHHHHHHHHT---HHHHHHHHHHHHHTT----S-SS---HHHHHHHHHHHHHTTS---S---HHHHHHHHHHHHHHHHHHHHHHHHHHHHHHHHHHHHHHHTGGG--HHHHHHHHHH-TTSTTHHHHHHHHHHHHHHHHHHHHHHHHHHHHHHHHHHTTT--HHHHHHHHHH-TTSTTHHHHHHHHHHHHHHHHHHHHHHTGGG--HHHHHHHHHH-TTSTTHHHHHHHHHHHHHHHHHHHHHHHHHHHTSHHHHHHHHHH-TT-TTHHHHHHHHHHHHHHHHHHHHHHHHHHHHHHT-HHHHHHHHHH-TT-TTHHHHHHHHHHHHHHS------HHHHHHHHHHHHHHHTT-HHHHHHHHHHHHHTT----S-SS---HHHHHHHHHHHHHTT----SS--HHHHHHHHHH--

Radius of gyration: 78.67 Å; chains: 1; bounding box: 117×61×221 Å

Foldseek 3Di:
DDDDDDDDDDDDDDDDDDDDDDDDDDDDDDDDDDDPDPDDPPPQDPPLVVLVVQLVVVVQDLVLLLLLCVLLVLVVQPQDHSRSDRDPRQLVSQLVVCVVVVHRSNSHDHPVRSVVSNVVSVVSVVVVVVVVVVVVVVVLVVLVVLCVVFPVVLDLRSLVVSCVVCVPHPCNVVSVVSNVVVVVVVVVVVVVVVLVVLVVLCVVQPPVLDLRSLVVSCVVCVPHPCNVVSVVSNVVVVLVVLVVLCVVAPVVLDLRSLVVSCVVCVPHPCNVVSVVSNCVNVLLVVLVVLVVQLVVVLDLVSLVVSCVVCVPHPCVVVSVVSNVVRVVVVVVVVLVVLVVQLVVVLDLVSLVVSCVVCVPDPCNVVSVVSNVVRVVPDPDDQDDPVVLVQLVVQLCVVCPVPLVVLLLLCVLLVLVVQPQDDSRSDRDVSVLVSQLVVCVVVVHRRNSGQHPVNVVSSVVSSD